Protein AF-0000000075208885 (afdb_homodimer)

Nearest PDB structures (foldseek):
  4ymw-assembly1_C  TM=9.424E-01  e=5.397E-12  Caldanaerobacter subterraneus subsp. tengcongensis MB4
  3tuz-assembly2_F  TM=8.076E-01  e=2.504E-05  Escherichia coli K-12
  3tui-assembly2_E  TM=7.425E-01  e=3.284E-05  Escherichia coli K-12
  8y5f-assembly1_C  TM=7.180E-01  e=1.015E-04  Escherichia coli
  7cad-assembly1_B  TM=6.739E-01  e=1.826E-02  Mycolicibacterium smegmatis MC2 155

Foldseek 3Di:
DPPLVVLLVVLVVVLVVLAVVLVVLLVLLLVLLLVLLQCLLCLCVDPDPVSNVVSVVLLCVLQVDDLLVQLCCLQPVCVVPPHDALSRSLSVSSNSNLSSQLSVLLNVLLVVDDVVLVVVCVVVVDDPVCSCVPTRVVRSVLSSLVSSLVSSLVSSVCSLSSLVSPRSHNNVSLCVSCVVVVSNVSSNVSSVVSSVVVSVVSVVVSVVVCVVSVVVD/DPPLVVLLVVLVVVLVVLAVVLVVLLVLLLVLLLVLLQVLLCLCVDPDCVSNVVSVVLLCVLQVDDLLVQLCCLQPVCVVPPHDALSRSLSVSSNSNLSSQLSVLLNVLLVVDDVVLVVVCVVVVDDPVCSCVPTRVVRSVLSSLVSSLVSSLVSSVCSLSSLVSPRSHNNVSLCVSCVVVVSNVSSVVSSVVSSVVVSVVSVVVSVVVCVVSVVVD

Sequence (434 aa):
MNKSLEYMADSLPYLLEGARLTVILSVASIFGALVFGLVIALFRMSSNPLLSNFAKLYISFFRGTPLLIQLLIFYNGFTFLFIVEGWQAALAGLIMHFSAYIAESYRGAIQSIDDGQWEAAYSLGMNRYITFKEVIFPQAWRVSIPSVWNSLIDIVKASSLASVITVPELTLIADQRSASSLIVLPILLEAALIYWILTIVLDYIRVVMEKRYLIKSMNKSLEYMADSLPYLLEGARLTVILSVASIFGALVFGLVIALFRMSSNPLLSNFAKLYISFFRGTPLLIQLLIFYNGFTFLFIVEGWQAALAGLIMHFSAYIAESYRGAIQSIDDGQWEAAYSLGMNRYITFKEVIFPQAWRVSIPSVWNSLIDIVKASSLASVITVPELTLIADQRSASSLIVLPILLEAALIYWILTIVLDYIRVVMEKRYLIKS

Structure (mmCIF, N/CA/C/O backbone):
data_AF-0000000075208885-model_v1
#
loop_
_entity.id
_entity.type
_entity.pdbx_description
1 polymer 'Amino acid ABC transporter permease'
#
loop_
_atom_site.group_PDB
_atom_site.id
_atom_site.type_symbol
_atom_site.label_atom_id
_atom_site.label_alt_id
_atom_site.label_comp_id
_atom_site.label_asym_id
_atom_site.label_entity_id
_atom_site.label_seq_id
_atom_site.pdbx_PDB_ins_code
_atom_site.Cartn_x
_atom_site.Cartn_y
_atom_site.Cartn_z
_atom_site.occupancy
_atom_site.B_iso_or_equiv
_atom_site.auth_seq_id
_atom_site.auth_comp_id
_atom_site.auth_asym_id
_atom_site.auth_atom_id
_atom_site.pdbx_PDB_model_num
ATOM 1 N N . MET A 1 1 ? -23.969 -29.594 11.734 1 50.94 1 MET A N 1
ATOM 2 C CA . MET A 1 1 ? -23.062 -28.453 11.758 1 50.94 1 MET A CA 1
ATOM 3 C C . MET A 1 1 ? -22.703 -28.016 10.344 1 50.94 1 MET A C 1
ATOM 5 O O . MET A 1 1 ? -22.531 -28.844 9.453 1 50.94 1 MET A O 1
ATOM 9 N N . ASN A 1 2 ? -22.891 -26.719 9.867 1 78.25 2 ASN A N 1
ATOM 10 C CA . ASN A 1 2 ? -22.672 -26.188 8.523 1 78.25 2 ASN A CA 1
ATOM 11 C C . ASN A 1 2 ? -21.281 -26.5 8.023 1 78.25 2 ASN A C 1
ATOM 13 O O . ASN A 1 2 ? -20.297 -26.328 8.75 1 78.25 2 ASN A O 1
ATOM 17 N N . LYS A 1 3 ? -21.297 -27.594 7.203 1 85.69 3 LYS A N 1
ATOM 18 C CA . LYS A 1 3 ? -20.062 -28.078 6.59 1 85.69 3 LYS A CA 1
ATOM 19 C C . LYS A 1 3 ? -19 -26.984 6.508 1 85.69 3 LYS A C 1
ATOM 21 O O . LYS A 1 3 ? -17.828 -27.234 6.781 1 85.69 3 LYS A O 1
ATOM 26 N N . SER A 1 4 ? -19.422 -25.906 6.273 1 88.31 4 SER A N 1
ATOM 27 C CA . SER A 1 4 ? -18.516 -24.766 6.164 1 88.31 4 SER A CA 1
ATOM 28 C C . SER A 1 4 ? -17.906 -24.422 7.52 1 88.31 4 SER A C 1
ATOM 30 O O . SER A 1 4 ? -16.703 -24.203 7.629 1 88.31 4 SER A O 1
ATOM 32 N N . LEU A 1 5 ? -18.672 -24.422 8.523 1 90 5 LEU A N 1
ATOM 33 C CA . LEU A 1 5 ? -18.188 -24.062 9.859 1 90 5 LEU A CA 1
ATOM 34 C C . LEU A 1 5 ? -17.25 -25.141 10.398 1 90 5 LEU A C 1
ATOM 36 O O . LEU A 1 5 ? -16.297 -24.828 11.102 1 90 5 LEU A O 1
ATOM 40 N N . GLU A 1 6 ? -17.562 -26.312 10.117 1 90.75 6 GLU A N 1
ATOM 41 C CA . GLU A 1 6 ? -16.719 -27.422 10.539 1 90.75 6 GLU A CA 1
ATOM 42 C C . GLU A 1 6 ? -15.344 -27.359 9.891 1 90.75 6 GLU A C 1
ATOM 44 O O . GLU A 1 6 ? -14.328 -27.578 10.555 1 90.75 6 GLU A O 1
ATOM 49 N N . TYR A 1 7 ? -15.344 -27.078 8.688 1 89.75 7 TYR A N 1
ATOM 50 C CA . TYR A 1 7 ? -14.07 -27 7.984 1 89.75 7 TYR A CA 1
ATOM 51 C C . TYR A 1 7 ? -13.258 -25.797 8.438 1 89.75 7 TYR A C 1
ATOM 53 O O . TYR A 1 7 ? -12.023 -25.844 8.477 1 89.75 7 TYR A O 1
ATOM 61 N N . MET A 1 8 ? -13.984 -24.734 8.688 1 93.31 8 MET A N 1
ATOM 62 C CA . MET A 1 8 ? -13.297 -23.578 9.234 1 93.31 8 MET A CA 1
ATOM 63 C C . MET A 1 8 ? -12.625 -23.906 10.555 1 93.31 8 MET A C 1
ATOM 65 O O . MET A 1 8 ? -11.477 -23.531 10.789 1 93.31 8 MET A O 1
ATOM 69 N N . ALA A 1 9 ? -13.344 -24.641 11.367 1 94.5 9 ALA A N 1
ATOM 70 C CA . ALA A 1 9 ? -12.781 -25.047 12.648 1 94.5 9 ALA A CA 1
ATOM 71 C C . ALA A 1 9 ? -11.586 -25.984 12.453 1 94.5 9 ALA A C 1
ATOM 73 O O . ALA A 1 9 ? -10.586 -25.875 13.172 1 94.5 9 ALA A O 1
ATOM 74 N N . ASP A 1 10 ? -11.672 -26.828 11.555 1 94.56 10 ASP A N 1
ATOM 75 C CA . ASP A 1 10 ? -10.617 -27.797 11.258 1 94.56 10 ASP A CA 1
ATOM 76 C C . ASP A 1 10 ? -9.383 -27.109 10.68 1 94.56 10 ASP A C 1
ATOM 78 O O . ASP A 1 10 ? -8.258 -27.562 10.875 1 94.56 10 ASP A O 1
ATOM 82 N N . SER A 1 11 ? -9.594 -26 9.93 1 96.31 11 SER A N 1
ATOM 83 C CA . SER A 1 11 ? -8.508 -25.312 9.242 1 96.31 11 SER A CA 1
ATOM 84 C C . SER A 1 11 ? -7.809 -24.328 10.172 1 96.31 11 SER A C 1
ATOM 86 O O . SER A 1 11 ? -6.68 -23.906 9.898 1 96.31 11 SER A O 1
ATOM 88 N N . LEU A 1 12 ? -8.469 -23.969 11.258 1 97.56 12 LEU A N 1
ATOM 89 C CA . LEU A 1 12 ? -8.016 -22.875 12.109 1 97.56 12 LEU A CA 1
ATOM 90 C C . LEU A 1 12 ? -6.598 -23.141 12.617 1 97.56 12 LEU A C 1
ATOM 92 O O . LEU A 1 12 ? -5.75 -22.234 12.586 1 97.56 12 LEU A O 1
ATOM 96 N N . PRO A 1 13 ? -6.238 -24.391 13.055 1 97.88 13 PRO A N 1
ATOM 97 C CA . PRO A 1 13 ? -4.875 -24.609 13.539 1 97.88 13 PRO A CA 1
ATOM 98 C C . PRO A 1 13 ? -3.822 -24.406 12.445 1 97.88 13 PRO A C 1
ATOM 100 O O . PRO A 1 13 ? -2.729 -23.906 12.727 1 97.88 13 PRO A O 1
ATOM 103 N N . TYR A 1 14 ? -4.113 -24.812 11.281 1 98.12 14 TYR A N 1
ATOM 104 C CA . TYR A 1 14 ? -3.197 -24.625 10.156 1 98.12 14 TYR A CA 1
ATOM 105 C C . TYR A 1 14 ? -3.043 -23.156 9.812 1 98.12 14 TYR A C 1
ATOM 107 O O . TYR A 1 14 ? -1.932 -22.688 9.555 1 98.12 14 TYR A O 1
ATOM 115 N N . LEU A 1 15 ? -4.16 -22.453 9.82 1 98.75 15 LEU A N 1
ATOM 116 C CA . LEU A 1 15 ? -4.125 -21.016 9.531 1 98.75 15 LEU A CA 1
ATOM 117 C C . LEU A 1 15 ? -3.336 -20.266 10.602 1 98.75 15 LEU A C 1
ATOM 119 O O . LEU A 1 15 ? -2.592 -19.328 10.297 1 98.75 15 LEU A O 1
ATOM 123 N N . LEU A 1 16 ? -3.521 -20.656 11.844 1 98.62 16 LEU A N 1
ATOM 124 C CA . LEU A 1 16 ? -2.805 -20.016 12.938 1 98.62 16 LEU A CA 1
ATOM 125 C C . LEU A 1 16 ? -1.305 -20.266 12.836 1 98.62 16 LEU A C 1
ATOM 127 O O . LEU A 1 16 ? -0.495 -19.422 13.195 1 98.62 16 LEU A O 1
ATOM 131 N N . GLU A 1 17 ? -0.951 -21.438 12.344 1 98.44 17 GLU A N 1
ATOM 132 C CA . GLU A 1 17 ? 0.461 -21.703 12.094 1 98.44 17 GLU A CA 1
ATOM 133 C C . GLU A 1 17 ? 1.01 -20.812 10.984 1 98.44 17 GLU A C 1
ATOM 135 O O . GLU A 1 17 ? 2.123 -20.297 11.094 1 98.44 17 GLU A O 1
ATOM 140 N N . GLY A 1 18 ? 0.242 -20.641 9.898 1 98.75 18 GLY A N 1
ATOM 141 C CA . GLY A 1 18 ? 0.608 -19.672 8.875 1 98.75 18 GLY A CA 1
ATOM 142 C C . GLY A 1 18 ? 0.699 -18.266 9.406 1 98.75 18 GLY A C 1
ATOM 143 O O . GLY A 1 18 ? 1.61 -17.516 9.039 1 98.75 18 GLY A O 1
ATOM 144 N N . ALA A 1 19 ? -0.239 -17.938 10.289 1 98.88 19 ALA A N 1
ATOM 145 C CA . ALA A 1 19 ? -0.266 -16.609 10.898 1 98.88 19 ALA A CA 1
ATOM 146 C C . ALA A 1 19 ? 0.982 -16.359 11.742 1 98.88 19 ALA A C 1
ATOM 148 O O . ALA A 1 19 ? 1.484 -15.242 11.812 1 98.88 19 ALA A O 1
ATOM 149 N N . ARG A 1 20 ? 1.407 -17.391 12.391 1 98.62 20 ARG A N 1
ATOM 150 C CA . ARG A 1 20 ? 2.643 -17.281 13.156 1 98.62 20 ARG A CA 1
ATOM 151 C C . ARG A 1 20 ? 3.805 -16.844 12.273 1 98.62 20 ARG A C 1
ATOM 153 O O . ARG A 1 20 ? 4.574 -15.961 12.648 1 98.62 20 ARG A O 1
ATOM 160 N N . LEU A 1 21 ? 3.914 -17.453 11.141 1 98.62 21 LEU A N 1
ATOM 161 C CA . LEU A 1 21 ? 4.98 -17.094 10.219 1 98.62 21 LEU A CA 1
ATOM 162 C C . LEU A 1 21 ? 4.766 -15.68 9.68 1 98.62 21 LEU A C 1
ATOM 164 O O . LEU A 1 21 ? 5.73 -14.938 9.469 1 98.62 21 LEU A O 1
ATOM 168 N N . THR A 1 22 ? 3.494 -15.328 9.406 1 98.88 22 THR A N 1
ATOM 169 C CA . THR A 1 22 ? 3.146 -13.969 9.023 1 98.88 22 THR A CA 1
ATOM 170 C C . THR A 1 22 ? 3.664 -12.969 10.062 1 98.88 22 THR A C 1
ATOM 172 O O . THR A 1 22 ? 4.301 -11.977 9.711 1 98.88 22 THR A O 1
ATOM 175 N N . VAL A 1 23 ? 3.475 -13.234 11.328 1 98.88 23 VAL A N 1
ATOM 176 C CA . VAL A 1 23 ? 3.871 -12.344 12.406 1 98.88 23 VAL A CA 1
ATOM 177 C C . VAL A 1 23 ? 5.395 -12.281 12.492 1 98.88 23 VAL A C 1
ATOM 179 O O . VAL A 1 23 ? 5.973 -11.195 12.594 1 98.88 23 VAL A O 1
ATOM 182 N N . ILE A 1 24 ? 6.051 -13.398 12.398 1 98.88 24 ILE A N 1
ATOM 183 C CA . ILE A 1 24 ? 7.504 -13.461 12.492 1 98.88 24 ILE A CA 1
ATOM 184 C C . ILE A 1 24 ? 8.133 -12.68 11.344 1 98.88 24 ILE A C 1
ATOM 186 O O . ILE A 1 24 ? 9.016 -11.844 11.562 1 98.88 24 ILE A O 1
ATOM 190 N N . LEU A 1 25 ? 7.652 -12.953 10.156 1 98.88 25 LEU A N 1
ATOM 191 C CA . LEU A 1 25 ? 8.148 -12.266 8.977 1 98.88 25 LEU A CA 1
ATOM 192 C C . LEU A 1 25 ? 7.906 -10.758 9.078 1 98.88 25 LEU A C 1
ATOM 194 O O . LEU A 1 25 ? 8.773 -9.961 8.727 1 98.88 25 LEU A O 1
ATOM 198 N N . SER A 1 26 ? 6.742 -10.344 9.531 1 98.88 26 SER A N 1
ATOM 199 C CA . SER A 1 26 ? 6.387 -8.938 9.664 1 98.88 26 SER A CA 1
ATOM 200 C C . SER A 1 26 ? 7.254 -8.242 10.711 1 98.88 26 SER A C 1
ATOM 202 O O . SER A 1 26 ? 7.773 -7.148 10.461 1 98.88 26 SER A O 1
ATOM 204 N N . VAL A 1 27 ? 7.414 -8.867 11.852 1 98.81 27 VAL A N 1
ATOM 205 C CA . VAL A 1 27 ? 8.203 -8.273 12.93 1 98.81 27 VAL A CA 1
ATOM 206 C C . VAL A 1 27 ? 9.648 -8.086 12.469 1 98.81 27 VAL A C 1
ATOM 208 O O . VAL A 1 27 ? 10.234 -7.016 12.672 1 98.81 27 VAL A O 1
ATOM 211 N N . ALA A 1 28 ? 10.211 -9.102 11.859 1 98.88 28 ALA A N 1
ATOM 212 C CA . ALA A 1 28 ? 11.57 -9 11.352 1 98.88 28 ALA A CA 1
ATOM 213 C C . ALA A 1 28 ? 11.68 -7.906 10.289 1 98.88 28 ALA A C 1
ATOM 215 O O . ALA A 1 28 ? 12.641 -7.133 10.289 1 98.88 28 ALA A O 1
ATOM 216 N N . SER A 1 29 ? 10.742 -7.824 9.391 1 98.94 29 SER A N 1
ATOM 217 C CA . SER A 1 29 ? 10.742 -6.816 8.328 1 98.94 29 SER A CA 1
ATOM 218 C C . SER A 1 29 ? 10.586 -5.414 8.906 1 98.94 29 SER A C 1
ATOM 220 O O . SER A 1 29 ? 11.203 -4.465 8.414 1 98.94 29 SER A O 1
ATOM 222 N N . ILE A 1 30 ? 9.688 -5.301 9.93 1 98.88 30 ILE A N 1
ATOM 223 C CA . ILE A 1 30 ? 9.477 -4.02 10.594 1 98.88 30 ILE A CA 1
ATOM 224 C C . ILE A 1 30 ? 10.789 -3.518 11.188 1 98.88 30 ILE A C 1
ATOM 226 O O . ILE A 1 30 ? 11.188 -2.375 10.953 1 98.88 30 ILE A O 1
ATOM 230 N N . PHE A 1 31 ? 11.445 -4.387 11.875 1 98.81 31 PHE A N 1
ATOM 231 C CA . PHE A 1 31 ? 12.719 -4.02 12.477 1 98.81 31 PHE A CA 1
ATOM 232 C C . PHE A 1 31 ? 13.719 -3.586 11.406 1 98.81 31 PHE A C 1
ATOM 234 O O . PHE A 1 31 ? 14.344 -2.533 11.531 1 98.81 31 PHE A O 1
ATOM 241 N N . GLY A 1 32 ? 13.875 -4.359 10.43 1 98.88 32 GLY A N 1
ATOM 242 C CA . GLY A 1 32 ? 14.789 -4.023 9.352 1 98.88 32 GLY A CA 1
ATOM 243 C C . GLY A 1 32 ? 14.414 -2.736 8.633 1 98.88 32 GLY A C 1
ATOM 244 O O . GLY A 1 32 ? 15.281 -1.907 8.352 1 98.88 32 GLY A O 1
ATOM 245 N N . ALA A 1 33 ? 13.133 -2.576 8.367 1 98.94 33 ALA A N 1
ATOM 246 C CA . ALA A 1 33 ? 12.672 -1.404 7.629 1 98.94 33 ALA A CA 1
ATOM 247 C C . ALA A 1 33 ? 12.867 -0.128 8.438 1 98.94 33 ALA A C 1
ATOM 249 O O . ALA A 1 33 ? 13.172 0.929 7.883 1 98.94 33 ALA A O 1
ATOM 250 N N . LEU A 1 34 ? 12.664 -0.227 9.766 1 98.69 34 LEU A N 1
ATOM 251 C CA . LEU A 1 34 ? 12.883 0.925 10.633 1 98.69 34 LEU A CA 1
ATOM 252 C C . LEU A 1 34 ? 14.352 1.351 10.609 1 98.69 34 LEU A C 1
ATOM 254 O O . LEU A 1 34 ? 14.648 2.539 10.484 1 98.69 34 LEU A O 1
ATOM 258 N N . VAL A 1 35 ? 15.211 0.386 10.695 1 98.5 35 VAL A N 1
ATOM 259 C CA . VAL A 1 35 ? 16.641 0.661 10.758 1 98.5 35 VAL A CA 1
ATOM 260 C C . VAL A 1 35 ? 17.125 1.152 9.398 1 98.5 35 VAL A C 1
ATOM 262 O O . VAL A 1 35 ? 17.781 2.201 9.305 1 98.5 35 VAL A O 1
ATOM 265 N N . PHE A 1 36 ? 16.766 0.449 8.375 1 98.75 36 PHE A N 1
ATOM 266 C CA . PHE A 1 36 ? 17.219 0.826 7.039 1 98.75 36 PHE A CA 1
ATOM 267 C C . PHE A 1 36 ? 16.578 2.139 6.609 1 98.75 36 PHE A C 1
ATOM 269 O O . PHE A 1 36 ? 17.188 2.932 5.895 1 98.75 36 PHE A O 1
ATOM 276 N N . GLY A 1 37 ? 15.297 2.316 7.004 1 98.75 37 GLY A N 1
ATOM 277 C CA . GLY A 1 37 ? 14.625 3.576 6.719 1 98.75 37 GLY A CA 1
ATOM 278 C C . GLY A 1 37 ? 15.336 4.773 7.324 1 98.75 37 GLY A C 1
ATOM 279 O O . GLY A 1 37 ? 15.414 5.836 6.699 1 98.75 37 GLY A O 1
ATOM 280 N N . LEU A 1 38 ? 15.859 4.617 8.516 1 96.69 38 LEU A N 1
ATOM 281 C CA . LEU A 1 38 ? 16.594 5.688 9.164 1 96.69 38 LEU A CA 1
ATOM 282 C C . LEU A 1 38 ? 17.891 6 8.406 1 96.69 38 LEU A C 1
ATOM 284 O O . LEU A 1 38 ? 18.219 7.168 8.188 1 96.69 38 LEU A O 1
ATOM 288 N N . VAL A 1 39 ? 18.594 4.977 8 1 97.56 39 VAL A N 1
ATOM 289 C CA . VAL A 1 39 ? 19.828 5.145 7.242 1 97.56 39 VAL A CA 1
ATOM 290 C C . VAL A 1 39 ? 19.531 5.891 5.941 1 97.56 39 VAL A C 1
ATOM 292 O O . VAL A 1 39 ? 20.219 6.859 5.609 1 97.56 39 VAL A O 1
ATOM 295 N N . ILE A 1 40 ? 18.531 5.531 5.223 1 98.69 40 ILE A N 1
ATOM 296 C CA . ILE A 1 40 ? 18.172 6.148 3.949 1 98.69 40 ILE A CA 1
ATOM 297 C C . ILE A 1 40 ? 17.75 7.598 4.18 1 98.69 40 ILE A C 1
ATOM 299 O O . ILE A 1 40 ? 18.078 8.477 3.381 1 98.69 40 ILE A O 1
ATOM 303 N N . ALA A 1 41 ? 16.984 7.832 5.277 1 97.62 41 ALA A N 1
ATOM 304 C CA . ALA A 1 41 ? 16.594 9.195 5.605 1 97.62 41 ALA A CA 1
ATOM 305 C C . ALA A 1 41 ? 17.797 10.086 5.844 1 97.62 41 ALA A C 1
ATOM 307 O O . ALA A 1 41 ? 17.844 11.234 5.383 1 97.62 41 ALA A O 1
ATOM 308 N N . LEU A 1 42 ? 18.781 9.57 6.566 1 93.06 42 LEU A N 1
ATOM 309 C CA . LEU A 1 42 ? 20 10.328 6.848 1 93.06 42 LEU A CA 1
ATOM 310 C C . LEU A 1 42 ? 20.781 10.586 5.566 1 93.06 42 LEU A C 1
ATOM 312 O O . LEU A 1 42 ? 21.328 11.68 5.375 1 93.06 42 LEU A O 1
ATOM 316 N N . PHE A 1 43 ? 20.859 9.539 4.711 1 97.5 43 PHE A N 1
ATOM 317 C CA . PHE A 1 43 ? 21.5 9.734 3.416 1 97.5 43 PHE A CA 1
ATOM 318 C C . PHE A 1 43 ? 20.797 10.828 2.625 1 97.5 43 PHE A C 1
ATOM 320 O O . PHE A 1 43 ? 21.453 11.695 2.033 1 97.5 43 PHE A O 1
ATOM 327 N N . ARG A 1 44 ? 19.516 10.789 2.656 1 97.38 44 ARG A N 1
ATOM 328 C CA . ARG A 1 44 ? 18.719 11.727 1.89 1 97.38 44 ARG A CA 1
ATOM 329 C C . ARG A 1 44 ? 18.953 13.164 2.35 1 97.38 44 ARG A C 1
ATOM 331 O O . ARG A 1 44 ? 18.906 14.094 1.545 1 97.38 44 ARG A O 1
ATOM 338 N N . MET A 1 45 ? 19.203 13.336 3.615 1 93.19 45 MET A N 1
ATOM 339 C CA . MET A 1 45 ? 19.359 14.664 4.203 1 93.19 45 MET A CA 1
ATOM 340 C C . MET A 1 45 ? 20.828 15.07 4.258 1 93.19 45 MET A C 1
ATOM 342 O O . MET A 1 45 ? 21.156 16.141 4.754 1 93.19 45 MET A O 1
ATOM 346 N N . SER A 1 46 ? 21.734 14.227 3.787 1 93.06 46 SER A N 1
ATOM 347 C CA . SER A 1 46 ? 23.172 14.477 3.812 1 93.06 46 SER A CA 1
ATOM 348 C C . SER A 1 46 ? 23.562 15.602 2.855 1 93.06 46 SER A C 1
ATOM 350 O O . SER A 1 46 ? 22.953 15.758 1.796 1 93.06 46 SER A O 1
ATOM 352 N N . SER A 1 47 ? 24.578 16.375 3.207 1 92.5 47 SER A N 1
ATOM 353 C CA . SER A 1 47 ? 25.125 17.406 2.336 1 92.5 47 SER A CA 1
ATOM 354 C C . SER A 1 47 ? 25.969 16.797 1.216 1 92.5 47 SER A C 1
ATOM 356 O O . SER A 1 47 ? 26.266 17.469 0.227 1 92.5 47 SER A O 1
ATOM 358 N N . ASN A 1 48 ? 26.422 15.586 1.402 1 96.81 48 ASN A N 1
ATOM 359 C CA . ASN A 1 48 ? 27.156 14.867 0.363 1 96.81 48 ASN A CA 1
ATOM 360 C C . ASN A 1 48 ? 26.234 14.484 -0.797 1 96.81 48 ASN A C 1
ATOM 362 O O . ASN A 1 48 ? 25.312 13.68 -0.63 1 96.81 48 ASN A O 1
ATOM 366 N N . PRO A 1 49 ? 26.5 14.969 -1.965 1 97.5 49 PRO A N 1
ATOM 367 C CA . PRO A 1 49 ? 25.594 14.727 -3.092 1 97.5 49 PRO A CA 1
ATOM 368 C C . PRO A 1 49 ? 25.531 13.258 -3.49 1 97.5 49 PRO A C 1
ATOM 370 O O . PRO A 1 49 ? 24.516 12.797 -4.008 1 97.5 49 PRO A O 1
ATOM 373 N N . LEU A 1 50 ? 26.562 12.539 -3.273 1 98.31 50 LEU A N 1
ATOM 374 C CA . LEU A 1 50 ? 26.562 11.117 -3.602 1 98.31 50 LEU A CA 1
ATOM 375 C C . LEU A 1 50 ? 25.562 10.359 -2.734 1 98.31 50 LEU A C 1
ATOM 377 O O . LEU A 1 50 ? 24.797 9.523 -3.236 1 98.31 50 LEU A O 1
ATOM 381 N N . LEU A 1 51 ? 25.562 10.648 -1.489 1 98.12 51 LEU A N 1
ATOM 382 C CA . LEU A 1 51 ? 24.641 10 -0.555 1 98.12 51 LEU A CA 1
ATOM 383 C C . LEU A 1 51 ? 23.203 10.445 -0.793 1 98.12 51 LEU A C 1
ATOM 385 O O . LEU A 1 51 ? 22.297 9.617 -0.828 1 98.12 51 LEU A O 1
ATOM 389 N N . SER A 1 52 ? 23.078 11.672 -0.978 1 98 52 SER A N 1
ATOM 390 C CA . SER A 1 52 ? 21.734 12.227 -1.162 1 98 52 SER A CA 1
ATOM 391 C C . SER A 1 52 ? 21.109 11.734 -2.461 1 98 52 SER A C 1
ATOM 393 O O . SER A 1 52 ? 19.922 11.375 -2.49 1 98 52 SER A O 1
ATOM 395 N N . ASN A 1 53 ? 21.875 11.656 -3.49 1 98.5 53 ASN A N 1
ATOM 396 C CA . ASN A 1 53 ? 21.344 11.203 -4.773 1 98.5 53 ASN A CA 1
ATOM 397 C C . ASN A 1 53 ? 21.047 9.703 -4.762 1 98.5 53 ASN A C 1
ATOM 399 O O . ASN A 1 53 ? 20.078 9.258 -5.387 1 98.5 53 ASN A O 1
ATOM 403 N N . PHE A 1 54 ? 21.844 8.992 -4.105 1 98.69 54 PHE A N 1
ATOM 404 C CA . PHE A 1 54 ? 21.578 7.57 -3.943 1 98.69 54 PHE A CA 1
ATOM 405 C C . PHE A 1 54 ? 20.25 7.344 -3.24 1 98.69 54 PHE A C 1
ATOM 407 O O . PHE A 1 54 ? 19.422 6.539 -3.689 1 98.69 54 PHE A O 1
ATOM 414 N N . ALA A 1 55 ? 20.047 8.047 -2.164 1 98.81 55 ALA A N 1
ATOM 415 C CA . ALA A 1 55 ? 18.812 7.914 -1.395 1 98.81 55 ALA A CA 1
ATOM 416 C C . ALA A 1 55 ? 17.609 8.328 -2.225 1 98.81 55 ALA A C 1
ATOM 418 O O . ALA A 1 55 ? 16.547 7.684 -2.164 1 98.81 55 ALA A O 1
ATOM 419 N N . LYS A 1 56 ? 17.797 9.336 -2.998 1 98.44 56 LYS A N 1
ATOM 420 C CA . LYS A 1 56 ? 16.719 9.797 -3.859 1 98.44 56 LYS A CA 1
ATOM 421 C C . LYS A 1 56 ? 16.312 8.727 -4.871 1 98.44 56 LYS A C 1
ATOM 423 O O . LYS A 1 56 ? 15.125 8.484 -5.09 1 98.44 56 LYS A O 1
ATOM 428 N N . LEU A 1 57 ? 17.266 8.133 -5.453 1 98.56 57 LEU A N 1
ATOM 429 C CA . LEU A 1 57 ? 17.031 7.082 -6.438 1 98.56 57 LEU A CA 1
ATOM 430 C C . LEU A 1 57 ? 16.422 5.852 -5.781 1 98.56 57 LEU A C 1
ATOM 432 O O . LEU A 1 57 ? 15.484 5.258 -6.328 1 98.56 57 LEU A O 1
ATOM 436 N N . TYR A 1 58 ? 17 5.504 -4.621 1 98.75 58 TYR A N 1
ATOM 437 C CA . TYR A 1 58 ? 16.484 4.383 -3.842 1 98.75 58 TYR A CA 1
ATOM 438 C C . TYR A 1 58 ? 15.016 4.57 -3.514 1 98.75 58 TYR A C 1
ATOM 440 O O . TYR A 1 58 ? 14.195 3.686 -3.779 1 98.75 58 TYR A O 1
ATOM 448 N N . ILE A 1 59 ? 14.656 5.719 -3.021 1 98.81 59 ILE A N 1
ATOM 449 C CA . ILE A 1 59 ? 13.289 6.027 -2.605 1 98.81 59 ILE A CA 1
ATOM 450 C C . ILE A 1 59 ? 12.375 6.066 -3.826 1 98.81 59 ILE A C 1
ATOM 452 O O . ILE A 1 59 ? 11.289 5.484 -3.812 1 98.81 59 ILE A O 1
ATOM 456 N N . SER A 1 60 ? 12.875 6.672 -4.883 1 98.44 60 SER A N 1
ATOM 457 C CA . SER A 1 60 ? 12.086 6.777 -6.105 1 98.44 60 SER A CA 1
ATOM 458 C C . SER A 1 60 ? 11.766 5.398 -6.676 1 98.44 60 SER A C 1
ATOM 460 O O . SER A 1 60 ? 10.617 5.125 -7.047 1 98.44 60 SER A O 1
ATOM 462 N N . PHE A 1 61 ? 12.719 4.539 -6.703 1 98.69 61 PHE A N 1
ATOM 463 C CA . PHE A 1 61 ? 12.547 3.217 -7.297 1 98.69 61 PHE A CA 1
ATOM 464 C C . PHE A 1 61 ? 11.625 2.354 -6.449 1 98.69 61 PHE A C 1
ATOM 466 O O . PHE A 1 61 ? 10.648 1.799 -6.957 1 98.69 61 PHE A O 1
ATOM 473 N N . PHE A 1 62 ? 11.875 2.24 -5.152 1 98.88 62 PHE A N 1
ATOM 474 C CA . PHE A 1 62 ? 11.156 1.296 -4.301 1 98.88 62 PHE A CA 1
ATOM 475 C C . PHE A 1 62 ? 9.734 1.777 -4.035 1 98.88 62 PHE A C 1
ATOM 477 O O . PHE A 1 62 ? 8.82 0.968 -3.883 1 98.88 62 PHE A O 1
ATOM 484 N N . ARG A 1 63 ? 9.508 3.102 -4.074 1 98.56 63 ARG A N 1
ATOM 485 C CA . ARG A 1 63 ? 8.156 3.619 -3.91 1 98.56 63 ARG A CA 1
ATOM 486 C C . ARG A 1 63 ? 7.434 3.703 -5.254 1 98.56 63 ARG A C 1
ATOM 488 O O . ARG A 1 63 ? 6.215 3.865 -5.301 1 98.56 63 ARG A O 1
ATOM 495 N N . GLY A 1 64 ? 8.258 3.572 -6.348 1 98.5 64 GLY A N 1
ATOM 496 C CA . GLY A 1 64 ? 7.684 3.777 -7.668 1 98.5 64 GLY A CA 1
ATOM 497 C C . GLY A 1 64 ? 7.391 2.482 -8.398 1 98.5 64 GLY A C 1
ATOM 498 O O . GLY A 1 64 ? 6.824 2.494 -9.492 1 98.5 64 GLY A O 1
ATOM 499 N N . THR A 1 65 ? 7.719 1.354 -7.824 1 98.88 65 THR A N 1
ATOM 500 C CA . THR A 1 65 ? 7.465 0.053 -8.43 1 98.88 65 THR A CA 1
ATOM 501 C C . THR A 1 65 ? 6.652 -0.834 -7.496 1 98.88 65 THR A C 1
ATOM 503 O O . THR A 1 65 ? 6.703 -0.67 -6.277 1 98.88 65 THR A O 1
ATOM 506 N N . PRO A 1 66 ? 5.844 -1.717 -8.055 1 98.88 66 PRO A N 1
ATOM 507 C CA . PRO A 1 66 ? 5.039 -2.598 -7.207 1 98.88 66 PRO A CA 1
ATOM 508 C C . PRO A 1 66 ? 5.891 -3.52 -6.336 1 98.88 66 PRO A C 1
ATOM 510 O O . PRO A 1 66 ? 6.883 -4.078 -6.809 1 98.88 66 PRO A O 1
ATOM 513 N N . LEU A 1 67 ? 5.484 -3.668 -5.098 1 98.94 67 LEU A N 1
ATOM 514 C CA . LEU A 1 67 ? 6.172 -4.582 -4.195 1 98.94 67 LEU A CA 1
ATOM 515 C C . LEU A 1 67 ? 6.188 -5.996 -4.762 1 98.94 67 LEU A C 1
ATOM 517 O O . LEU A 1 67 ? 7.18 -6.715 -4.617 1 98.94 67 LEU A O 1
ATOM 521 N N . LEU A 1 68 ? 5.113 -6.414 -5.422 1 98.94 68 LEU A N 1
ATOM 522 C CA . LEU A 1 68 ? 5.07 -7.766 -5.973 1 98.94 68 LEU A CA 1
ATOM 523 C C . LEU A 1 68 ? 6.199 -7.988 -6.973 1 98.94 68 LEU A C 1
ATOM 525 O O . LEU A 1 68 ? 6.879 -9.016 -6.93 1 98.94 68 LEU A O 1
ATOM 529 N N . ILE A 1 69 ? 6.449 -7.012 -7.832 1 98.81 69 ILE A N 1
ATOM 530 C CA . ILE A 1 69 ? 7.523 -7.117 -8.812 1 98.81 69 ILE A CA 1
ATOM 531 C C . ILE A 1 69 ? 8.875 -7.164 -8.094 1 98.81 69 ILE A C 1
ATOM 533 O O . ILE A 1 69 ? 9.766 -7.922 -8.484 1 98.81 69 ILE A O 1
ATOM 537 N N . GLN A 1 70 ? 9.023 -6.41 -7.102 1 98.88 70 GLN A N 1
ATOM 538 C CA . GLN A 1 70 ? 10.25 -6.41 -6.309 1 98.88 70 GLN A CA 1
ATOM 539 C C . GLN A 1 70 ? 10.5 -7.777 -5.688 1 98.88 70 GLN A C 1
ATOM 541 O O . GLN A 1 70 ? 11.625 -8.289 -5.73 1 98.88 70 GLN A O 1
ATOM 546 N N . LEU A 1 71 ? 9.453 -8.391 -5.184 1 98.81 71 LEU A N 1
ATOM 547 C CA . LEU A 1 71 ? 9.578 -9.711 -4.57 1 98.81 71 LEU A CA 1
ATOM 548 C C . LEU A 1 71 ? 9.969 -10.758 -5.609 1 98.81 71 LEU A C 1
ATOM 550 O O . LEU A 1 71 ? 10.797 -11.633 -5.332 1 98.81 71 LEU A O 1
ATOM 554 N N . LEU A 1 72 ? 9.352 -10.656 -6.762 1 98.69 72 LEU A N 1
ATOM 555 C CA . LEU A 1 72 ? 9.688 -11.594 -7.828 1 98.69 72 LEU A CA 1
ATOM 556 C C . LEU A 1 72 ? 11.141 -11.43 -8.258 1 98.69 72 LEU A C 1
ATOM 558 O O . LEU A 1 72 ? 11.812 -12.414 -8.562 1 98.69 72 LEU A O 1
ATOM 562 N N . ILE A 1 73 ? 11.609 -10.195 -8.297 1 98.5 73 ILE A N 1
ATOM 563 C CA . ILE A 1 73 ? 13 -9.93 -8.641 1 98.5 73 ILE A CA 1
ATOM 564 C C . ILE A 1 73 ? 13.914 -10.531 -7.586 1 98.5 73 ILE A C 1
ATOM 566 O O . ILE A 1 73 ? 14.875 -11.234 -7.914 1 98.5 73 ILE A O 1
ATOM 570 N N . PHE A 1 74 ? 13.625 -10.352 -6.336 1 98.12 74 PHE A N 1
ATOM 571 C CA . PHE A 1 74 ? 14.469 -10.852 -5.258 1 98.12 74 PHE A CA 1
ATOM 572 C C . PHE A 1 74 ? 14.445 -12.375 -5.219 1 98.12 74 PHE A C 1
ATOM 574 O O . PHE A 1 74 ? 15.445 -13.008 -4.875 1 98.12 74 PHE A O 1
ATOM 581 N N . TYR A 1 75 ? 13.352 -12.969 -5.566 1 98 75 TYR A N 1
ATOM 582 C CA . TYR A 1 75 ? 13.18 -14.414 -5.445 1 98 75 TYR A CA 1
ATOM 583 C C . TYR A 1 75 ? 13.758 -15.133 -6.66 1 98 75 TYR A C 1
ATOM 585 O O . TYR A 1 75 ? 14.469 -16.141 -6.516 1 98 75 TYR A O 1
ATOM 593 N N . ASN A 1 76 ? 13.516 -14.594 -7.805 1 96.5 76 ASN A N 1
ATOM 594 C CA . ASN A 1 76 ? 13.836 -15.312 -9.031 1 96.5 76 ASN A CA 1
ATOM 595 C C . ASN A 1 76 ? 14.984 -14.648 -9.789 1 96.5 76 ASN A C 1
ATOM 597 O O . ASN A 1 76 ? 15.641 -15.289 -10.617 1 96.5 76 ASN A O 1
ATOM 601 N N . GLY A 1 77 ? 15.172 -13.359 -9.602 1 95.06 77 GLY A N 1
ATOM 602 C CA . GLY A 1 77 ? 16.016 -12.555 -10.469 1 95.06 77 GLY A CA 1
ATOM 603 C C . GLY A 1 77 ? 17.5 -12.891 -10.328 1 95.06 77 GLY A C 1
ATOM 604 O O . GLY A 1 77 ? 18.266 -12.703 -11.266 1 95.06 77 GLY A O 1
ATOM 605 N N . PHE A 1 78 ? 17.875 -13.445 -9.125 1 92.31 78 PHE A N 1
ATOM 606 C CA . PHE A 1 78 ? 19.297 -13.641 -8.883 1 92.31 78 PHE A CA 1
ATOM 607 C C . PHE A 1 78 ? 19.625 -15.125 -8.766 1 92.31 78 PHE A C 1
ATOM 609 O O . PHE A 1 78 ? 20.688 -15.492 -8.25 1 92.31 78 PHE A O 1
ATOM 616 N N . THR A 1 79 ? 18.734 -15.914 -9.156 1 87.88 79 THR A N 1
ATOM 617 C CA . THR A 1 79 ? 18.906 -17.344 -8.977 1 87.88 79 THR A CA 1
ATOM 618 C C . THR A 1 79 ? 20.094 -17.859 -9.773 1 87.88 79 THR A C 1
ATOM 620 O O . THR A 1 79 ? 20.609 -18.938 -9.5 1 87.88 79 THR A O 1
ATOM 623 N N . PHE A 1 80 ? 20.531 -17.094 -10.805 1 85.31 80 PHE A N 1
ATOM 624 C CA . PHE A 1 80 ? 21.703 -17.484 -11.578 1 85.31 80 PHE A CA 1
ATOM 625 C C . PHE A 1 80 ? 22.969 -17.375 -10.727 1 85.31 80 PHE A C 1
ATOM 627 O O . PHE A 1 80 ? 23.969 -18.016 -11.031 1 85.31 80 PHE A O 1
ATOM 634 N N . LEU A 1 81 ? 22.922 -16.594 -9.609 1 89.5 81 LEU A N 1
ATOM 635 C CA . LEU A 1 81 ? 24.062 -16.406 -8.727 1 89.5 81 LEU A CA 1
ATOM 636 C C . LEU A 1 81 ? 23.953 -17.312 -7.504 1 89.5 81 LEU A C 1
ATOM 638 O O . LEU A 1 81 ? 24.938 -17.969 -7.113 1 89.5 81 LEU A O 1
ATOM 642 N N . PHE A 1 82 ? 22.844 -17.375 -6.891 1 90.12 82 PHE A N 1
ATOM 643 C CA . PHE A 1 82 ? 22.594 -18.188 -5.703 1 90.12 82 PHE A CA 1
ATOM 644 C C . PHE A 1 82 ? 21.109 -18.453 -5.523 1 90.12 82 PHE A C 1
ATOM 646 O O . PHE A 1 82 ? 20.266 -17.719 -6.051 1 90.12 82 PHE A O 1
ATOM 653 N N . ILE A 1 83 ? 20.906 -19.562 -4.848 1 92.06 83 ILE A N 1
ATOM 654 C CA . ILE A 1 83 ? 19.531 -19.938 -4.566 1 92.06 83 ILE A CA 1
ATOM 655 C C . ILE A 1 83 ? 19.016 -19.109 -3.387 1 92.06 83 ILE A C 1
ATOM 657 O O . ILE A 1 83 ? 19.641 -19.062 -2.33 1 92.06 83 ILE A O 1
ATOM 661 N N . VAL A 1 84 ? 17.875 -18.438 -3.635 1 95.25 84 VAL A N 1
ATOM 662 C CA . VAL A 1 84 ? 17.25 -17.625 -2.6 1 95.25 84 VAL A CA 1
ATOM 663 C C . VAL A 1 84 ? 15.945 -18.281 -2.15 1 95.25 84 VAL A C 1
ATOM 665 O O . VAL A 1 84 ? 15.086 -18.578 -2.977 1 95.25 84 VAL A O 1
ATOM 668 N N . GLU A 1 85 ? 15.82 -18.547 -0.878 1 97.38 85 GLU A N 1
ATOM 669 C CA . GLU A 1 85 ? 14.555 -19.078 -0.367 1 97.38 85 GLU A CA 1
ATOM 670 C C . GLU A 1 85 ? 13.477 -18 -0.336 1 97.38 85 GLU A C 1
ATOM 672 O O . GLU A 1 85 ? 13.789 -16.812 -0.256 1 97.38 85 GLU A O 1
ATOM 677 N N . GLY A 1 86 ? 12.234 -18.469 -0.395 1 98.19 86 GLY A N 1
ATOM 678 C CA . GLY A 1 86 ? 11.109 -17.547 -0.395 1 98.19 86 GLY A CA 1
ATOM 679 C C . GLY A 1 86 ? 11.133 -16.562 0.76 1 98.19 86 GLY A C 1
ATOM 680 O O . GLY A 1 86 ? 10.977 -15.367 0.559 1 98.19 86 GLY A O 1
ATOM 681 N N . TRP A 1 87 ? 11.398 -17.094 1.942 1 98.25 87 TRP A N 1
ATOM 682 C CA . TRP A 1 87 ? 11.336 -16.25 3.129 1 98.25 87 TRP A CA 1
ATOM 683 C C . TRP A 1 87 ? 12.453 -15.203 3.111 1 98.25 87 TRP A C 1
ATOM 685 O O . TRP A 1 87 ? 12.273 -14.078 3.584 1 98.25 87 TRP A O 1
ATOM 695 N N . GLN A 1 88 ? 13.617 -15.508 2.531 1 98.25 88 GLN A N 1
ATOM 696 C CA . GLN A 1 88 ? 14.719 -14.555 2.396 1 98.25 88 GLN A CA 1
ATOM 697 C C . GLN A 1 88 ? 14.344 -13.414 1.454 1 98.25 88 GLN A C 1
ATOM 699 O O . GLN A 1 88 ? 14.594 -12.25 1.757 1 98.25 88 GLN A O 1
ATOM 704 N N . ALA A 1 89 ? 13.773 -13.82 0.306 1 98.69 89 ALA A N 1
ATOM 705 C CA . ALA A 1 89 ? 13.344 -12.828 -0.679 1 98.69 89 ALA A CA 1
ATOM 706 C C . ALA A 1 89 ? 12.258 -11.922 -0.11 1 98.69 89 ALA A C 1
ATOM 708 O O . ALA A 1 89 ? 12.273 -10.711 -0.328 1 98.69 89 ALA A O 1
ATOM 709 N N . ALA A 1 90 ? 11.32 -12.547 0.636 1 98.94 90 ALA A N 1
ATOM 710 C CA . ALA A 1 90 ? 10.242 -11.789 1.258 1 98.94 90 ALA A CA 1
ATOM 711 C C . ALA A 1 90 ? 10.789 -10.781 2.268 1 98.94 90 ALA A C 1
ATOM 713 O O . ALA A 1 90 ? 10.383 -9.617 2.273 1 98.94 90 ALA A O 1
ATOM 714 N N . LEU A 1 91 ? 11.688 -11.227 3.078 1 98.88 91 LEU A N 1
ATOM 715 C CA . LEU A 1 91 ? 12.289 -10.375 4.098 1 98.88 91 LEU A CA 1
ATOM 716 C C . LEU A 1 91 ? 13.031 -9.211 3.455 1 98.88 91 LEU A C 1
ATOM 718 O O . LEU A 1 91 ? 12.828 -8.055 3.83 1 98.88 91 LEU A O 1
ATOM 722 N N . ALA A 1 92 ? 13.875 -9.492 2.531 1 98.69 92 ALA A N 1
ATOM 723 C CA . ALA A 1 92 ? 14.648 -8.461 1.843 1 98.69 92 ALA A CA 1
ATOM 724 C C . ALA A 1 92 ? 13.727 -7.473 1.131 1 98.69 92 ALA A C 1
ATOM 726 O O . ALA A 1 92 ? 13.914 -6.258 1.234 1 98.69 92 ALA A O 1
ATOM 727 N N . GLY A 1 93 ? 12.742 -8 0.4 1 98.88 93 GLY A N 1
ATOM 728 C CA . GLY A 1 93 ? 11.828 -7.156 -0.35 1 98.88 93 GLY A CA 1
ATOM 729 C C . GLY A 1 93 ? 11 -6.234 0.533 1 98.88 93 GLY A C 1
ATOM 730 O O . GLY A 1 93 ? 10.867 -5.043 0.241 1 98.88 93 GLY A O 1
ATOM 731 N N . LEU A 1 94 ? 10.461 -6.777 1.635 1 98.94 94 LEU A N 1
ATOM 732 C CA . LEU A 1 94 ? 9.656 -5.984 2.559 1 98.94 94 LEU A CA 1
ATOM 733 C C . LEU A 1 94 ? 10.5 -4.898 3.219 1 98.94 94 LEU A C 1
ATOM 735 O O . LEU A 1 94 ? 10.062 -3.752 3.344 1 98.94 94 LEU A O 1
ATOM 739 N N . ILE A 1 95 ? 11.703 -5.242 3.611 1 98.94 95 ILE A N 1
ATOM 740 C CA . ILE A 1 95 ? 12.586 -4.281 4.258 1 98.94 95 ILE A CA 1
ATOM 741 C C . ILE A 1 95 ? 12.922 -3.15 3.287 1 98.94 95 ILE A C 1
ATOM 743 O O . ILE A 1 95 ? 12.758 -1.973 3.615 1 98.94 95 ILE A O 1
ATOM 747 N N . MET A 1 96 ? 13.344 -3.473 2.125 1 98.94 96 MET A N 1
ATOM 748 C CA . MET A 1 96 ? 13.789 -2.461 1.171 1 98.94 96 MET A CA 1
ATOM 749 C C . MET A 1 96 ? 12.609 -1.609 0.696 1 98.94 96 MET A C 1
ATOM 751 O O . MET A 1 96 ? 12.734 -0.388 0.583 1 98.94 96 MET A O 1
ATOM 755 N N . HIS A 1 97 ? 11.477 -2.25 0.439 1 98.94 97 HIS A N 1
ATOM 756 C CA . HIS A 1 97 ? 10.297 -1.528 -0.013 1 98.94 97 HIS A CA 1
ATOM 757 C C . HIS A 1 97 ? 9.812 -0.544 1.048 1 98.94 97 HIS A C 1
ATOM 759 O O . HIS A 1 97 ? 9.672 0.651 0.775 1 98.94 97 HIS A O 1
ATOM 765 N N . PHE A 1 98 ? 9.68 -0.976 2.254 1 98.94 98 PHE A N 1
ATOM 766 C CA . PHE A 1 98 ? 9.039 -0.143 3.264 1 98.94 98 PHE A CA 1
ATOM 767 C C . PHE A 1 98 ? 10.047 0.8 3.91 1 98.94 98 PHE A C 1
ATOM 769 O O . PHE A 1 98 ? 9.664 1.815 4.496 1 98.94 98 PHE A O 1
ATOM 776 N N . SER A 1 99 ? 11.367 0.469 3.816 1 98.94 99 SER A N 1
ATOM 777 C CA . SER A 1 99 ? 12.352 1.438 4.285 1 98.94 99 SER A CA 1
ATOM 778 C C . SER A 1 99 ? 12.273 2.734 3.484 1 98.94 99 SER A C 1
ATOM 780 O O . SER A 1 99 ? 12.531 3.814 4.02 1 98.94 99 SER A O 1
ATOM 782 N N . ALA A 1 100 ? 11.961 2.639 2.223 1 98.94 100 ALA A N 1
ATOM 783 C CA . ALA A 1 100 ? 11.797 3.832 1.397 1 98.94 100 ALA A CA 1
ATOM 784 C C . ALA A 1 100 ? 10.648 4.699 1.908 1 98.94 100 ALA A C 1
ATOM 786 O O . ALA A 1 100 ? 10.781 5.922 1.999 1 98.94 100 ALA A O 1
ATOM 787 N N . TYR A 1 101 ? 9.562 4.094 2.268 1 98.69 101 TYR A N 1
ATOM 788 C CA . TYR A 1 101 ? 8.414 4.816 2.801 1 98.69 101 TYR A CA 1
ATOM 789 C C . TYR A 1 101 ? 8.734 5.406 4.172 1 98.69 101 TYR A C 1
ATOM 791 O O . TYR A 1 101 ? 8.422 6.57 4.438 1 98.69 101 TYR A O 1
ATOM 799 N N . ILE A 1 102 ? 9.312 4.637 4.965 1 98.81 102 ILE A N 1
ATOM 800 C CA . ILE A 1 102 ? 9.633 5.051 6.324 1 98.81 102 ILE A CA 1
ATOM 801 C C . ILE A 1 102 ? 10.672 6.168 6.293 1 98.81 102 ILE A C 1
ATOM 803 O O . ILE A 1 102 ? 10.602 7.113 7.082 1 98.81 102 ILE A O 1
ATOM 807 N N . ALA A 1 103 ? 11.602 6.086 5.379 1 98.81 103 ALA A N 1
ATOM 808 C CA . ALA A 1 103 ? 12.602 7.141 5.211 1 98.81 103 ALA A CA 1
ATOM 809 C C . ALA A 1 103 ? 11.93 8.484 4.91 1 98.81 103 ALA A C 1
ATOM 811 O O . ALA A 1 103 ? 12.328 9.516 5.453 1 98.81 103 ALA A O 1
ATOM 812 N N . GLU A 1 104 ? 10.969 8.461 4.051 1 97.94 104 GLU A N 1
ATOM 813 C CA . GLU A 1 104 ? 10.258 9.695 3.711 1 97.94 104 GLU A CA 1
ATOM 814 C C . GLU A 1 104 ? 9.477 10.227 4.91 1 97.94 104 GLU A C 1
ATOM 816 O O . GLU A 1 104 ? 9.344 11.438 5.086 1 97.94 104 GLU A O 1
ATOM 821 N N . SER A 1 105 ? 8.922 9.32 5.695 1 98.06 105 SER A N 1
ATOM 822 C CA . SER A 1 105 ? 8.234 9.727 6.914 1 98.06 105 SER A CA 1
ATOM 823 C C . SER A 1 105 ? 9.203 10.375 7.902 1 98.06 105 SER A C 1
ATOM 825 O O . SER A 1 105 ? 8.891 11.414 8.492 1 98.06 105 SER A O 1
ATOM 827 N N . TYR A 1 106 ? 10.367 9.766 8.008 1 97.69 106 TYR A N 1
ATOM 828 C CA . TYR A 1 106 ? 11.398 10.336 8.859 1 97.69 106 TYR A CA 1
ATOM 829 C C . TYR A 1 106 ? 11.812 11.719 8.367 1 97.69 106 TYR A C 1
ATOM 831 O O . TYR A 1 106 ? 11.875 12.672 9.141 1 97.69 106 TYR A O 1
ATOM 839 N N . ARG A 1 107 ? 12.094 11.789 7.164 1 96.25 107 ARG A N 1
ATOM 840 C CA . ARG A 1 107 ? 12.523 13.047 6.57 1 96.25 107 ARG A CA 1
ATOM 841 C C . ARG A 1 107 ? 11.461 14.133 6.754 1 96.25 107 ARG A C 1
ATOM 843 O O . ARG A 1 107 ? 11.781 15.258 7.148 1 96.25 107 ARG A O 1
ATOM 850 N N . GLY A 1 108 ? 10.219 13.727 6.41 1 95.75 108 GLY A N 1
ATOM 851 C CA . GLY A 1 108 ? 9.125 14.672 6.582 1 95.75 108 GLY A CA 1
ATOM 852 C C . GLY A 1 108 ? 8.977 15.156 8.008 1 95.75 108 GLY A C 1
ATOM 853 O O . GLY A 1 108 ? 8.734 16.344 8.25 1 95.75 108 GLY A O 1
ATOM 854 N N . ALA A 1 109 ? 9.133 14.312 8.945 1 96.31 109 ALA A N 1
ATOM 855 C CA . ALA A 1 109 ? 9.039 14.656 10.359 1 96.31 109 ALA A CA 1
ATOM 856 C C . ALA A 1 109 ? 10.172 15.586 10.773 1 96.31 109 ALA A C 1
ATOM 858 O O . ALA A 1 109 ? 9.945 16.578 11.484 1 96.31 109 ALA A O 1
ATOM 859 N N . ILE A 1 110 ? 11.328 15.344 10.359 1 94.44 110 ILE A N 1
ATOM 860 C CA . ILE A 1 110 ? 12.5 16.156 10.688 1 94.44 110 ILE A CA 1
ATOM 861 C C . ILE A 1 110 ? 12.336 17.562 10.094 1 94.44 110 ILE A C 1
ATOM 863 O O . ILE A 1 110 ? 12.594 18.562 10.766 1 94.44 110 ILE A O 1
ATOM 867 N N . GLN A 1 111 ? 11.844 17.609 8.891 1 93.31 111 GLN A N 1
ATOM 868 C CA . GLN A 1 111 ? 11.695 18.875 8.188 1 93.31 111 GLN A CA 1
ATOM 869 C C . GLN A 1 111 ? 10.539 19.703 8.766 1 93.31 111 GLN A C 1
ATOM 871 O O . GLN A 1 111 ? 10.477 20.906 8.57 1 93.31 111 GLN A O 1
ATOM 876 N N . SER A 1 112 ? 9.664 19 9.391 1 94.44 112 SER A N 1
ATOM 877 C CA . SER A 1 112 ? 8.5 19.703 9.938 1 94.44 112 SER A CA 1
ATOM 878 C C . SER A 1 112 ? 8.859 20.469 11.203 1 94.44 112 SER A C 1
ATOM 880 O O . SER A 1 112 ? 8.094 21.312 11.656 1 94.44 112 SER A O 1
ATOM 882 N N . ILE A 1 113 ? 10.008 20.219 11.781 1 95.19 113 ILE A N 1
ATOM 883 C CA . ILE A 1 113 ? 10.445 20.922 12.992 1 95.19 113 ILE A CA 1
ATOM 884 C C . ILE A 1 113 ? 10.805 22.359 12.656 1 95.19 113 ILE A C 1
ATOM 886 O O . ILE A 1 113 ? 11.523 22.625 11.695 1 95.19 113 ILE A O 1
ATOM 890 N N . ASP A 1 114 ? 10.359 23.297 13.484 1 95.5 114 ASP A N 1
ATOM 891 C CA . ASP A 1 114 ? 10.555 24.719 13.281 1 95.5 114 ASP A CA 1
ATOM 892 C C . ASP A 1 114 ? 12.039 25.078 13.211 1 95.5 114 ASP A C 1
ATOM 894 O O . ASP A 1 114 ? 12.836 24.594 14.008 1 95.5 114 ASP A O 1
ATOM 898 N N . ASP A 1 115 ? 12.336 25.922 12.32 1 94.62 115 ASP A N 1
ATOM 899 C CA . ASP A 1 115 ? 13.711 26.375 12.156 1 94.62 115 ASP A CA 1
ATOM 900 C C . ASP A 1 115 ? 14.211 27.062 13.422 1 94.62 115 ASP A C 1
ATOM 902 O O . ASP A 1 115 ? 15.414 27.078 13.695 1 94.62 115 ASP A O 1
ATOM 906 N N . GLY A 1 116 ? 13.258 27.609 14.07 1 95.25 116 GLY A N 1
ATOM 907 C CA . GLY A 1 116 ? 13.602 28.266 15.32 1 95.25 116 GLY A CA 1
ATOM 908 C C . GLY A 1 116 ? 14.289 27.344 16.312 1 95.25 116 GLY A C 1
ATOM 909 O O . GLY A 1 116 ? 15.148 27.766 17.078 1 95.25 116 GLY A O 1
ATOM 910 N N . GLN A 1 117 ? 13.93 26.062 16.281 1 95.88 117 GLN A N 1
ATOM 911 C CA . GLN A 1 117 ? 14.57 25.078 17.156 1 95.88 117 GLN A CA 1
ATOM 912 C C . GLN A 1 117 ? 16.047 24.906 16.797 1 95.88 117 GLN A C 1
ATOM 914 O O . GLN A 1 117 ? 16.891 24.781 17.672 1 95.88 117 GLN A O 1
ATOM 919 N N . TRP A 1 118 ? 16.312 24.922 15.508 1 94.69 118 TRP A N 1
ATOM 920 C CA . TRP A 1 118 ? 17.688 24.844 15.039 1 94.69 118 TRP A CA 1
ATOM 921 C C . TRP A 1 118 ? 18.469 26.078 15.453 1 94.69 118 TRP A C 1
ATOM 923 O O . TRP A 1 118 ? 19.562 25.984 16.016 1 94.69 118 TRP A O 1
ATOM 933 N N . GLU A 1 119 ? 17.875 27.219 15.219 1 96.38 119 GLU A N 1
ATOM 934 C CA . GLU A 1 119 ? 18.516 28.5 15.492 1 96.38 119 GLU A CA 1
ATOM 935 C C . GLU A 1 119 ? 18.781 28.672 16.984 1 96.38 119 GLU A C 1
ATOM 937 O O . GLU A 1 119 ? 19.844 29.156 17.375 1 96.38 119 GLU A O 1
ATOM 942 N N . ALA A 1 120 ? 17.75 28.312 17.703 1 97.19 120 ALA A N 1
ATOM 943 C CA . ALA A 1 120 ? 17.906 28.406 19.156 1 97.19 120 ALA A CA 1
ATOM 944 C C . ALA A 1 120 ? 19.062 27.547 19.656 1 97.19 120 ALA A C 1
ATOM 946 O O . ALA A 1 120 ? 19.844 27.984 20.5 1 97.19 120 ALA A O 1
ATOM 947 N N . ALA A 1 121 ? 19.156 26.359 19.172 1 96.56 121 ALA A N 1
ATOM 948 C CA . ALA A 1 121 ? 20.25 25.469 19.562 1 96.56 121 ALA A CA 1
ATOM 949 C C . ALA A 1 121 ? 21.594 26.031 19.156 1 96.56 121 ALA A C 1
ATOM 951 O O . ALA A 1 121 ? 22.562 25.969 19.922 1 96.56 121 ALA A O 1
ATOM 952 N N . TYR A 1 122 ? 21.672 26.609 18 1 95.12 122 TYR A N 1
ATOM 953 C CA . TYR A 1 122 ? 22.906 27.219 17.531 1 95.12 122 TYR A CA 1
ATOM 954 C C . TYR A 1 122 ? 23.281 28.422 18.375 1 95.12 122 TYR A C 1
ATOM 956 O O . TYR A 1 122 ? 24.469 28.672 18.641 1 95.12 122 TYR A O 1
ATOM 964 N N . SER A 1 123 ? 22.328 29.156 18.734 1 97.38 123 SER A N 1
ATOM 965 C CA . SER A 1 123 ? 22.562 30.328 19.562 1 97.38 123 SER A CA 1
ATOM 966 C C . SER A 1 123 ? 23.141 29.938 20.922 1 97.38 123 SER A C 1
ATOM 968 O O . SER A 1 123 ? 23.812 30.719 21.578 1 97.38 123 SER A O 1
ATOM 970 N N . LEU A 1 124 ? 22.828 28.734 21.375 1 97.12 124 LEU A N 1
ATOM 971 C CA . LEU A 1 124 ? 23.328 28.219 22.641 1 97.12 124 LEU A CA 1
ATOM 972 C C . LEU A 1 124 ? 24.688 27.562 22.453 1 97.12 124 LEU A C 1
ATOM 974 O O . LEU A 1 124 ? 25.25 27 23.406 1 97.12 124 LEU A O 1
ATOM 978 N N . GLY A 1 125 ? 25.25 27.594 21.219 1 96.12 125 GLY A N 1
ATOM 979 C CA . GLY A 1 125 ? 26.594 27.125 20.953 1 96.12 125 GLY A CA 1
ATOM 980 C C . GLY A 1 125 ? 26.641 25.672 20.547 1 96.12 125 GLY A C 1
ATOM 981 O O . GLY A 1 125 ? 27.719 25.078 20.406 1 96.12 125 GLY A O 1
ATOM 982 N N . MET A 1 126 ? 25.531 25.047 20.281 1 96.06 126 MET A N 1
ATOM 983 C CA . MET A 1 126 ? 25.5 23.656 19.875 1 96.06 126 MET A CA 1
ATOM 984 C C . MET A 1 126 ? 25.875 23.516 18.391 1 96.06 126 MET A C 1
ATOM 986 O O . MET A 1 126 ? 25.5 24.344 17.578 1 96.06 126 MET A O 1
ATOM 990 N N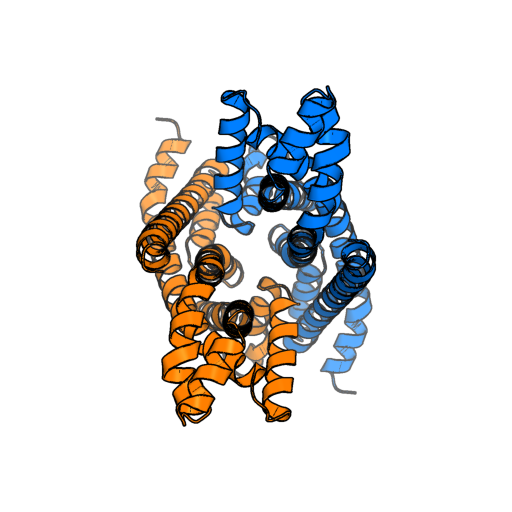 . ASN A 1 127 ? 26.641 22.438 18.141 1 95.25 127 ASN A N 1
ATOM 991 C CA . ASN A 1 127 ? 26.906 22.172 16.734 1 95.25 127 ASN A CA 1
ATOM 992 C C . ASN A 1 127 ? 25.797 21.344 16.094 1 95.25 127 ASN A C 1
ATOM 994 O O . ASN A 1 127 ? 24.812 21 16.766 1 95.25 127 ASN A O 1
ATOM 998 N N . ARG A 1 128 ? 25.938 21.062 14.828 1 89.94 128 ARG A N 1
ATOM 999 C CA . ARG A 1 128 ? 24.875 20.438 14.047 1 89.94 128 ARG A CA 1
ATOM 1000 C C . ARG A 1 128 ? 24.547 19.047 14.602 1 89.94 128 ARG A C 1
ATOM 1002 O O . ARG A 1 128 ? 23.375 18.672 14.688 1 89.94 128 ARG A O 1
ATOM 1009 N N . TYR A 1 129 ? 25.531 18.406 14.953 1 91.44 129 TYR A N 1
ATOM 1010 C CA . TYR A 1 129 ? 25.359 17.031 15.414 1 91.44 129 TYR A CA 1
ATOM 1011 C C . TYR A 1 129 ? 24.641 17 16.766 1 91.44 129 TYR A C 1
ATOM 1013 O O . TYR A 1 129 ? 23.703 16.234 16.953 1 91.44 129 TYR A O 1
ATOM 1021 N N . ILE A 1 130 ? 25.047 17.812 17.672 1 94.62 130 ILE A N 1
ATOM 1022 C CA . ILE A 1 130 ? 24.438 17.891 18.984 1 94.62 130 ILE A CA 1
ATOM 1023 C C . ILE A 1 130 ? 23.016 18.406 18.875 1 94.62 130 ILE A C 1
ATOM 1025 O O . ILE A 1 130 ? 22.094 17.875 19.516 1 94.62 130 ILE A O 1
ATOM 1029 N N . THR A 1 131 ? 22.844 19.438 18 1 95.31 131 THR A N 1
ATOM 1030 C CA . THR A 1 131 ? 21.516 20 17.781 1 95.31 131 THR A CA 1
ATOM 1031 C C . THR A 1 131 ? 20.562 18.922 17.266 1 95.31 131 THR A C 1
ATOM 1033 O O . THR A 1 131 ? 19.438 18.797 17.75 1 95.31 131 THR A O 1
ATOM 1036 N N . PHE A 1 132 ? 21.062 18.156 16.328 1 92.31 132 PHE A N 1
ATOM 1037 C CA . PHE A 1 132 ? 20.219 17.125 15.742 1 92.31 132 PHE A CA 1
ATOM 1038 C C . PHE A 1 132 ? 19.891 16.047 16.766 1 92.31 132 PHE A C 1
ATOM 1040 O O . PHE A 1 132 ? 18.719 15.703 16.953 1 92.31 132 PHE A O 1
ATOM 1047 N N . LYS A 1 133 ? 20.828 15.555 17.406 1 93.12 133 LYS A N 1
ATOM 1048 C CA . LYS A 1 133 ? 20.672 14.406 18.297 1 93.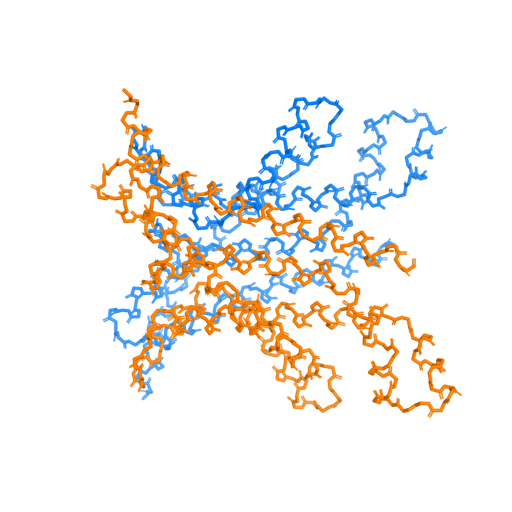12 133 LYS A CA 1
ATOM 1049 C C . LYS A 1 133 ? 19.859 14.781 19.547 1 93.12 133 LYS A C 1
ATOM 1051 O O . LYS A 1 133 ? 19.016 14.016 19.984 1 93.12 133 LYS A O 1
ATOM 1056 N N . GLU A 1 134 ? 20.016 16.016 20.047 1 95.19 134 GLU A N 1
ATOM 1057 C CA . GLU A 1 134 ? 19.484 16.359 21.359 1 95.19 134 GLU A CA 1
ATOM 1058 C C . GLU A 1 134 ? 18.188 17.172 21.234 1 95.19 134 GLU A C 1
ATOM 1060 O O . GLU A 1 134 ? 17.375 17.188 22.156 1 95.19 134 GLU A O 1
ATOM 1065 N N . VAL A 1 135 ? 18.062 17.828 20.109 1 95.56 135 VAL A N 1
ATOM 1066 C CA . VAL A 1 135 ? 16.938 18.766 20.031 1 95.56 135 VAL A CA 1
ATOM 1067 C C . VAL A 1 135 ? 15.969 18.312 18.938 1 95.56 135 VAL A C 1
ATOM 1069 O O . VAL A 1 135 ? 14.797 18.047 19.203 1 95.56 135 VAL A O 1
ATOM 1072 N N . ILE A 1 136 ? 16.5 18.125 17.766 1 94.69 136 ILE A N 1
ATOM 1073 C CA . ILE A 1 136 ? 15.656 17.922 16.594 1 94.69 136 ILE A CA 1
ATOM 1074 C C . ILE A 1 136 ? 15.141 16.484 16.547 1 94.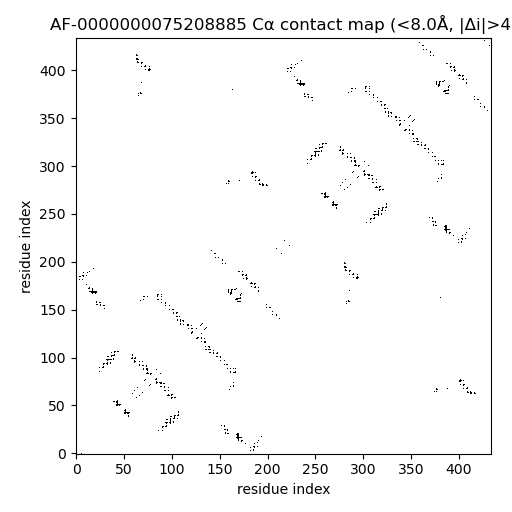69 136 ILE A C 1
ATOM 1076 O O . ILE A 1 136 ? 13.938 16.266 16.422 1 94.69 136 ILE A O 1
ATOM 1080 N N . PHE A 1 137 ? 16 15.586 16.766 1 92.69 137 PHE A N 1
ATOM 1081 C CA . PHE A 1 137 ? 15.695 14.18 16.578 1 92.69 137 PHE A CA 1
ATOM 1082 C C . PHE A 1 137 ? 14.602 13.719 17.531 1 92.69 137 PHE A C 1
ATOM 1084 O O . PHE A 1 137 ? 13.617 13.109 17.109 1 92.69 137 PHE A O 1
ATOM 1091 N N . PRO A 1 138 ? 14.742 14.031 18.812 1 93.94 138 PRO A N 1
ATOM 1092 C CA . PRO A 1 138 ? 13.703 13.594 19.734 1 93.94 138 PRO A CA 1
ATOM 1093 C C . PRO A 1 138 ? 12.32 14.133 19.375 1 93.94 138 PRO A C 1
ATOM 1095 O O . PRO A 1 138 ? 11.32 13.422 19.5 1 93.94 138 PRO A O 1
ATOM 1098 N N . GLN A 1 139 ? 12.266 15.352 18.859 1 94.75 139 GLN A N 1
ATOM 1099 C CA . GLN A 1 139 ? 11 15.945 18.438 1 94.75 139 GLN A CA 1
ATOM 1100 C C . GLN A 1 139 ? 10.477 15.305 17.156 1 94.75 139 GLN A C 1
ATOM 1102 O O . GLN A 1 139 ? 9.305 14.945 17.078 1 94.75 139 GLN A O 1
ATOM 1107 N N . ALA A 1 140 ? 11.391 15.109 16.281 1 94.75 140 ALA A N 1
ATOM 1108 C CA . ALA A 1 140 ? 11.031 14.539 14.984 1 94.75 140 ALA A CA 1
ATOM 1109 C C . ALA A 1 140 ? 10.57 13.094 15.133 1 94.75 140 ALA A C 1
ATOM 1111 O O . ALA A 1 140 ? 9.664 12.648 14.422 1 94.75 140 ALA A O 1
ATOM 1112 N N . TRP A 1 141 ? 11.195 12.422 16.016 1 92.69 141 TRP A N 1
ATOM 1113 C CA . TRP A 1 141 ? 10.844 11.031 16.281 1 92.69 141 TRP A CA 1
ATOM 1114 C C . TRP A 1 141 ? 9.383 10.914 16.703 1 92.69 141 TRP A C 1
ATOM 1116 O O . TRP A 1 141 ? 8.656 10.031 16.234 1 92.69 141 TRP A O 1
ATOM 1126 N N . ARG A 1 142 ? 8.945 11.789 17.5 1 92.62 142 ARG A N 1
ATOM 1127 C CA . ARG A 1 142 ? 7.562 11.781 17.969 1 92.62 142 ARG A CA 1
ATOM 1128 C C . ARG A 1 142 ? 6.594 12.156 16.859 1 92.62 142 ARG A C 1
ATOM 1130 O O . ARG A 1 142 ? 5.52 11.562 16.734 1 92.62 142 ARG A O 1
ATOM 1137 N N . VAL A 1 143 ? 7.059 13.07 16.078 1 94.06 143 VAL A N 1
ATOM 1138 C CA . VAL A 1 143 ? 6.215 13.57 15 1 94.06 143 VAL A CA 1
ATOM 1139 C C . VAL A 1 143 ? 6.035 12.484 13.945 1 94.06 143 VAL A C 1
ATOM 1141 O O . VAL A 1 143 ? 4.992 12.406 13.289 1 94.06 143 VAL A O 1
ATOM 1144 N N . SER A 1 144 ? 6.992 11.578 13.828 1 95.44 144 SER A N 1
ATOM 1145 C CA . SER A 1 144 ? 6.988 10.586 12.758 1 95.44 144 SER A CA 1
ATOM 1146 C C . SER A 1 144 ? 6.141 9.375 13.133 1 95.44 144 SER A C 1
ATOM 1148 O O . SER A 1 144 ? 5.801 8.555 12.273 1 95.44 144 SER A O 1
ATOM 1150 N N . ILE A 1 145 ? 5.73 9.234 14.328 1 94.5 145 ILE A N 1
ATOM 1151 C CA . ILE A 1 145 ? 5.148 8.016 14.867 1 94.5 145 ILE A CA 1
ATOM 1152 C C . ILE A 1 145 ? 3.889 7.652 14.078 1 94.5 145 ILE A C 1
ATOM 1154 O O . ILE A 1 145 ? 3.746 6.523 13.609 1 94.5 145 ILE A O 1
ATOM 1158 N N . PRO A 1 146 ? 2.963 8.57 13.859 1 93.81 146 PRO A N 1
ATOM 1159 C CA . PRO A 1 146 ? 1.729 8.18 13.172 1 93.81 146 PRO A CA 1
ATOM 1160 C C . PRO A 1 146 ? 1.983 7.645 11.766 1 93.81 146 PRO A C 1
ATOM 1162 O O . PRO A 1 146 ? 1.468 6.582 11.406 1 93.81 146 PRO A O 1
ATOM 1165 N N . SER A 1 147 ? 2.789 8.359 11 1 95.75 147 SER A N 1
ATOM 1166 C CA . SER A 1 147 ? 3.053 7.957 9.617 1 95.75 147 SER A CA 1
ATOM 1167 C C . SER A 1 147 ? 3.877 6.676 9.562 1 95.75 147 SER A C 1
ATOM 1169 O O . SER A 1 147 ? 3.633 5.809 8.719 1 95.75 147 SER A O 1
ATOM 1171 N N . VAL A 1 148 ? 4.859 6.527 10.422 1 97.62 148 VAL A N 1
ATOM 1172 C CA . VAL A 1 148 ? 5.68 5.324 10.477 1 97.62 148 VAL A CA 1
ATOM 1173 C C . VAL A 1 148 ? 4.816 4.129 10.883 1 97.62 148 VAL A C 1
ATOM 1175 O O . VAL A 1 148 ? 4.941 3.043 10.32 1 97.62 148 VAL A O 1
ATOM 1178 N N . TRP A 1 149 ? 3.965 4.336 11.867 1 97.31 149 TRP A N 1
ATOM 1179 C CA . TRP A 1 149 ? 3.102 3.264 12.344 1 97.31 149 TRP A CA 1
ATOM 1180 C C . TRP A 1 149 ? 2.195 2.75 11.227 1 97.31 149 TRP A C 1
ATOM 1182 O O . TRP A 1 149 ? 1.902 1.556 11.156 1 97.31 149 TRP A O 1
ATOM 1192 N N . ASN A 1 150 ? 1.753 3.639 10.398 1 96.25 150 ASN A N 1
ATOM 1193 C CA . ASN A 1 150 ? 0.97 3.221 9.242 1 96.25 150 ASN A CA 1
ATOM 1194 C C . ASN A 1 150 ? 1.758 2.27 8.344 1 96.25 150 ASN A C 1
ATOM 1196 O O . ASN A 1 150 ? 1.204 1.3 7.824 1 96.25 150 ASN A O 1
ATOM 1200 N N . SER A 1 151 ? 3.021 2.555 8.164 1 98.5 151 SER A N 1
ATOM 1201 C CA . SER A 1 151 ? 3.873 1.673 7.379 1 98.5 151 SER A CA 1
ATOM 1202 C C . SER A 1 151 ? 4.02 0.307 8.039 1 98.5 151 SER A C 1
ATOM 1204 O O . SER A 1 151 ? 4.113 -0.713 7.355 1 98.5 151 SER A O 1
ATOM 1206 N N . LEU A 1 152 ? 4.02 0.325 9.391 1 98.62 152 LEU A N 1
ATOM 1207 C CA . LEU A 1 152 ? 4.125 -0.942 10.109 1 98.62 152 LEU A CA 1
ATOM 1208 C C . LEU A 1 152 ? 2.898 -1.812 9.852 1 98.62 152 LEU A C 1
ATOM 1210 O O . LEU A 1 152 ? 3.023 -3.016 9.617 1 98.62 152 LEU A O 1
ATOM 1214 N N . ILE A 1 153 ? 1.761 -1.202 9.914 1 98.56 153 ILE A N 1
ATOM 1215 C CA . ILE A 1 153 ? 0.521 -1.914 9.625 1 98.56 153 ILE A CA 1
ATOM 1216 C C . ILE A 1 153 ? 0.544 -2.432 8.195 1 98.56 153 ILE A C 1
ATOM 1218 O O . ILE A 1 153 ? 0.16 -3.574 7.93 1 98.56 153 ILE A O 1
ATOM 1222 N N . ASP A 1 154 ? 1.062 -1.652 7.277 1 98.69 154 ASP A N 1
ATOM 1223 C CA . ASP A 1 154 ? 1.117 -2.027 5.867 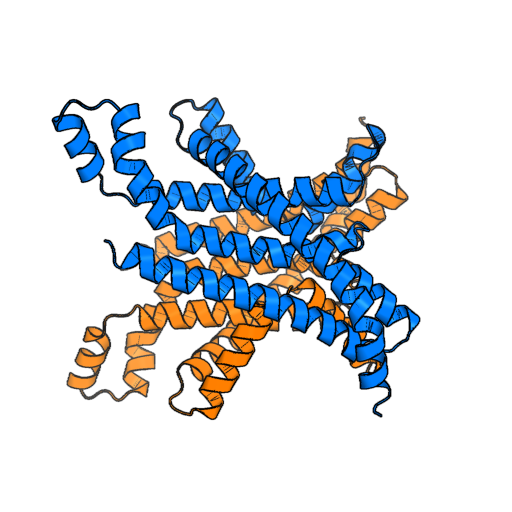1 98.69 154 ASP A CA 1
ATOM 1224 C C . ASP A 1 154 ? 2.068 -3.203 5.648 1 98.69 154 ASP A C 1
ATOM 1226 O O . ASP A 1 154 ? 1.838 -4.039 4.773 1 98.69 154 ASP A O 1
ATOM 1230 N N . ILE A 1 155 ? 3.141 -3.275 6.453 1 98.94 155 ILE A N 1
ATOM 1231 C CA . ILE A 1 155 ? 4.082 -4.383 6.336 1 98.94 155 ILE A CA 1
ATOM 1232 C C . ILE A 1 155 ? 3.377 -5.695 6.66 1 98.94 155 ILE A C 1
ATOM 1234 O O . ILE A 1 155 ? 3.561 -6.695 5.961 1 98.94 155 ILE A O 1
ATOM 1238 N N . VAL A 1 156 ? 2.539 -5.691 7.656 1 98.88 156 VAL A N 1
ATOM 1239 C CA . VAL A 1 156 ? 1.801 -6.887 8.047 1 98.88 156 VAL A CA 1
ATOM 1240 C C . VAL A 1 156 ? 0.896 -7.332 6.898 1 98.88 156 VAL A C 1
ATOM 1242 O O . VAL A 1 156 ? 0.889 -8.508 6.527 1 98.88 156 VAL A O 1
ATOM 1245 N N . LYS A 1 157 ? 0.214 -6.449 6.332 1 98.81 157 LYS A N 1
ATOM 1246 C CA . LYS A 1 157 ? -0.676 -6.781 5.227 1 98.81 157 LYS A CA 1
ATOM 1247 C C . LYS A 1 157 ? 0.118 -7.199 3.99 1 98.81 157 LYS A C 1
ATOM 1249 O O . LYS A 1 157 ? -0.231 -8.172 3.32 1 98.81 157 LYS A O 1
ATOM 1254 N N . ALA A 1 158 ? 1.229 -6.508 3.744 1 98.88 158 ALA A N 1
ATOM 1255 C CA . ALA A 1 158 ? 2.059 -6.773 2.57 1 98.88 158 ALA A CA 1
ATOM 1256 C C . ALA A 1 158 ? 2.771 -8.117 2.695 1 98.88 158 ALA A C 1
ATOM 1258 O O . ALA A 1 158 ? 3.16 -8.719 1.688 1 98.88 158 ALA A O 1
ATOM 1259 N N . SER A 1 159 ? 2.92 -8.602 3.916 1 98.88 159 SER A N 1
ATOM 1260 C CA . SER A 1 159 ? 3.545 -9.906 4.098 1 98.88 159 SER A CA 1
ATOM 1261 C C . SER A 1 159 ? 2.748 -11 3.402 1 98.88 159 SER A C 1
ATOM 1263 O O . SER A 1 159 ? 3.287 -12.07 3.092 1 98.88 159 SER A O 1
ATOM 1265 N N . SER A 1 160 ? 1.494 -10.766 3.168 1 98.94 160 SER A N 1
ATOM 1266 C CA . SER A 1 160 ? 0.674 -11.727 2.441 1 98.94 160 SER A CA 1
ATOM 1267 C C . SER A 1 160 ? 1.245 -12.008 1.055 1 98.94 160 SER A C 1
ATOM 1269 O O . SER A 1 160 ? 1.058 -13.094 0.507 1 98.94 160 SER A O 1
ATOM 1271 N N . LEU A 1 161 ? 1.99 -11.086 0.466 1 98.94 161 LEU A N 1
ATOM 1272 C CA . LEU A 1 161 ? 2.541 -11.219 -0.878 1 98.94 161 LEU A CA 1
ATOM 1273 C C . LEU A 1 161 ? 3.648 -12.266 -0.911 1 98.94 161 LEU A C 1
ATOM 1275 O O . LEU A 1 161 ? 4.016 -12.758 -1.981 1 98.94 161 LEU A O 1
ATOM 1279 N N . ALA A 1 162 ? 4.176 -12.602 0.258 1 98.94 162 ALA A N 1
ATOM 1280 C CA . ALA A 1 162 ? 5.16 -13.68 0.342 1 98.94 162 ALA A CA 1
ATOM 1281 C C . ALA A 1 162 ? 4.57 -15 -0.134 1 98.94 162 ALA A C 1
ATOM 1283 O O . ALA A 1 162 ? 5.305 -15.906 -0.541 1 98.94 162 ALA A O 1
ATOM 1284 N N . SER A 1 163 ? 3.264 -15.156 -0.091 1 98.88 163 SER A N 1
ATOM 1285 C CA . SER A 1 163 ? 2.588 -16.359 -0.571 1 98.88 163 SER A CA 1
ATOM 1286 C C . SER A 1 163 ? 2.883 -16.609 -2.045 1 98.88 163 SER A C 1
ATOM 1288 O O . SER A 1 163 ? 2.949 -17.75 -2.484 1 98.88 163 SER A O 1
ATOM 1290 N N . VAL A 1 164 ? 3.098 -15.547 -2.822 1 98.56 164 VAL A N 1
ATOM 1291 C CA . VAL A 1 164 ? 3.303 -15.633 -4.266 1 98.56 164 VAL A CA 1
ATOM 1292 C C . VAL A 1 164 ? 4.676 -16.234 -4.559 1 98.56 164 VAL A C 1
ATOM 1294 O O . VAL A 1 164 ? 4.891 -16.812 -5.625 1 98.56 164 VAL A O 1
ATOM 1297 N N . ILE A 1 165 ? 5.566 -16.078 -3.58 1 98.31 165 ILE A N 1
ATOM 1298 C CA . ILE A 1 165 ? 6.906 -16.625 -3.762 1 98.31 165 ILE A CA 1
ATOM 1299 C C . ILE A 1 165 ? 7.121 -17.781 -2.789 1 98.31 165 ILE A C 1
ATOM 1301 O O . ILE A 1 165 ? 8.211 -17.938 -2.225 1 98.31 165 ILE A O 1
ATOM 1305 N N . THR A 1 166 ? 6.125 -18.516 -2.467 1 97.69 166 THR A N 1
ATOM 1306 C CA . THR A 1 166 ? 6.09 -19.875 -1.917 1 97.69 166 THR A CA 1
ATOM 1307 C C . THR A 1 166 ? 6.387 -19.844 -0.421 1 97.69 166 THR A C 1
ATOM 1309 O O . THR A 1 166 ? 6.844 -20.844 0.138 1 97.69 166 THR A O 1
ATOM 1312 N N . VAL A 1 167 ? 6.258 -18.734 0.263 1 98.81 167 VAL A N 1
ATOM 1313 C CA . VAL A 1 167 ? 6.379 -18.703 1.718 1 98.81 167 VAL A CA 1
ATOM 1314 C C . VAL A 1 167 ? 5.082 -19.203 2.35 1 98.81 167 VAL A C 1
ATOM 1316 O O . VAL A 1 167 ? 4.004 -18.672 2.078 1 98.81 167 VAL A O 1
ATOM 1319 N N . PRO A 1 168 ? 5.16 -20.219 3.176 1 98.69 168 PRO A N 1
ATOM 1320 C CA . PRO A 1 168 ? 3.934 -20.797 3.73 1 98.69 168 PRO A CA 1
ATOM 1321 C C . PRO A 1 168 ? 3.383 -20 4.906 1 98.69 168 PRO A C 1
ATOM 1323 O O . PRO A 1 168 ? 3.158 -20.547 5.984 1 98.69 168 PRO A O 1
ATOM 1326 N N . GLU A 1 169 ? 3.199 -18.703 4.602 1 98.88 169 GLU A N 1
ATOM 1327 C CA . GLU A 1 169 ? 2.523 -17.828 5.555 1 98.88 169 GLU A CA 1
ATOM 1328 C C . GLU A 1 169 ? 1.008 -17.906 5.402 1 98.88 169 GLU A C 1
ATOM 1330 O O . GLU A 1 169 ? 0.493 -18.812 4.746 1 98.88 169 GLU A O 1
ATOM 1335 N N . LEU A 1 170 ? 0.247 -17.109 6.125 1 98.94 170 LEU A N 1
ATOM 1336 C CA . LEU A 1 170 ? -1.19 -17.234 6.34 1 98.94 170 LEU A CA 1
ATOM 1337 C C . LEU A 1 170 ? -1.931 -17.328 5.008 1 98.94 170 LEU A C 1
ATOM 1339 O O . LEU A 1 170 ? -2.752 -18.234 4.816 1 98.94 170 LEU A O 1
ATOM 1343 N N . THR A 1 171 ? -1.68 -16.531 4.055 1 98.88 171 THR A N 1
ATOM 1344 C CA . THR A 1 171 ? -2.393 -16.484 2.781 1 98.88 171 THR A CA 1
ATOM 1345 C C . THR A 1 171 ? -2.154 -17.75 1.979 1 98.88 171 THR A C 1
ATOM 1347 O O . THR A 1 171 ? -3.092 -18.328 1.416 1 98.88 171 THR A O 1
ATOM 1350 N N . LEU A 1 172 ? -0.894 -18.203 1.926 1 98.81 172 LEU A N 1
ATOM 1351 C CA . LEU A 1 172 ? -0.614 -19.422 1.163 1 98.81 172 LEU A CA 1
ATOM 1352 C C . LEU A 1 172 ? -1.321 -20.625 1.776 1 98.81 172 LEU A C 1
ATOM 1354 O O . LEU A 1 172 ? -1.911 -21.438 1.06 1 98.81 172 LEU A O 1
ATOM 1358 N N . ILE A 1 173 ? -1.23 -20.719 3.076 1 98.75 173 ILE A N 1
ATOM 1359 C CA . ILE A 1 173 ? -1.861 -21.844 3.758 1 98.75 173 ILE A CA 1
ATOM 1360 C C . ILE A 1 173 ? -3.369 -21.797 3.521 1 98.75 173 ILE A C 1
ATOM 1362 O O . ILE A 1 173 ? -3.986 -22.844 3.256 1 98.75 173 ILE A O 1
ATOM 1366 N N . ALA A 1 174 ? -3.949 -20.609 3.609 1 98.69 174 ALA A N 1
ATOM 1367 C CA . ALA A 1 174 ? -5.383 -20.469 3.357 1 98.69 174 ALA A CA 1
ATOM 1368 C C . ALA A 1 174 ? -5.73 -20.891 1.932 1 98.69 174 ALA A C 1
ATOM 1370 O O . ALA A 1 174 ? -6.727 -21.578 1.707 1 98.69 174 ALA A O 1
ATOM 1371 N N . ASP A 1 175 ? -4.918 -20.422 1.005 1 97.56 175 ASP A N 1
ATOM 1372 C CA . ASP A 1 175 ? -5.152 -20.75 -0.398 1 97.56 175 ASP A CA 1
ATOM 1373 C C . ASP A 1 175 ? -5.062 -22.266 -0.627 1 97.56 175 ASP A C 1
ATOM 1375 O O . ASP A 1 175 ? -5.906 -22.844 -1.316 1 97.56 175 ASP A O 1
ATOM 1379 N N . GLN A 1 176 ? -4.094 -22.922 -0.082 1 97.44 176 GLN A N 1
ATOM 1380 C CA . GLN A 1 176 ? -3.889 -24.359 -0.243 1 97.44 176 GLN A CA 1
ATOM 1381 C C . GLN A 1 176 ? -5.02 -25.156 0.403 1 97.44 176 GLN A C 1
ATOM 1383 O O . GLN A 1 176 ? -5.523 -26.125 -0.181 1 97.44 176 GLN A O 1
ATOM 1388 N N . ARG A 1 177 ? -5.395 -24.734 1.63 1 96.62 177 ARG A N 1
ATOM 1389 C CA . ARG A 1 177 ? -6.477 -25.422 2.328 1 96.62 177 ARG A CA 1
ATOM 1390 C C . ARG A 1 177 ? -7.797 -25.266 1.58 1 96.62 177 ARG A C 1
ATOM 1392 O O . ARG A 1 177 ? -8.586 -26.219 1.496 1 96.62 177 ARG A O 1
ATOM 1399 N N . SER A 1 178 ? -8.023 -24.062 1.076 1 96.06 178 SER A N 1
ATOM 1400 C CA . SER A 1 178 ? -9.242 -23.828 0.307 1 96.06 178 SER A CA 1
ATOM 1401 C C . SER A 1 178 ? -9.281 -24.672 -0.954 1 96.06 178 SER A C 1
ATOM 1403 O O . SER A 1 178 ? -10.32 -25.234 -1.3 1 96.06 178 SER A O 1
ATOM 1405 N N . ALA A 1 179 ? -8.188 -24.781 -1.593 1 93.06 179 ALA A N 1
ATOM 1406 C CA . ALA A 1 179 ? -8.109 -25.531 -2.84 1 93.06 179 ALA A CA 1
ATOM 1407 C C . ALA A 1 179 ? -8.305 -27.031 -2.586 1 93.06 179 ALA A C 1
ATOM 1409 O O . ALA A 1 179 ? -8.992 -27.703 -3.348 1 93.06 179 ALA A O 1
ATOM 1410 N N . SER A 1 180 ? -7.746 -27.5 -1.534 1 93.75 180 SER A N 1
ATOM 1411 C CA . SER A 1 180 ? -7.789 -28.938 -1.253 1 93.75 180 SER A CA 1
ATOM 1412 C C . SER A 1 180 ? -9.172 -29.375 -0.779 1 93.75 180 SER A C 1
ATOM 1414 O O . SER A 1 180 ? -9.617 -30.484 -1.077 1 93.75 180 SER A O 1
ATOM 1416 N N . SER A 1 181 ? -9.867 -28.484 -0.047 1 92.44 181 SER A N 1
ATOM 1417 C CA . SER A 1 181 ? -11.156 -28.844 0.526 1 92.44 181 SER A CA 1
ATOM 1418 C C . SER A 1 181 ? -12.305 -28.406 -0.38 1 92.44 181 SER A C 1
ATOM 1420 O O . SER A 1 181 ? -13.438 -28.859 -0.211 1 92.44 181 SER A O 1
ATOM 1422 N N . LEU A 1 182 ? -12.039 -27.469 -1.253 1 91.81 182 LEU A N 1
ATOM 1423 C CA . LEU A 1 182 ? -13.008 -26.844 -2.143 1 91.81 182 LEU A CA 1
ATOM 1424 C C . LEU A 1 182 ? -13.992 -25.984 -1.354 1 91.81 182 LEU A C 1
ATOM 1426 O O . LEU A 1 182 ? -15.047 -25.609 -1.87 1 91.81 182 LEU A O 1
ATOM 1430 N N . ILE A 1 183 ? -13.695 -25.859 -0.06 1 94.38 183 ILE A N 1
ATOM 1431 C CA . ILE A 1 183 ? -14.383 -24.859 0.759 1 94.38 183 ILE A CA 1
ATOM 1432 C C . ILE A 1 183 ? -13.594 -23.547 0.751 1 94.38 183 ILE A C 1
ATOM 1434 O O . ILE A 1 183 ? -12.734 -23.328 1.609 1 94.38 183 ILE A O 1
ATOM 1438 N N . VAL A 1 184 ? -13.93 -22.734 -0.227 1 95.88 184 VAL A N 1
ATOM 1439 C CA . VAL A 1 184 ? -13.031 -21.641 -0.612 1 95.88 184 VAL A CA 1
ATOM 1440 C C . VAL A 1 184 ? -13.391 -20.375 0.158 1 95.88 184 VAL A C 1
ATOM 1442 O O . VAL A 1 184 ? -12.602 -19.891 0.971 1 95.88 184 VAL A O 1
ATOM 1445 N N . LEU A 1 185 ? -14.656 -19.906 0.087 1 96.62 185 LEU A N 1
ATOM 1446 C CA . LEU A 1 185 ? -15.047 -18.625 0.649 1 96.62 185 LEU A CA 1
ATOM 1447 C C . LEU A 1 185 ? -14.898 -18.625 2.166 1 96.62 185 LEU A C 1
ATOM 1449 O O . LEU A 1 185 ? -14.266 -17.734 2.732 1 96.62 185 LEU A O 1
ATOM 1453 N N . PRO A 1 186 ? -15.336 -19.672 2.887 1 96.94 186 PRO A N 1
ATOM 1454 C CA . PRO A 1 186 ? -15.211 -19.672 4.348 1 96.94 186 PRO A CA 1
ATOM 1455 C C . PRO A 1 186 ? -13.766 -19.625 4.816 1 96.94 186 PRO A C 1
ATOM 1457 O O . PRO A 1 186 ? -13.438 -18.906 5.766 1 96.94 186 PRO A O 1
ATOM 1460 N N . ILE A 1 187 ? -12.898 -20.328 4.137 1 97.62 187 ILE A N 1
ATOM 1461 C CA . ILE A 1 187 ? -11.508 -20.406 4.57 1 97.62 187 ILE A CA 1
ATOM 1462 C C . ILE A 1 187 ? -10.797 -19.094 4.277 1 97.62 187 ILE A C 1
ATOM 1464 O O . ILE A 1 187 ? -10.047 -18.578 5.117 1 97.62 187 ILE A O 1
ATOM 1468 N N . LEU A 1 188 ? -11.031 -18.547 3.119 1 98.12 188 LEU A N 1
ATOM 1469 C CA . LEU A 1 188 ? -10.422 -17.266 2.781 1 98.12 188 LEU A CA 1
ATOM 1470 C C . LEU A 1 188 ? -10.93 -16.156 3.703 1 98.12 188 LEU A C 1
ATOM 1472 O O . LEU A 1 188 ? -10.164 -15.266 4.09 1 98.12 188 LEU A O 1
ATOM 1476 N N . LEU A 1 189 ? -12.195 -16.188 4.035 1 98.12 189 LEU A N 1
ATOM 1477 C CA . LEU A 1 189 ? -12.742 -15.234 4.988 1 98.12 189 LEU A CA 1
ATOM 1478 C C . LEU A 1 189 ? -12.102 -15.398 6.359 1 98.12 189 LEU A C 1
ATOM 1480 O O . LEU A 1 189 ? -11.898 -14.422 7.082 1 98.12 189 LEU A O 1
ATOM 1484 N N . GLU A 1 190 ? -11.844 -16.625 6.715 1 98.31 190 GLU A N 1
ATOM 1485 C CA . GLU A 1 190 ? -11.164 -16.906 7.98 1 98.31 190 GLU A CA 1
ATOM 1486 C C . GLU A 1 190 ? -9.773 -16.266 8.008 1 98.31 190 GLU A C 1
ATOM 1488 O O . GLU A 1 190 ? -9.383 -15.664 9.008 1 98.31 190 GLU A O 1
ATOM 1493 N N . ALA A 1 191 ? -9.023 -16.422 6.941 1 98.81 191 ALA A N 1
ATOM 1494 C CA . ALA A 1 191 ? -7.711 -15.789 6.832 1 98.81 191 ALA A CA 1
ATOM 1495 C C . ALA A 1 191 ? -7.828 -14.266 6.879 1 98.81 191 ALA A C 1
ATOM 1497 O O . ALA A 1 191 ? -7.039 -13.594 7.551 1 98.81 191 ALA A O 1
ATOM 1498 N N . ALA A 1 192 ? -8.828 -13.727 6.164 1 98.81 192 ALA A N 1
ATOM 1499 C CA . ALA A 1 192 ? -9.07 -12.289 6.176 1 98.81 192 ALA A CA 1
ATOM 1500 C C . ALA A 1 192 ? -9.359 -11.789 7.59 1 98.81 192 ALA A C 1
ATOM 1502 O O . ALA A 1 192 ? -8.867 -10.734 7.992 1 98.81 192 ALA A O 1
ATOM 1503 N N . LEU A 1 193 ? -10.133 -12.523 8.32 1 98.69 193 LEU A N 1
ATOM 1504 C CA . LEU A 1 193 ? -10.477 -12.164 9.688 1 98.69 193 LEU A CA 1
ATOM 1505 C C . LEU A 1 193 ? -9.242 -12.156 10.578 1 98.69 193 LEU A C 1
ATOM 1507 O O . LEU A 1 193 ? -9.094 -11.281 11.438 1 98.69 193 LEU A O 1
ATOM 1511 N N . ILE A 1 194 ? -8.398 -13.109 10.383 1 98.88 194 ILE A N 1
ATOM 1512 C CA . ILE A 1 194 ? -7.172 -13.172 11.172 1 98.88 194 ILE A CA 1
ATOM 1513 C C . ILE A 1 194 ? -6.309 -11.945 10.883 1 98.88 194 ILE A C 1
ATOM 1515 O O . ILE A 1 194 ? -5.805 -11.305 11.805 1 98.88 194 ILE A O 1
ATOM 1519 N N . TYR A 1 195 ? -6.121 -11.609 9.633 1 98.88 195 TYR A N 1
ATOM 1520 C CA . TYR A 1 195 ? -5.383 -10.406 9.289 1 98.88 195 TYR A CA 1
ATOM 1521 C C . TYR A 1 195 ? -6.035 -9.172 9.906 1 98.88 195 TYR A C 1
ATOM 1523 O O . TYR A 1 195 ? -5.344 -8.281 10.406 1 98.88 195 TYR A O 1
ATOM 1531 N N . TRP A 1 196 ? -7.352 -9.117 9.781 1 98.81 196 TRP A N 1
ATOM 1532 C CA . TRP A 1 196 ? -8.102 -7.977 10.297 1 98.81 196 TRP A CA 1
ATOM 1533 C C . TRP A 1 196 ? -7.887 -7.812 11.797 1 98.81 196 TRP A C 1
ATOM 1535 O O . TRP A 1 196 ? -7.668 -6.703 12.281 1 98.81 196 TRP A O 1
ATOM 1545 N N . ILE A 1 197 ? -7.918 -8.867 12.492 1 98.56 197 ILE A N 1
ATOM 1546 C CA . ILE A 1 197 ? -7.664 -8.852 13.93 1 98.56 197 ILE A CA 1
ATOM 1547 C C . ILE A 1 197 ? -6.25 -8.352 14.195 1 98.56 197 ILE A C 1
ATOM 1549 O O . ILE A 1 197 ? -6.039 -7.512 15.078 1 98.56 197 ILE A O 1
ATOM 1553 N N . LEU A 1 198 ? -5.262 -8.852 13.469 1 98.5 198 LEU A N 1
ATOM 1554 C CA . LEU A 1 198 ? -3.883 -8.406 13.633 1 98.5 198 LEU A CA 1
ATOM 1555 C C . LEU A 1 198 ? -3.777 -6.895 13.438 1 98.5 198 LEU A C 1
ATOM 1557 O O . LEU A 1 198 ? -3.111 -6.211 14.219 1 98.5 198 LEU A O 1
ATOM 1561 N N . THR A 1 199 ? -4.48 -6.406 12.453 1 98.12 199 THR A N 1
ATOM 1562 C CA . THR A 1 199 ? -4.367 -4.98 12.156 1 98.12 199 THR A CA 1
ATOM 1563 C C . THR A 1 199 ? -5.117 -4.152 13.195 1 98.12 199 THR A C 1
ATOM 1565 O O . THR A 1 199 ? -4.703 -3.039 13.523 1 98.12 199 THR A O 1
ATOM 1568 N N . ILE A 1 200 ? -6.215 -4.664 13.703 1 97.5 200 ILE A N 1
ATOM 1569 C CA . ILE A 1 200 ? -6.957 -3.99 14.758 1 97.5 200 ILE A CA 1
ATOM 1570 C C . ILE A 1 200 ? -6.086 -3.873 16.016 1 97.5 200 ILE A C 1
ATOM 1572 O O . ILE A 1 200 ? -6.066 -2.83 16.672 1 97.5 200 ILE A O 1
ATOM 1576 N N . VAL A 1 201 ? -5.395 -4.91 16.297 1 97.44 201 VAL A N 1
ATOM 1577 C CA . VAL A 1 201 ? -4.492 -4.914 17.438 1 97.44 201 VAL A CA 1
ATOM 1578 C C . VAL A 1 201 ? -3.408 -3.855 17.25 1 97.44 201 VAL A C 1
ATOM 1580 O O . VAL A 1 201 ? -3.115 -3.084 18.172 1 97.44 201 VAL A O 1
ATOM 1583 N N . LEU A 1 202 ? -2.818 -3.779 16.109 1 97.31 202 LEU A N 1
ATOM 1584 C CA . LEU A 1 202 ? -1.777 -2.799 15.82 1 97.31 202 LEU A CA 1
ATOM 1585 C C . LEU A 1 202 ? -2.338 -1.381 15.875 1 97.31 202 LEU A C 1
ATOM 1587 O O . LEU A 1 202 ? -1.667 -0.463 16.359 1 97.31 202 LEU A O 1
ATOM 1591 N N . ASP A 1 203 ? -3.523 -1.298 15.352 1 95.75 203 ASP A N 1
ATOM 1592 C CA . ASP A 1 203 ? -4.18 0.006 15.398 1 95.75 203 ASP A CA 1
ATOM 1593 C C . ASP A 1 203 ? -4.43 0.439 16.844 1 95.75 203 ASP A C 1
ATOM 1595 O O . ASP A 1 203 ? -4.301 1.619 17.172 1 95.75 203 ASP A O 1
ATOM 1599 N N . TYR A 1 204 ? -4.836 -0.469 17.656 1 94.94 204 TYR A N 1
ATOM 1600 C CA . TYR A 1 204 ? -5.059 -0.186 19.078 1 94.94 204 TYR A CA 1
ATOM 1601 C C . TYR A 1 204 ? -3.77 0.26 19.75 1 94.94 204 TYR A C 1
ATOM 1603 O O . TYR A 1 204 ? -3.766 1.227 20.516 1 94.94 204 TYR A O 1
ATOM 1611 N N . ILE A 1 205 ? -2.74 -0.363 19.453 1 95.19 205 ILE A N 1
ATOM 1612 C CA . ILE A 1 205 ? -1.438 -0.008 20.016 1 95.19 205 ILE A CA 1
ATOM 1613 C C . ILE A 1 205 ? -1.059 1.404 19.578 1 95.19 205 ILE A C 1
ATOM 1615 O O . ILE A 1 205 ? -0.534 2.188 20.375 1 95.19 205 ILE A O 1
ATOM 1619 N N . ARG A 1 206 ? -1.321 1.685 18.328 1 92.69 206 ARG A N 1
ATOM 1620 C CA . ARG A 1 206 ? -1.044 3.016 17.797 1 92.69 206 ARG A CA 1
ATOM 1621 C C . ARG A 1 206 ? -1.777 4.086 18.594 1 92.69 206 ARG A C 1
ATOM 1623 O O . ARG A 1 206 ? -1.178 5.082 19 1 92.69 206 ARG A O 1
ATOM 1630 N N . VAL A 1 207 ? -3.057 3.881 18.906 1 91.25 207 VAL A N 1
ATOM 1631 C CA . VAL A 1 207 ? -3.902 4.836 19.625 1 91.25 207 VAL A CA 1
ATOM 1632 C C . VAL A 1 207 ? -3.375 5.047 21.031 1 91.25 207 VAL A C 1
ATOM 1634 O O . VAL A 1 207 ? -3.293 6.18 21.516 1 91.25 207 VAL A O 1
ATOM 1637 N N . VAL A 1 208 ? -2.998 4.004 21.672 1 90.19 208 VAL A N 1
ATOM 1638 C CA . VAL A 1 208 ? -2.488 4.07 23.031 1 90.19 208 VAL A CA 1
ATOM 1639 C C . VAL A 1 208 ? -1.164 4.828 23.047 1 90.19 208 VAL A C 1
ATOM 1641 O O . VAL A 1 208 ? -0.927 5.648 23.938 1 90.19 208 VAL A O 1
ATOM 1644 N N . MET A 1 209 ? -0.341 4.594 22.031 1 88.19 209 MET A N 1
ATOM 1645 C CA . MET A 1 209 ? 0.954 5.262 21.938 1 88.19 209 MET A CA 1
ATOM 1646 C C . MET A 1 209 ? 0.777 6.754 21.672 1 88.19 209 MET A C 1
ATOM 1648 O O . MET A 1 209 ? 1.502 7.578 22.219 1 88.19 209 MET A O 1
ATOM 1652 N N . GLU A 1 210 ? -0.154 7.051 20.844 1 85.5 210 GLU A N 1
ATOM 1653 C CA . GLU A 1 210 ? -0.406 8.445 20.484 1 85.5 210 GLU A CA 1
ATOM 1654 C C . GLU A 1 210 ? -0.955 9.219 21.688 1 85.5 210 GLU A C 1
ATOM 1656 O O . GLU A 1 210 ? -0.613 10.391 21.891 1 85.5 210 GLU A O 1
ATOM 1661 N N . LYS A 1 211 ? -1.795 8.648 22.438 1 83.06 211 LYS A N 1
ATOM 1662 C CA . LYS A 1 211 ? -2.334 9.281 23.641 1 83.06 211 LYS A CA 1
ATOM 1663 C C . LYS A 1 211 ? -1.234 9.555 24.656 1 83.06 211 LYS A C 1
ATOM 1665 O O . LYS A 1 211 ? -1.241 10.594 25.328 1 83.06 211 LYS A O 1
ATOM 1670 N N . ARG A 1 212 ? -0.306 8.68 24.672 1 78.19 212 ARG A N 1
ATOM 1671 C CA . ARG A 1 212 ? 0.79 8.828 25.625 1 78.19 212 ARG A CA 1
ATOM 1672 C C . ARG A 1 212 ? 1.777 9.891 25.156 1 78.19 212 ARG A C 1
ATOM 1674 O O . ARG A 1 212 ? 2.287 10.672 25.969 1 78.19 212 ARG A O 1
ATOM 1681 N N . TYR A 1 213 ? 2.043 9.922 23.891 1 70.81 213 TYR A N 1
ATOM 1682 C CA . TYR A 1 213 ? 3.07 10.828 23.391 1 70.81 213 TYR A CA 1
ATOM 1683 C C . TYR A 1 213 ? 2.465 12.164 22.969 1 70.81 213 TYR A C 1
ATOM 1685 O O . TYR A 1 213 ? 3.154 13.188 22.938 1 70.81 213 TYR A O 1
ATOM 1693 N N . LEU A 1 214 ? 1.276 12.195 22.375 1 60.94 214 LEU A N 1
ATOM 1694 C CA . LEU A 1 214 ? 0.663 13.477 22.031 1 60.94 214 LEU A CA 1
ATOM 1695 C C . LEU A 1 214 ? 0.31 14.258 23.297 1 60.94 214 LEU A C 1
ATOM 1697 O O . LEU A 1 214 ? 0.329 15.492 23.281 1 60.94 214 LEU A O 1
ATOM 1701 N N . ILE A 1 215 ? -0.107 13.688 24.406 1 51.19 215 ILE A N 1
ATOM 1702 C CA 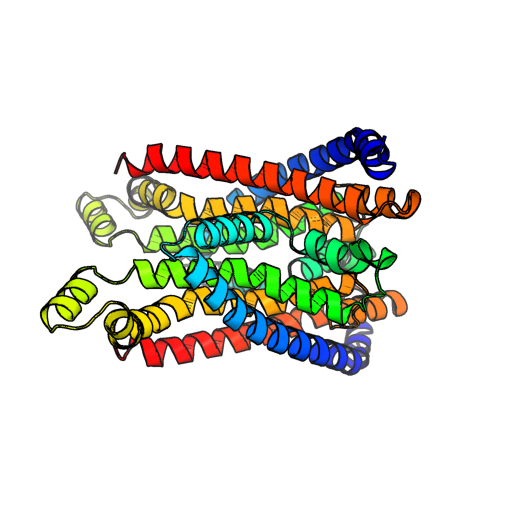. ILE A 1 215 ? -0.399 14.414 25.625 1 51.19 215 ILE A CA 1
ATOM 1703 C C . ILE A 1 215 ? 0.883 15.039 26.188 1 51.19 215 ILE A C 1
ATOM 1705 O O . ILE A 1 215 ? 0.847 16.094 26.812 1 51.19 215 ILE A O 1
ATOM 1709 N N . LYS A 1 216 ? 1.978 14.555 25.906 1 50.88 216 LYS A N 1
ATOM 1710 C CA . LYS A 1 216 ? 3.164 15.133 26.531 1 50.88 216 LYS A CA 1
ATOM 1711 C C . LYS A 1 216 ? 3.635 16.375 25.766 1 50.88 216 LYS A C 1
ATOM 1713 O O . LYS A 1 216 ? 4.523 17.094 26.234 1 50.88 216 LYS A O 1
ATOM 1718 N N . SER A 1 217 ? 3.123 16.547 24.594 1 45.91 217 SER A N 1
ATOM 1719 C CA . SER A 1 217 ? 3.539 17.828 24.047 1 45.91 217 SER A CA 1
ATOM 1720 C C . SER A 1 217 ? 2.635 18.953 24.516 1 45.91 217 SER A C 1
ATOM 1722 O O . SER A 1 217 ? 1.452 18.734 24.797 1 45.91 217 SER A O 1
ATOM 1724 N N . MET B 1 1 ? 25.609 -9.039 -29.328 1 50.31 1 MET B N 1
ATOM 1725 C CA . MET B 1 1 ? 24.641 -8.281 -28.516 1 50.31 1 MET B CA 1
ATOM 1726 C C . MET B 1 1 ? 24.297 -9.039 -27.25 1 50.31 1 MET B C 1
ATOM 1728 O O . MET B 1 1 ? 24.203 -10.273 -27.266 1 50.31 1 MET B O 1
ATOM 1732 N N . ASN B 1 2 ? 24.406 -8.508 -25.953 1 78.19 2 ASN B N 1
ATOM 1733 C CA . ASN B 1 2 ? 24.172 -9.148 -24.656 1 78.19 2 ASN B CA 1
ATOM 1734 C C . ASN B 1 2 ? 22.812 -9.82 -24.594 1 78.19 2 ASN B C 1
ATOM 1736 O O . ASN B 1 2 ? 21.797 -9.227 -24.984 1 78.19 2 ASN B O 1
ATOM 1740 N N . LYS B 1 3 ? 22.906 -11.148 -24.875 1 85.38 3 LYS B N 1
ATOM 1741 C CA . LYS B 1 3 ? 21.734 -12.016 -24.891 1 85.38 3 LYS B CA 1
ATOM 1742 C C . LYS B 1 3 ? 20.609 -11.422 -24.031 1 85.38 3 LYS B C 1
ATOM 1744 O O . LYS B 1 3 ? 19.453 -11.461 -24.438 1 85.38 3 LYS B O 1
ATOM 1749 N N . SER B 1 4 ? 20.969 -10.859 -23.062 1 88.38 4 SER B N 1
ATOM 1750 C CA . SER B 1 4 ? 19.984 -10.258 -22.172 1 88.38 4 SER B CA 1
ATOM 1751 C C . SER B 1 4 ? 19.312 -9.047 -22.812 1 88.38 4 SER B C 1
ATOM 1753 O O . SER B 1 4 ? 18.094 -8.906 -22.75 1 88.38 4 SER B O 1
ATOM 1755 N N . LEU B 1 5 ? 20.062 -8.234 -23.453 1 89.94 5 LEU B N 1
ATOM 1756 C CA . LEU B 1 5 ? 19.516 -7.035 -24.078 1 89.94 5 LEU B CA 1
ATOM 1757 C C . LEU B 1 5 ? 18.641 -7.395 -25.266 1 89.94 5 LEU B C 1
ATOM 1759 O O . LEU B 1 5 ? 17.625 -6.73 -25.531 1 89.94 5 LEU B O 1
ATOM 1763 N N . GLU B 1 6 ? 19.031 -8.352 -25.953 1 90.75 6 GLU B N 1
ATOM 1764 C CA . GLU B 1 6 ? 18.25 -8.828 -27.094 1 90.75 6 GLU B CA 1
ATOM 1765 C C . GLU B 1 6 ? 16.891 -9.359 -26.656 1 90.75 6 GLU B C 1
ATOM 1767 O O . GLU B 1 6 ? 15.875 -9.078 -27.297 1 90.75 6 GLU B O 1
ATOM 1772 N N . TYR B 1 7 ? 16.906 -10.07 -25.656 1 89.75 7 TYR B N 1
ATOM 1773 C CA . TYR B 1 7 ? 15.656 -10.648 -25.172 1 89.75 7 TYR B CA 1
ATOM 1774 C C . TYR B 1 7 ? 14.758 -9.57 -24.578 1 89.75 7 TYR B C 1
ATOM 1776 O O . TYR B 1 7 ? 13.531 -9.656 -24.688 1 89.75 7 TYR B O 1
ATOM 1784 N N . MET B 1 8 ? 15.414 -8.641 -23.938 1 93.38 8 MET B N 1
ATOM 1785 C CA . MET B 1 8 ? 14.633 -7.508 -23.438 1 93.38 8 MET B CA 1
ATOM 1786 C C . MET B 1 8 ? 13.938 -6.777 -24.594 1 93.38 8 MET B C 1
ATOM 1788 O O . MET B 1 8 ? 12.766 -6.422 -24.484 1 93.38 8 MET B O 1
ATOM 1792 N N . ALA B 1 9 ? 14.688 -6.602 -25.641 1 94.44 9 ALA B N 1
ATOM 1793 C CA . ALA B 1 9 ? 14.117 -5.941 -26.812 1 94.44 9 ALA B CA 1
ATOM 1794 C C . ALA B 1 9 ? 12.992 -6.773 -27.422 1 94.44 9 ALA B C 1
ATOM 1796 O O . ALA B 1 9 ? 11.969 -6.234 -27.844 1 94.44 9 ALA B O 1
ATOM 1797 N N . ASP B 1 10 ? 13.164 -8.008 -27.453 1 94.56 10 ASP B N 1
ATOM 1798 C CA . ASP B 1 10 ? 12.188 -8.93 -28.031 1 94.56 10 ASP B CA 1
ATOM 1799 C C . ASP B 1 10 ? 10.93 -8.992 -27.156 1 94.56 10 ASP B C 1
ATOM 1801 O O . ASP B 1 10 ? 9.828 -9.227 -27.672 1 94.56 10 ASP B O 1
ATOM 1805 N N . SER B 1 11 ? 11.07 -8.836 -25.844 1 96.31 11 SER B N 1
ATOM 1806 C CA . SER B 1 11 ? 9.969 -8.977 -24.906 1 96.31 11 SER B CA 1
ATOM 1807 C C . SER B 1 11 ? 9.172 -7.68 -24.797 1 96.31 11 SER B C 1
ATOM 1809 O O . SER B 1 11 ? 8.023 -7.684 -24.328 1 96.31 11 SER B O 1
ATOM 1811 N N . LEU B 1 12 ? 9.773 -6.586 -25.219 1 97.56 12 LEU B N 1
ATOM 1812 C CA . LEU B 1 12 ? 9.227 -5.258 -24.969 1 97.56 12 LEU B CA 1
ATOM 1813 C C . LEU B 1 12 ? 7.816 -5.137 -25.531 1 97.56 12 LEU B C 1
ATOM 1815 O O . LEU B 1 12 ? 6.914 -4.637 -24.859 1 97.56 12 LEU B O 1
ATOM 1819 N N . PRO B 1 13 ? 7.531 -5.648 -26.781 1 97.88 13 PRO B N 1
ATOM 1820 C CA . PRO B 1 13 ? 6.168 -5.52 -27.297 1 97.88 13 PRO B CA 1
ATOM 1821 C C . PRO B 1 13 ? 5.141 -6.277 -26.469 1 97.88 13 PRO B C 1
ATOM 1823 O O . PRO B 1 13 ? 4.008 -5.816 -26.312 1 97.88 13 PRO B O 1
ATOM 1826 N N . TYR B 1 14 ? 5.496 -7.402 -26 1 98.06 14 TYR B N 1
ATOM 1827 C CA . TYR B 1 14 ? 4.602 -8.195 -25.156 1 98.06 14 TYR B CA 1
ATOM 1828 C C . TYR B 1 14 ? 4.363 -7.504 -23.812 1 98.06 14 TYR B C 1
ATOM 1830 O O . TYR B 1 14 ? 3.23 -7.465 -23.328 1 98.06 14 TYR B O 1
ATOM 1838 N N . LEU B 1 15 ? 5.43 -6.957 -23.25 1 98.75 15 LEU B N 1
ATOM 1839 C CA . LEU B 1 15 ? 5.305 -6.242 -21.984 1 98.75 15 LEU B CA 1
ATOM 1840 C C . LEU B 1 15 ? 4.434 -5 -22.156 1 98.75 15 LEU B C 1
ATOM 1842 O O . LEU B 1 15 ? 3.639 -4.676 -21.266 1 98.75 15 LEU B O 1
ATOM 1846 N N . LEU B 1 16 ? 4.605 -4.312 -23.266 1 98.69 16 LEU B N 1
ATOM 1847 C CA . LEU B 1 16 ? 3.812 -3.113 -23.5 1 98.69 16 LEU B CA 1
ATOM 1848 C C . LEU B 1 16 ? 2.338 -3.463 -23.672 1 98.69 16 LEU B C 1
ATOM 1850 O O . LEU B 1 16 ? 1.461 -2.688 -23.297 1 98.69 16 LEU B O 1
ATOM 1854 N N . GLU B 1 17 ? 2.086 -4.613 -24.234 1 98.38 17 GLU B N 1
ATOM 1855 C CA . GLU B 1 17 ? 0.705 -5.078 -24.328 1 98.38 17 GLU B CA 1
ATOM 1856 C C . GLU B 1 17 ? 0.131 -5.363 -22.938 1 98.38 17 GLU B C 1
ATOM 1858 O O . GLU B 1 17 ? -1.019 -5.02 -22.656 1 98.38 17 GLU B O 1
ATOM 1863 N N . GLY B 1 18 ? 0.919 -6.031 -22.094 1 98.75 18 GLY B N 1
ATOM 1864 C CA . GLY B 1 18 ? 0.52 -6.191 -20.703 1 98.75 18 GLY B CA 1
ATOM 1865 C C . GLY B 1 18 ? 0.317 -4.875 -19.984 1 98.75 18 GLY B C 1
ATOM 1866 O O . GLY B 1 18 ? -0.632 -4.723 -19.203 1 98.75 18 GLY B O 1
ATOM 1867 N N . ALA B 1 19 ? 1.207 -3.93 -20.281 1 98.81 19 ALA B N 1
ATOM 1868 C CA . ALA B 1 19 ? 1.127 -2.6 -19.688 1 98.81 19 ALA B CA 1
ATOM 1869 C C . ALA B 1 19 ? -0.159 -1.89 -20.094 1 98.81 19 ALA B C 1
ATOM 1871 O O . ALA B 1 19 ? -0.737 -1.136 -19.297 1 98.81 19 ALA B O 1
ATOM 1872 N N . ARG B 1 20 ? -0.542 -2.098 -21.297 1 98.62 20 ARG B N 1
ATOM 1873 C CA . ARG B 1 20 ? -1.805 -1.53 -21.766 1 98.62 20 ARG B CA 1
ATOM 1874 C C . ARG B 1 20 ? -2.965 -1.989 -20.891 1 98.62 20 ARG B C 1
ATOM 1876 O O . ARG B 1 20 ? -3.803 -1.18 -20.484 1 98.62 20 ARG B O 1
ATOM 1883 N N . LEU B 1 21 ? -3 -3.256 -20.609 1 98.62 21 LEU B N 1
ATOM 1884 C CA . LEU B 1 21 ? -4.059 -3.781 -19.75 1 98.62 21 LEU B CA 1
ATOM 1885 C C . LEU B 1 21 ? -3.924 -3.254 -18.328 1 98.62 21 LEU B C 1
ATOM 1887 O O . LEU B 1 21 ? -4.926 -2.988 -17.656 1 98.62 21 LEU B O 1
ATOM 1891 N N . THR B 1 22 ? -2.668 -3.145 -17.844 1 98.88 22 THR B N 1
ATOM 1892 C CA . THR B 1 22 ? -2.4 -2.514 -16.562 1 98.88 22 THR B CA 1
ATOM 1893 C C . THR B 1 22 ? -3.014 -1.118 -16.5 1 98.88 22 THR B C 1
ATOM 1895 O O . THR B 1 22 ? -3.703 -0.777 -15.539 1 98.88 22 THR B O 1
ATOM 1898 N N . VAL B 1 23 ? -2.842 -0.327 -17.531 1 98.88 23 VAL B N 1
ATOM 1899 C CA . VAL B 1 23 ? -3.33 1.048 -17.578 1 98.88 23 VAL B CA 1
ATOM 1900 C C . VAL B 1 23 ? -4.855 1.053 -17.625 1 98.88 23 VAL B C 1
ATOM 1902 O O . VAL B 1 23 ? -5.504 1.798 -16.891 1 98.88 23 VAL B O 1
ATOM 1905 N N . ILE B 1 24 ? -5.438 0.205 -18.422 1 98.81 24 ILE B N 1
ATOM 1906 C CA . ILE B 1 24 ? -6.887 0.144 -18.578 1 98.81 24 ILE B CA 1
ATOM 1907 C C . ILE B 1 24 ? -7.531 -0.255 -17.266 1 98.81 24 ILE B C 1
ATOM 1909 O O . ILE B 1 24 ? -8.477 0.394 -16.797 1 98.81 24 ILE B O 1
ATOM 1913 N N . LEU B 1 25 ? -7.004 -1.301 -16.672 1 98.88 25 LEU B N 1
ATOM 1914 C CA . LEU B 1 25 ? -7.508 -1.777 -15.391 1 98.88 25 LEU B CA 1
ATOM 1915 C C . LEU B 1 25 ? -7.367 -0.704 -14.32 1 98.88 25 LEU B C 1
ATOM 1917 O O . LEU B 1 25 ? -8.273 -0.5 -13.516 1 98.88 25 LEU B O 1
ATOM 1921 N N . SER B 1 26 ? -6.242 -0.008 -14.266 1 98.88 26 SER B N 1
ATOM 1922 C CA . SER B 1 26 ? -5.98 1.034 -13.273 1 98.88 26 SER B CA 1
ATOM 1923 C C . SER B 1 26 ? -6.926 2.219 -13.461 1 98.88 26 SER B C 1
ATOM 1925 O O . SER B 1 26 ? -7.504 2.713 -12.492 1 98.88 26 SER B O 1
ATOM 1927 N N . VAL B 1 27 ? -7.074 2.662 -14.688 1 98.81 27 VAL B N 1
ATOM 1928 C CA . VAL B 1 27 ? -7.93 3.811 -14.969 1 98.81 27 VAL B CA 1
ATOM 1929 C C . VAL B 1 27 ? -9.367 3.494 -14.562 1 98.81 27 VAL B C 1
ATOM 1931 O O . VAL B 1 27 ? -10.031 4.305 -13.914 1 98.81 27 VAL B O 1
ATOM 1934 N N . ALA B 1 28 ? -9.852 2.338 -14.953 1 98.88 28 ALA B N 1
ATOM 1935 C CA . ALA B 1 28 ? -11.203 1.928 -14.586 1 98.88 28 ALA B CA 1
ATOM 1936 C C . ALA B 1 28 ? -11.352 1.84 -13.07 1 98.88 28 ALA B C 1
ATOM 1938 O O . ALA B 1 28 ? -12.359 2.279 -12.508 1 98.88 28 ALA B O 1
ATOM 1939 N N . SER B 1 29 ? -10.398 1.267 -12.383 1 98.94 29 SER B N 1
ATOM 1940 C CA . SER B 1 29 ? -10.422 1.127 -10.93 1 98.94 29 SER B CA 1
ATOM 1941 C C . SER B 1 29 ? -10.375 2.488 -10.25 1 98.94 29 SER B C 1
ATOM 1943 O O . SER B 1 29 ? -11.039 2.699 -9.227 1 98.94 29 SER B O 1
ATOM 1945 N N . ILE B 1 30 ? -9.523 3.395 -10.805 1 98.88 30 ILE B N 1
ATOM 1946 C CA . ILE B 1 30 ? -9.414 4.746 -10.273 1 98.88 30 ILE B CA 1
ATOM 1947 C C . ILE B 1 30 ? -10.781 5.438 -10.32 1 98.88 30 ILE B C 1
ATOM 1949 O O . ILE B 1 30 ? -11.242 5.977 -9.32 1 98.88 30 ILE B O 1
ATOM 1953 N N . PHE B 1 31 ? -11.391 5.344 -11.453 1 98.81 31 PHE B N 1
ATOM 1954 C CA . PHE B 1 31 ? -12.703 5.957 -11.609 1 98.81 31 PHE B CA 1
ATOM 1955 C C . PHE B 1 31 ? -13.695 5.367 -10.609 1 98.81 31 PHE B C 1
ATOM 1957 O O . PHE B 1 31 ? -14.391 6.109 -9.914 1 98.81 31 PHE B O 1
ATOM 1964 N N . GLY B 1 32 ? -13.781 4.121 -10.555 1 98.88 32 GLY B N 1
ATOM 1965 C CA . GLY B 1 32 ? -14.68 3.465 -9.617 1 98.88 32 GLY B CA 1
ATOM 1966 C C . GLY B 1 32 ? -14.375 3.789 -8.164 1 98.88 32 GLY B C 1
ATOM 1967 O O . GLY B 1 32 ? -15.281 4.059 -7.383 1 98.88 32 GLY B O 1
ATOM 1968 N N . ALA B 1 33 ? -13.094 3.766 -7.832 1 98.94 33 ALA B N 1
ATOM 1969 C CA . ALA B 1 33 ? -12.688 4.004 -6.449 1 98.94 33 ALA B CA 1
ATOM 1970 C C . ALA B 1 33 ? -13 5.438 -6.027 1 98.94 33 ALA B C 1
ATOM 1972 O O . ALA B 1 33 ? -13.352 5.688 -4.875 1 98.94 33 ALA B O 1
ATOM 1973 N N . LEU B 1 34 ? -12.82 6.395 -6.969 1 98.62 34 LEU B N 1
ATOM 1974 C CA . LEU B 1 34 ? -13.141 7.785 -6.672 1 98.62 34 LEU B CA 1
ATOM 1975 C C . LEU B 1 34 ? -14.625 7.953 -6.383 1 98.62 34 LEU B C 1
ATOM 1977 O O . LEU B 1 34 ? -15 8.609 -5.41 1 98.62 34 LEU B O 1
ATOM 1981 N N . VAL B 1 35 ? -15.43 7.324 -7.184 1 98.44 35 VAL B N 1
ATOM 1982 C CA . VAL B 1 35 ? -16.875 7.457 -7.062 1 98.44 35 VAL B CA 1
ATOM 1983 C C . VAL B 1 35 ? -17.359 6.719 -5.812 1 98.44 35 VAL B C 1
ATOM 1985 O O . VAL B 1 35 ? -18.062 7.293 -4.98 1 98.44 35 VAL B O 1
ATOM 1988 N N . PHE B 1 36 ? -16.922 5.512 -5.668 1 98.75 36 PHE B N 1
ATOM 1989 C CA . PHE B 1 36 ? -17.359 4.723 -4.52 1 98.75 36 PHE B CA 1
ATOM 1990 C C . PHE B 1 36 ? -16.781 5.293 -3.225 1 98.75 36 PHE B C 1
ATOM 1992 O O . PHE B 1 36 ? -17.438 5.23 -2.178 1 98.75 36 PHE B O 1
ATOM 1999 N N . GLY B 1 37 ? -15.531 5.793 -3.309 1 98.75 37 GLY B N 1
ATOM 2000 C CA . GLY B 1 37 ? -14.938 6.449 -2.154 1 98.75 37 GLY B CA 1
ATOM 2001 C C . GLY B 1 37 ? -15.742 7.641 -1.668 1 98.75 37 GLY B C 1
ATOM 2002 O O . GLY B 1 37 ? -15.875 7.855 -0.461 1 98.75 37 GLY B O 1
ATOM 2003 N N . LEU B 1 38 ? -16.297 8.406 -2.58 1 96.56 38 LEU B N 1
ATOM 2004 C CA . LEU B 1 38 ? -17.125 9.547 -2.223 1 96.56 38 LEU B CA 1
ATOM 2005 C C . LEU B 1 38 ? -18.406 9.086 -1.528 1 96.56 38 LEU B C 1
ATOM 2007 O O . LEU B 1 38 ? -18.812 9.672 -0.517 1 96.56 38 LEU B O 1
ATOM 2011 N N . VAL B 1 39 ? -19.031 8.07 -2.059 1 97.44 39 VAL B N 1
ATOM 2012 C CA . VAL B 1 39 ? -20.25 7.527 -1.475 1 97.44 39 VAL B CA 1
ATOM 2013 C C . VAL B 1 39 ? -19.969 7.051 -0.049 1 97.44 39 VAL B C 1
ATOM 2015 O O . VAL B 1 39 ? -20.719 7.387 0.877 1 97.44 39 VAL B O 1
ATOM 2018 N N . ILE B 1 40 ? -18.922 6.336 0.179 1 98.69 40 ILE B N 1
ATOM 2019 C CA . ILE B 1 40 ? -18.578 5.801 1.49 1 98.69 40 ILE B CA 1
ATOM 2020 C C . ILE B 1 40 ? -18.25 6.949 2.447 1 98.69 40 ILE B C 1
ATOM 2022 O O . ILE B 1 40 ? -18.625 6.902 3.623 1 98.69 40 ILE B O 1
ATOM 2026 N N . ALA B 1 41 ? -17.547 7.984 1.941 1 97.5 41 ALA B N 1
ATOM 2027 C CA . ALA B 1 41 ? -17.234 9.148 2.766 1 97.5 41 ALA B CA 1
ATOM 2028 C C . ALA B 1 41 ? -18.516 9.836 3.246 1 97.5 41 ALA B C 1
ATOM 2030 O O . ALA B 1 41 ? -18.609 10.227 4.41 1 97.5 41 ALA B O 1
ATOM 2031 N N . LEU B 1 42 ? -19.484 9.969 2.354 1 93 42 LEU B N 1
ATOM 2032 C CA . LEU B 1 42 ? -20.75 10.594 2.705 1 93 42 LEU B CA 1
ATOM 2033 C C . LEU B 1 42 ? -21.516 9.75 3.715 1 93 42 LEU B C 1
ATOM 2035 O O . LEU B 1 42 ? -22.125 10.281 4.648 1 93 42 LEU B O 1
ATOM 2039 N N . PHE B 1 43 ? -21.5 8.414 3.48 1 97.44 43 PHE B N 1
ATOM 2040 C CA . PHE B 1 43 ? -22.109 7.52 4.461 1 97.44 43 PHE B CA 1
ATOM 2041 C C . PHE B 1 43 ? -21.469 7.688 5.824 1 97.44 43 PHE B C 1
ATOM 2043 O O . PHE B 1 43 ? -22.156 7.762 6.844 1 97.44 43 PHE B O 1
ATOM 2050 N N . ARG B 1 44 ? -20.188 7.773 5.809 1 97.31 44 ARG B N 1
ATOM 2051 C CA . ARG B 1 44 ? -19.406 7.863 7.043 1 97.31 44 ARG B CA 1
ATOM 2052 C C . ARG B 1 44 ? -19.766 9.125 7.816 1 97.31 44 ARG B C 1
ATOM 2054 O O . ARG B 1 44 ? -19.75 9.133 9.047 1 97.31 44 ARG B O 1
ATOM 2061 N N . MET B 1 45 ? -20.062 10.172 7.109 1 93 45 MET B N 1
ATOM 2062 C CA . MET B 1 45 ? -20.312 11.477 7.727 1 93 45 MET B CA 1
ATOM 2063 C C . MET B 1 45 ? -21.812 11.688 7.949 1 93 45 MET B C 1
ATOM 2065 O O . MET B 1 45 ? -22.234 12.742 8.43 1 93 45 MET B O 1
ATOM 2069 N N . SER B 1 46 ? -22.656 10.719 7.598 1 92.94 46 SER B N 1
ATOM 2070 C CA . SER B 1 46 ? -24.094 10.805 7.727 1 92.94 46 SER B CA 1
ATOM 2071 C C . SER B 1 46 ? -24.531 10.781 9.195 1 92.94 46 SER B C 1
ATOM 2073 O O . SER B 1 46 ? -23.891 10.117 10.016 1 92.94 46 SER B O 1
ATOM 2075 N N . SER B 1 47 ? -25.609 11.492 9.523 1 92.44 47 SER B N 1
ATOM 2076 C CA . SER B 1 47 ? -26.203 11.469 10.859 1 92.44 47 SER B CA 1
ATOM 2077 C C . SER B 1 47 ? -26.953 10.172 11.102 1 92.44 47 SER B C 1
ATOM 2079 O O . SER B 1 47 ? -27.281 9.836 12.25 1 92.44 47 SER B O 1
ATOM 2081 N N . ASN B 1 48 ? -27.328 9.492 10.062 1 96.75 48 ASN B N 1
ATOM 2082 C CA . ASN B 1 48 ? -27.984 8.188 10.172 1 96.75 48 ASN B CA 1
ATOM 2083 C C . ASN B 1 48 ? -27.016 7.117 10.664 1 96.75 48 ASN B C 1
ATOM 2085 O O . ASN B 1 48 ? -26.047 6.781 9.977 1 96.75 48 ASN B O 1
ATOM 2089 N N . PRO B 1 49 ? -27.281 6.539 11.789 1 97.44 49 PRO B N 1
ATOM 2090 C CA . PRO B 1 49 ? -26.312 5.586 12.367 1 97.44 49 PRO B CA 1
ATOM 2091 C C . PRO B 1 49 ? -26.156 4.332 11.508 1 97.44 49 PRO B C 1
ATOM 2093 O O . PRO B 1 49 ? -25.078 3.711 11.523 1 97.44 49 PRO B O 1
ATOM 2096 N N . LEU B 1 50 ? -27.141 3.959 10.812 1 98.31 50 LEU B N 1
ATOM 2097 C CA . LEU B 1 50 ? -27.031 2.787 9.953 1 98.31 50 LEU B CA 1
ATOM 2098 C C . LEU B 1 50 ? -26.016 3.016 8.844 1 98.31 50 LEU B C 1
ATOM 2100 O O . LEU B 1 50 ? -25.188 2.143 8.562 1 98.31 50 LEU B O 1
ATOM 2104 N N . LEU B 1 51 ? -26.062 4.141 8.242 1 98.12 51 LEU B N 1
ATOM 2105 C CA . LEU B 1 51 ? -25.141 4.48 7.164 1 98.12 51 LEU B CA 1
ATOM 2106 C C . LEU B 1 51 ? -23.719 4.688 7.699 1 98.12 51 LEU B C 1
ATOM 2108 O O . LEU B 1 51 ? -22.75 4.188 7.125 1 98.12 51 LEU B O 1
ATOM 2112 N N . SER B 1 52 ? -23.672 5.363 8.75 1 97.94 52 SER B N 1
ATOM 2113 C CA . SER B 1 52 ? -22.359 5.672 9.328 1 97.94 52 SER B CA 1
ATOM 2114 C C . SER B 1 52 ? -21.656 4.41 9.82 1 97.94 52 SER B C 1
ATOM 2116 O O . SER B 1 52 ? -20.453 4.238 9.602 1 97.94 52 SER B O 1
ATOM 2118 N N . ASN B 1 53 ? -22.391 3.535 10.43 1 98.44 53 ASN B N 1
ATOM 2119 C CA . ASN B 1 53 ? -21.797 2.307 10.938 1 98.44 53 ASN B CA 1
ATOM 2120 C C . ASN B 1 53 ? -21.406 1.361 9.812 1 98.44 53 ASN B C 1
ATOM 2122 O O . ASN B 1 53 ? -20.391 0.659 9.906 1 98.44 53 ASN B O 1
ATOM 2126 N N . PHE B 1 54 ? -22.172 1.349 8.82 1 98.69 54 PHE B N 1
ATOM 2127 C CA . PHE B 1 54 ? -21.812 0.56 7.648 1 98.69 54 PHE B CA 1
ATOM 2128 C C . PHE B 1 54 ? -20.5 1.033 7.059 1 98.69 54 PHE B C 1
ATOM 2130 O O . PHE B 1 54 ? -19.609 0.222 6.773 1 98.69 54 PHE B O 1
ATOM 2137 N N . ALA B 1 55 ? -20.391 2.305 6.879 1 98.81 55 ALA B N 1
ATOM 2138 C CA . ALA B 1 55 ? -19.172 2.875 6.309 1 98.81 55 ALA B CA 1
ATOM 2139 C C . ALA B 1 55 ? -17.969 2.598 7.203 1 98.81 55 ALA B C 1
ATOM 2141 O O . ALA B 1 55 ? -16.875 2.289 6.711 1 98.81 55 ALA B O 1
ATOM 2142 N N . LYS B 1 56 ? -18.188 2.656 8.469 1 98.44 56 LYS B N 1
ATOM 2143 C CA . LYS B 1 56 ? -17.125 2.381 9.414 1 98.44 56 LYS B CA 1
ATOM 2144 C C . LYS B 1 56 ? -16.625 0.945 9.281 1 98.44 56 LYS B C 1
ATOM 2146 O O . LYS B 1 56 ? -15.414 0.698 9.273 1 98.44 56 LYS B O 1
ATOM 2151 N N . LEU B 1 57 ? -17.516 0.059 9.18 1 98.5 57 LEU B N 1
ATOM 2152 C CA . LEU B 1 57 ? -17.188 -1.354 9.039 1 98.5 57 LEU B CA 1
ATOM 2153 C C . LEU B 1 57 ? -16.516 -1.623 7.699 1 98.5 57 LEU B C 1
ATOM 2155 O O . LEU B 1 57 ? -15.523 -2.365 7.637 1 98.5 57 LEU B O 1
ATOM 2159 N N . TYR B 1 58 ? -17.094 -1.011 6.664 1 98.75 58 TYR B N 1
ATOM 2160 C CA . TYR B 1 58 ? -16.531 -1.126 5.32 1 98.75 58 TYR B CA 1
ATOM 2161 C C . TYR B 1 58 ? -15.078 -0.657 5.293 1 98.75 58 TYR B C 1
ATOM 2163 O O . TYR B 1 58 ? -14.195 -1.379 4.824 1 98.75 58 TYR B O 1
ATOM 2171 N N . ILE B 1 59 ? -14.82 0.486 5.84 1 98.81 59 ILE B N 1
ATOM 2172 C CA . ILE B 1 59 ? -13.492 1.093 5.844 1 98.81 59 ILE B CA 1
ATOM 2173 C C . ILE B 1 59 ? -12.547 0.257 6.699 1 98.81 59 ILE B C 1
ATOM 2175 O O . ILE B 1 59 ? -11.422 -0.041 6.289 1 98.81 59 ILE B O 1
ATOM 2179 N N . SER B 1 60 ? -13.055 -0.18 7.84 1 98.44 60 SER B N 1
ATOM 2180 C CA . SER B 1 60 ? -12.234 -0.981 8.742 1 98.44 60 SER B CA 1
ATOM 2181 C C . SER B 1 60 ? -11.812 -2.291 8.094 1 98.44 60 SER B C 1
ATOM 2183 O O . SER B 1 60 ? -10.641 -2.676 8.164 1 98.44 60 SER B O 1
ATOM 2185 N N . PHE B 1 61 ? -12.695 -2.936 7.426 1 98.69 61 PHE B N 1
ATOM 2186 C CA . PHE B 1 61 ? -12.43 -4.234 6.82 1 98.69 61 PHE B CA 1
ATOM 2187 C C . PHE B 1 61 ? -11.469 -4.098 5.645 1 98.69 61 PHE B C 1
ATOM 2189 O O . PHE B 1 61 ? -10.445 -4.777 5.59 1 98.69 61 PHE B O 1
ATOM 2196 N N . PHE B 1 62 ? -11.75 -3.207 4.707 1 98.88 62 PHE B N 1
ATOM 2197 C CA . PHE B 1 62 ? -11 -3.133 3.461 1 98.88 62 PHE B CA 1
ATOM 2198 C C . PHE B 1 62 ? -9.617 -2.523 3.695 1 98.88 62 PHE B C 1
ATOM 2200 O O . PHE B 1 62 ? -8.656 -2.875 3.012 1 98.88 62 PHE B O 1
ATOM 2207 N N . ARG B 1 63 ? -9.484 -1.671 4.723 1 98.56 63 ARG B N 1
ATOM 2208 C CA . ARG B 1 63 ? -8.172 -1.119 5.047 1 98.56 63 ARG B CA 1
ATOM 2209 C C . ARG B 1 63 ? -7.422 -2.027 6.012 1 98.56 63 ARG B C 1
ATOM 2211 O O . ARG B 1 63 ? -6.215 -1.868 6.211 1 98.56 63 ARG B O 1
ATOM 2218 N N . GLY B 1 64 ? -8.203 -3 6.602 1 98.5 64 GLY B N 1
ATOM 2219 C CA . GLY B 1 64 ? -7.602 -3.824 7.637 1 98.5 64 GLY B CA 1
ATOM 2220 C C . GLY B 1 64 ? -7.199 -5.203 7.148 1 98.5 64 GLY B C 1
ATOM 2221 O O . GLY B 1 64 ? -6.598 -5.98 7.891 1 98.5 64 GLY B O 1
ATOM 2222 N N . THR B 1 65 ? -7.461 -5.52 5.914 1 98.88 65 THR B N 1
ATOM 2223 C CA . THR B 1 65 ? -7.109 -6.812 5.34 1 98.88 65 THR B CA 1
ATOM 2224 C C . THR B 1 65 ? -6.266 -6.629 4.078 1 98.88 65 THR B C 1
ATOM 2226 O O . THR B 1 65 ? -6.367 -5.605 3.402 1 98.88 65 THR B O 1
ATOM 2229 N N . PRO B 1 66 ? -5.391 -7.578 3.801 1 98.88 66 PRO B N 1
ATOM 2230 C CA . PRO B 1 66 ? -4.551 -7.461 2.605 1 98.88 66 PRO B CA 1
ATOM 2231 C C . PRO B 1 66 ? -5.363 -7.461 1.312 1 98.88 66 PRO B C 1
ATOM 2233 O O . PRO B 1 66 ? -6.305 -8.25 1.171 1 98.88 66 PRO B O 1
ATOM 2236 N N . LEU B 1 67 ? -4.988 -6.602 0.406 1 98.94 67 LEU B N 1
ATOM 2237 C CA . LEU B 1 67 ? -5.641 -6.559 -0.899 1 98.94 67 LEU B CA 1
ATOM 2238 C C . LEU B 1 67 ? -5.551 -7.914 -1.596 1 98.94 67 LEU B C 1
ATOM 2240 O O . LEU B 1 67 ? -6.496 -8.336 -2.264 1 98.94 67 LEU B O 1
ATOM 2244 N N . LEU B 1 68 ? -4.426 -8.609 -1.451 1 98.94 68 LEU B N 1
ATOM 2245 C CA . LEU B 1 68 ? -4.273 -9.898 -2.107 1 98.94 68 LEU B CA 1
ATOM 2246 C C . LEU B 1 68 ? -5.355 -10.875 -1.651 1 98.94 68 LEU B C 1
ATOM 2248 O O . LEU B 1 68 ? -5.969 -11.555 -2.475 1 98.94 68 LEU B O 1
ATOM 2252 N N . ILE B 1 69 ? -5.648 -10.906 -0.361 1 98.81 69 ILE B N 1
ATOM 2253 C CA . ILE B 1 69 ? -6.68 -11.789 0.168 1 98.81 69 ILE B CA 1
ATOM 2254 C C . ILE B 1 69 ? -8.047 -11.367 -0.375 1 98.81 69 ILE B C 1
ATOM 2256 O O . ILE B 1 69 ? -8.875 -12.219 -0.711 1 98.81 69 ILE B O 1
ATOM 2260 N N . GLN B 1 70 ? -8.273 -10.133 -0.46 1 98.88 70 GLN B N 1
ATOM 2261 C CA . GLN B 1 70 ? -9.523 -9.617 -1.015 1 98.88 70 GLN B CA 1
ATOM 2262 C C . GLN B 1 70 ? -9.703 -10.062 -2.465 1 98.88 70 GLN B C 1
ATOM 2264 O O . GLN B 1 70 ? -10.781 -10.5 -2.854 1 98.88 70 GLN B O 1
ATOM 2269 N N . LEU B 1 71 ? -8.625 -10 -3.229 1 98.81 71 LEU B N 1
ATOM 2270 C CA . LEU B 1 71 ? -8.68 -10.414 -4.629 1 98.81 71 LEU B CA 1
ATOM 2271 C C . LEU B 1 71 ? -8.969 -11.906 -4.75 1 98.81 71 LEU B C 1
ATOM 2273 O O . LEU B 1 71 ? -9.75 -12.32 -5.613 1 98.81 71 LEU B O 1
ATOM 2277 N N . LEU B 1 72 ? -8.328 -12.664 -3.9 1 98.69 72 LEU B N 1
ATOM 2278 C CA . LEU B 1 72 ? -8.57 -14.109 -3.92 1 98.69 72 LEU B CA 1
ATOM 2279 C C . LEU B 1 72 ? -10.016 -14.422 -3.559 1 98.69 72 LEU B C 1
ATOM 2281 O O . LEU B 1 72 ? -10.617 -15.344 -4.125 1 98.69 72 LEU B O 1
ATOM 2285 N N . ILE B 1 73 ? -10.57 -13.672 -2.613 1 98.5 73 ILE B N 1
ATOM 2286 C CA . ILE B 1 73 ? -11.961 -13.852 -2.227 1 98.5 73 ILE B CA 1
ATOM 2287 C C . ILE B 1 73 ? -12.875 -13.508 -3.402 1 98.5 73 ILE B C 1
ATOM 2289 O O . ILE B 1 73 ? -13.773 -14.281 -3.75 1 98.5 73 ILE B O 1
ATOM 2293 N N . PHE B 1 74 ? -12.625 -12.422 -4.074 1 98.19 74 PHE B N 1
ATOM 2294 C CA . PHE B 1 74 ? -13.469 -11.992 -5.184 1 98.19 74 PHE B CA 1
ATOM 2295 C C . PHE B 1 74 ? -13.344 -12.953 -6.363 1 98.19 74 PHE B C 1
ATOM 2297 O O . PHE B 1 74 ? -14.312 -13.18 -7.094 1 98.19 74 PHE B O 1
ATOM 2304 N N . TYR B 1 75 ? -12.203 -13.539 -6.543 1 98.06 75 TYR B N 1
ATOM 2305 C CA . TYR B 1 75 ? -11.938 -14.383 -7.707 1 98.06 75 TYR B CA 1
ATOM 2306 C C . TYR B 1 75 ? -12.43 -15.805 -7.473 1 98.06 75 TYR B C 1
ATOM 2308 O O . TYR B 1 75 ? -13.078 -16.391 -8.336 1 98.06 75 TYR B O 1
ATOM 2316 N N . ASN B 1 76 ? -12.188 -16.297 -6.305 1 96.56 76 ASN B N 1
ATOM 2317 C CA . ASN B 1 76 ? -12.43 -17.719 -6.059 1 96.56 76 ASN B CA 1
ATOM 2318 C C . ASN B 1 76 ? -13.586 -17.938 -5.09 1 96.56 76 ASN B C 1
ATOM 2320 O O . ASN B 1 76 ? -14.164 -19.016 -5.039 1 96.56 76 ASN B O 1
ATOM 2324 N N . GLY B 1 77 ? -13.875 -16.953 -4.25 1 95.25 77 GLY B N 1
ATOM 2325 C CA . GLY B 1 77 ? -14.742 -17.141 -3.1 1 95.25 77 GLY B CA 1
ATOM 2326 C C . GLY B 1 77 ? -16.203 -17.359 -3.479 1 95.25 77 GLY B C 1
ATOM 2327 O O . GLY B 1 77 ? -16.953 -17.984 -2.738 1 95.25 77 GLY B O 1
ATOM 2328 N N . PHE B 1 78 ? -16.578 -16.844 -4.691 1 92.69 78 PHE B N 1
ATOM 2329 C CA . PHE B 1 78 ? -18 -16.875 -5.039 1 92.69 78 PHE B CA 1
ATOM 2330 C C . PHE B 1 78 ? -18.234 -17.781 -6.246 1 92.69 78 PHE B C 1
ATOM 2332 O O . PHE B 1 78 ? -19.281 -17.688 -6.887 1 92.69 78 PHE B O 1
ATOM 2339 N N . THR B 1 79 ? -17.281 -18.531 -6.551 1 88.31 79 THR B N 1
ATOM 2340 C CA . THR B 1 79 ? -17.375 -19.328 -7.766 1 88.31 79 THR B CA 1
ATOM 2341 C C . THR B 1 79 ? -18.516 -20.344 -7.668 1 88.31 79 THR B C 1
ATOM 2343 O O . THR B 1 79 ? -18.969 -20.875 -8.68 1 88.31 79 THR B O 1
ATOM 2346 N N . PHE B 1 80 ? -18.953 -20.656 -6.426 1 85.38 80 PHE B N 1
ATOM 2347 C CA . PHE B 1 80 ? -20.094 -21.562 -6.262 1 85.38 80 PHE B CA 1
ATOM 2348 C C . PHE B 1 80 ? -21.375 -20.922 -6.777 1 85.38 80 PHE B C 1
ATOM 2350 O O . PHE B 1 80 ? -22.344 -21.625 -7.09 1 85.38 80 PHE B O 1
ATOM 2357 N N . LEU B 1 81 ? -21.406 -19.578 -6.922 1 89.5 81 LEU B N 1
ATOM 2358 C CA . LEU B 1 81 ? -22.594 -18.859 -7.395 1 89.5 81 LEU B CA 1
ATOM 2359 C C . LEU B 1 81 ? -22.453 -18.516 -8.875 1 89.5 81 LEU B C 1
ATOM 2361 O O . LEU B 1 81 ? -23.406 -18.688 -9.648 1 89.5 81 LEU B O 1
ATOM 2365 N N . PHE B 1 82 ? -21.344 -18.031 -9.289 1 90.19 82 PHE B N 1
ATOM 2366 C CA . PHE B 1 82 ? -21.078 -17.656 -10.672 1 90.19 82 PHE B CA 1
ATOM 2367 C C . PHE B 1 82 ? -19.594 -17.594 -10.945 1 90.19 82 PHE B C 1
ATOM 2369 O O . PHE B 1 82 ? -18.781 -17.5 -10.023 1 90.19 82 PHE B O 1
ATOM 2376 N N . ILE B 1 83 ? -19.344 -17.797 -12.227 1 92.06 83 ILE B N 1
ATOM 2377 C CA . ILE B 1 83 ? -17.953 -17.734 -12.656 1 92.06 83 ILE B CA 1
ATOM 2378 C C . ILE B 1 83 ? -17.516 -16.266 -12.781 1 92.06 83 ILE B C 1
ATOM 2380 O O . ILE B 1 83 ? -18.188 -15.469 -13.438 1 92.06 83 ILE B O 1
ATOM 2384 N N . VAL B 1 84 ? -16.422 -15.945 -12.086 1 95.38 84 VAL B N 1
ATOM 2385 C CA . VAL B 1 84 ? -15.875 -14.594 -12.125 1 95.38 84 VAL B CA 1
ATOM 2386 C C . VAL B 1 84 ? -14.547 -14.594 -12.867 1 95.38 84 VAL B C 1
ATOM 2388 O O . VAL B 1 84 ? -13.641 -15.367 -12.531 1 95.38 84 VAL B O 1
ATOM 2391 N N . GLU B 1 85 ? -14.445 -13.812 -13.906 1 97.38 85 GLU B N 1
ATOM 2392 C CA . GLU B 1 85 ? -13.164 -13.688 -14.609 1 97.38 85 GLU B CA 1
ATOM 2393 C C . GLU B 1 85 ? -12.164 -12.891 -13.781 1 97.38 85 GLU B C 1
ATOM 2395 O O . GLU B 1 85 ? -12.547 -12.07 -12.945 1 97.38 85 GLU B O 1
ATOM 2400 N N . GLY B 1 86 ? -10.883 -13.164 -14.055 1 98.25 86 GLY B N 1
ATOM 2401 C CA . GLY B 1 86 ? -9.812 -12.492 -13.328 1 98.25 86 GLY B CA 1
ATOM 2402 C C . GLY B 1 86 ? -9.945 -10.984 -13.344 1 98.25 86 GLY B C 1
ATOM 2403 O O . GLY B 1 86 ? -9.852 -10.336 -12.297 1 98.25 86 GLY B O 1
ATOM 2404 N N . TRP B 1 87 ? -10.211 -10.445 -14.523 1 98.25 87 TRP B N 1
ATOM 2405 C CA . TRP B 1 87 ? -10.242 -8.992 -14.656 1 98.25 87 TRP B CA 1
ATOM 2406 C C . TRP B 1 87 ? -11.422 -8.406 -13.898 1 98.25 87 TRP B C 1
ATOM 2408 O O . TRP B 1 87 ? -11.328 -7.301 -13.352 1 98.25 87 TRP B O 1
ATOM 2418 N N . GLN B 1 88 ? -12.547 -9.125 -13.773 1 98.25 88 GLN B N 1
ATOM 2419 C CA . GLN B 1 88 ? -13.695 -8.672 -13 1 98.25 88 GLN B CA 1
ATOM 2420 C C . GLN B 1 88 ? -13.375 -8.617 -11.508 1 98.25 88 GLN B C 1
ATOM 2422 O O . GLN B 1 88 ? -13.711 -7.641 -10.836 1 98.25 88 GLN B O 1
ATOM 2427 N N . ALA B 1 89 ? -12.742 -9.703 -11.055 1 98.69 89 ALA B N 1
ATOM 2428 C CA . ALA B 1 89 ? -12.352 -9.773 -9.648 1 98.69 89 ALA B CA 1
ATOM 2429 C C . ALA B 1 89 ? -11.344 -8.68 -9.305 1 98.69 89 ALA B C 1
ATOM 2431 O O . ALA B 1 89 ? -11.438 -8.055 -8.242 1 98.69 89 ALA B O 1
ATOM 2432 N N . ALA B 1 90 ? -10.391 -8.461 -10.227 1 98.94 90 ALA B N 1
ATOM 2433 C CA . ALA B 1 90 ? -9.383 -7.422 -10.031 1 98.94 90 ALA B CA 1
ATOM 2434 C C . ALA B 1 90 ? -10.023 -6.039 -9.945 1 98.94 90 ALA B C 1
ATOM 2436 O O . ALA B 1 90 ? -9.703 -5.246 -9.062 1 98.94 90 ALA B O 1
ATOM 2437 N N . LEU B 1 91 ? -10.922 -5.781 -10.852 1 98.88 91 LEU B N 1
ATOM 2438 C CA . LEU B 1 91 ? -11.609 -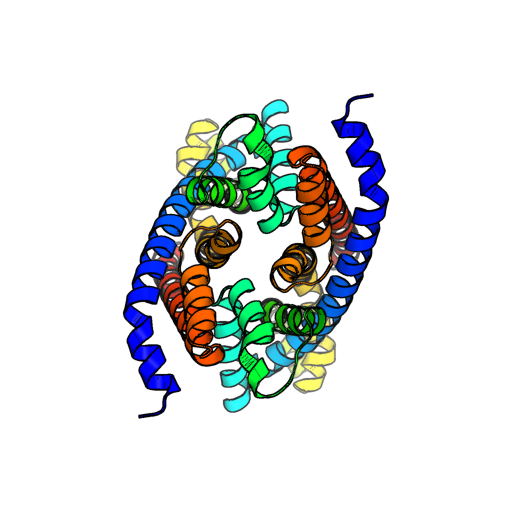4.496 -10.891 1 98.88 91 LEU B CA 1
ATOM 2439 C C . LEU B 1 91 ? -12.406 -4.266 -9.617 1 98.88 91 LEU B C 1
ATOM 2441 O O . LEU B 1 91 ? -12.281 -3.215 -8.984 1 98.88 91 LEU B O 1
ATOM 2445 N N . ALA B 1 92 ? -13.203 -5.199 -9.25 1 98.69 92 ALA B N 1
ATOM 2446 C CA . ALA B 1 92 ? -14.016 -5.098 -8.047 1 98.69 92 ALA B CA 1
ATOM 2447 C C . ALA B 1 92 ? -13.148 -4.926 -6.805 1 98.69 92 ALA B C 1
ATOM 2449 O O . ALA B 1 92 ? -13.414 -4.066 -5.961 1 98.69 92 ALA B O 1
ATOM 2450 N N . GLY B 1 93 ? -12.109 -5.762 -6.688 1 98.88 93 GLY B N 1
ATOM 2451 C CA . GLY B 1 93 ? -11.227 -5.715 -5.531 1 98.88 93 GLY B CA 1
ATOM 2452 C C . GLY B 1 93 ? -10.492 -4.391 -5.391 1 98.88 93 GLY B C 1
ATOM 2453 O O . GLY B 1 93 ? -10.43 -3.826 -4.297 1 98.88 93 GLY B O 1
ATOM 2454 N N . LEU B 1 94 ? -9.945 -3.883 -6.512 1 98.94 94 LEU B N 1
ATOM 2455 C CA . LEU B 1 94 ? -9.227 -2.613 -6.496 1 98.94 94 LEU B CA 1
ATOM 2456 C C . LEU B 1 94 ? -10.156 -1.463 -6.137 1 98.94 94 LEU B C 1
ATOM 2458 O O . LEU B 1 94 ? -9.805 -0.593 -5.34 1 98.94 94 LEU B O 1
ATOM 2462 N N . ILE B 1 95 ? -11.344 -1.472 -6.691 1 98.94 95 ILE B N 1
ATOM 2463 C CA . ILE B 1 95 ? -12.312 -0.412 -6.418 1 98.94 95 ILE B CA 1
ATOM 2464 C C . ILE B 1 95 ? -12.688 -0.427 -4.938 1 98.94 95 ILE B C 1
ATOM 2466 O O . ILE B 1 95 ? -12.617 0.602 -4.262 1 98.94 95 ILE B O 1
ATOM 2470 N N . MET B 1 96 ? -13.062 -1.54 -4.43 1 98.94 96 MET B N 1
ATOM 2471 C CA . MET B 1 96 ? -13.539 -1.626 -3.053 1 98.94 96 MET B CA 1
ATOM 2472 C C . MET B 1 96 ? -12.414 -1.351 -2.064 1 98.94 96 MET B C 1
ATOM 2474 O O . MET B 1 96 ? -12.609 -0.643 -1.075 1 98.94 96 MET B O 1
ATOM 2478 N N . HIS B 1 97 ? -11.234 -1.894 -2.344 1 98.94 97 HIS B N 1
ATOM 2479 C CA . HIS B 1 97 ? -10.086 -1.683 -1.468 1 98.94 97 HIS B CA 1
ATOM 2480 C C . HIS B 1 97 ? -9.703 -0.208 -1.406 1 98.94 97 HIS B C 1
ATOM 2482 O O . HIS B 1 97 ? -9.633 0.376 -0.323 1 98.94 97 HIS B O 1
ATOM 2488 N N . PHE B 1 98 ? -9.578 0.427 -2.52 1 98.94 98 PHE B N 1
ATOM 2489 C CA . PHE B 1 98 ? -9.023 1.776 -2.535 1 98.94 98 PHE B CA 1
ATOM 2490 C C . PHE B 1 98 ? -10.109 2.811 -2.275 1 98.94 98 PHE B C 1
ATOM 2492 O O . PHE B 1 98 ? -9.82 3.941 -1.881 1 98.94 98 PHE B O 1
ATOM 2499 N N . SER B 1 99 ? -11.398 2.441 -2.508 1 98.94 99 SER B N 1
ATOM 2500 C CA . SER B 1 99 ? -12.461 3.361 -2.115 1 98.94 99 SER B CA 1
ATOM 2501 C C . SER B 1 99 ? -12.453 3.609 -0.611 1 98.94 99 SER B C 1
ATOM 2503 O O . SER B 1 99 ? -12.797 4.699 -0.153 1 98.94 99 SER B O 1
ATOM 2505 N N . ALA B 1 100 ? -12.094 2.611 0.162 1 98.94 100 ALA B N 1
ATOM 2506 C CA . ALA B 1 100 ? -11.984 2.779 1.608 1 98.94 100 ALA B CA 1
ATOM 2507 C C . ALA B 1 100 ? -10.914 3.805 1.965 1 98.94 100 ALA B C 1
ATOM 2509 O O . ALA B 1 100 ? -11.133 4.664 2.822 1 98.94 100 ALA B O 1
ATOM 2510 N N . TYR B 1 101 ? -9.805 3.754 1.307 1 98.69 101 TYR B N 1
ATOM 2511 C CA . TYR B 1 101 ? -8.719 4.703 1.538 1 98.69 101 TYR B CA 1
ATOM 2512 C C . TYR B 1 101 ? -9.117 6.102 1.076 1 98.69 101 TYR B C 1
ATOM 2514 O O . TYR B 1 101 ? -8.898 7.082 1.791 1 98.69 101 TYR B O 1
ATOM 2522 N N . ILE B 1 102 ? -9.664 6.16 -0.041 1 98.81 102 ILE B N 1
ATOM 2523 C CA . ILE B 1 102 ? -10.055 7.438 -0.629 1 98.81 102 ILE B CA 1
ATOM 2524 C C . ILE B 1 102 ? -11.164 8.078 0.204 1 98.81 102 ILE B C 1
ATOM 2526 O O . ILE B 1 102 ? -11.172 9.289 0.406 1 98.81 102 ILE B O 1
ATOM 2530 N N . ALA B 1 103 ? -12.062 7.273 0.703 1 98.81 103 ALA B N 1
ATOM 2531 C CA . ALA B 1 103 ? -13.117 7.77 1.579 1 98.81 103 ALA B CA 1
ATOM 2532 C C . ALA B 1 103 ? -12.531 8.461 2.809 1 98.81 103 ALA B C 1
ATOM 2534 O O . ALA B 1 103 ? -13.008 9.523 3.219 1 98.81 103 ALA B O 1
ATOM 2535 N N . GLU B 1 104 ? -11.547 7.863 3.393 1 97.88 104 GLU B N 1
ATOM 2536 C CA . GLU B 1 104 ? -10.906 8.453 4.562 1 97.88 104 GLU B CA 1
ATOM 2537 C C . GLU B 1 104 ? -10.195 9.758 4.199 1 97.88 104 GLU B C 1
ATOM 2539 O O . GLU B 1 104 ? -10.141 10.688 5.004 1 97.88 104 GLU B O 1
ATOM 2544 N N . SER B 1 105 ? -9.602 9.789 3.021 1 98.06 105 SER B N 1
ATOM 2545 C CA . SER B 1 105 ? -8.977 11.023 2.549 1 98.06 105 SER B CA 1
ATOM 2546 C C . SER B 1 105 ? -10.008 12.125 2.363 1 98.06 105 SER B C 1
ATOM 2548 O O . SER B 1 105 ? -9.781 13.273 2.766 1 98.06 105 SER B O 1
ATOM 2550 N N . TYR B 1 106 ? -11.133 11.742 1.801 1 97.62 106 TYR B N 1
ATOM 2551 C CA . TYR B 1 106 ? -12.227 12.695 1.644 1 97.62 106 TYR B CA 1
ATOM 2552 C C . TYR B 1 106 ? -12.711 13.188 2.998 1 97.62 106 TYR B C 1
ATOM 2554 O O . TYR B 1 106 ? -12.859 14.398 3.205 1 97.62 106 TYR B O 1
ATOM 2562 N N . ARG B 1 107 ? -12.969 12.312 3.83 1 96.19 107 ARG B N 1
ATOM 2563 C CA . ARG B 1 107 ? -13.461 12.664 5.156 1 96.19 107 ARG B CA 1
ATOM 2564 C C . ARG B 1 107 ? -12.484 13.578 5.887 1 96.19 107 ARG B C 1
ATOM 2566 O O . ARG B 1 107 ? -12.883 14.586 6.465 1 96.19 107 ARG B O 1
ATOM 2573 N N . GLY B 1 108 ? -11.195 13.133 5.844 1 95.75 108 GLY B N 1
ATOM 2574 C CA . GLY B 1 108 ? -10.18 13.953 6.477 1 95.75 108 GLY B CA 1
ATOM 2575 C C . GLY B 1 108 ? -10.102 15.352 5.91 1 95.75 108 GLY B C 1
ATOM 2576 O O . GLY B 1 108 ? -9.945 16.328 6.652 1 95.75 108 GLY B O 1
ATOM 2577 N N . ALA B 1 109 ? -10.242 15.5 4.652 1 96.31 109 ALA B N 1
ATOM 2578 C CA . ALA B 1 109 ? -10.203 16.797 3.986 1 96.31 109 ALA B CA 1
ATOM 2579 C C . ALA B 1 109 ? -11.406 17.656 4.383 1 96.31 109 ALA B C 1
ATOM 2581 O O . ALA B 1 109 ? -11.266 18.844 4.672 1 96.31 109 ALA B O 1
ATOM 2582 N N . ILE B 1 110 ? -12.539 17.094 4.438 1 94.44 110 ILE B N 1
ATOM 2583 C CA . ILE B 1 110 ? -13.766 17.797 4.801 1 94.44 110 ILE B CA 1
ATOM 2584 C C . ILE B 1 110 ? -13.672 18.281 6.25 1 94.44 110 ILE B C 1
ATOM 2586 O O . ILE B 1 110 ? -14.016 19.422 6.559 1 94.44 110 ILE B O 1
ATOM 2590 N N . GLN B 1 111 ? -13.148 17.438 7.09 1 93.25 111 GLN B N 1
ATOM 2591 C CA . GLN B 1 111 ? -13.062 17.734 8.516 1 93.25 111 GLN B CA 1
ATOM 2592 C C . GLN B 1 111 ? -11.984 18.781 8.781 1 93.25 111 GLN B C 1
ATOM 2594 O O . GLN B 1 111 ? -11.992 19.438 9.836 1 93.25 111 GLN B O 1
ATOM 2599 N N . SER B 1 112 ? -11.094 18.875 7.879 1 94.38 112 SER B N 1
ATOM 2600 C CA . SER B 1 112 ? -9.992 19.812 8.086 1 94.38 112 SER B CA 1
ATOM 2601 C C . SER B 1 112 ? -10.438 21.25 7.82 1 94.38 112 SER B C 1
ATOM 2603 O O . SER B 1 112 ? -9.742 22.188 8.18 1 94.38 112 SER B O 1
ATOM 2605 N N . ILE B 1 113 ? -11.586 21.438 7.219 1 95.12 113 ILE B N 1
ATOM 2606 C CA . ILE B 1 113 ? -12.102 22.781 6.93 1 95.12 113 ILE B CA 1
ATOM 2607 C C . ILE B 1 113 ? -12.547 23.453 8.227 1 95.12 113 ILE B C 1
ATOM 2609 O O . ILE B 1 113 ? -13.258 22.859 9.039 1 95.12 113 ILE B O 1
ATOM 2613 N N . ASP B 1 114 ? -12.18 24.719 8.398 1 95.5 114 ASP B N 1
ATOM 2614 C CA . ASP B 1 114 ? -12.453 25.484 9.609 1 95.5 114 ASP B CA 1
ATOM 2615 C C . ASP B 1 114 ? -13.953 25.578 9.883 1 95.5 114 ASP B C 1
ATOM 2617 O O . ASP B 1 114 ? -14.742 25.812 8.969 1 95.5 114 ASP B O 1
ATOM 2621 N N . ASP B 1 115 ? -14.297 25.438 11.094 1 94.62 115 ASP B N 1
ATOM 2622 C CA . ASP B 1 115 ? -15.688 25.531 11.508 1 94.62 115 ASP B CA 1
ATOM 2623 C C . ASP B 1 115 ? -16.266 26.906 11.172 1 94.62 115 ASP B C 1
ATOM 2625 O O . ASP B 1 115 ? -17.484 27.047 10.961 1 94.62 115 ASP B O 1
ATOM 2629 N N . GLY B 1 116 ? -15.367 27.812 11.188 1 95.25 116 GLY B N 1
ATOM 2630 C CA . GLY B 1 116 ? -15.781 29.156 10.836 1 95.25 116 GLY B CA 1
ATOM 2631 C C . GLY B 1 116 ? -16.438 29.25 9.469 1 95.25 116 GLY B C 1
ATOM 2632 O O . GLY B 1 116 ? -17.344 30.047 9.266 1 95.25 116 GLY B O 1
ATOM 2633 N N . GLN B 1 117 ? -15.992 28.422 8.539 1 95.94 117 GLN B N 1
ATOM 2634 C CA . GLN B 1 117 ? -16.594 28.375 7.203 1 95.94 117 GLN B CA 1
ATOM 2635 C C . GLN B 1 117 ? -18.031 27.891 7.266 1 95.94 117 GLN B C 1
ATOM 2637 O O . GLN B 1 117 ? -18.906 28.438 6.57 1 95.94 117 GLN B O 1
ATOM 2642 N N . TRP B 1 118 ? -18.281 26.922 8.109 1 94.75 118 TRP B N 1
ATOM 2643 C CA . TRP B 1 118 ? -19.641 26.422 8.32 1 94.75 118 TRP B CA 1
ATOM 2644 C C . TRP B 1 118 ? -20.516 27.5 8.961 1 94.75 118 TRP B C 1
ATOM 2646 O O . TRP B 1 118 ? -21.609 27.797 8.477 1 94.75 118 TRP B O 1
ATOM 2656 N N . GLU B 1 119 ? -19.984 28.094 9.992 1 96.38 119 GLU B N 1
ATOM 2657 C CA . GLU B 1 119 ? -20.703 29.109 10.758 1 96.38 119 GLU B CA 1
ATOM 2658 C C . GLU B 1 119 ? -21.031 30.328 9.898 1 96.38 119 GLU B C 1
ATOM 2660 O O . GLU B 1 119 ? -22.141 30.859 9.969 1 96.38 119 GLU B O 1
ATOM 2665 N N . ALA B 1 120 ? -20 30.703 9.188 1 97.12 120 ALA B N 1
ATOM 2666 C CA . ALA B 1 120 ? -20.188 31.844 8.297 1 97.12 120 ALA B CA 1
ATOM 2667 C C . ALA B 1 120 ? -21.312 31.578 7.289 1 97.12 120 ALA B C 1
ATOM 2669 O O . ALA B 1 120 ? -22.141 32.438 7.031 1 97.12 120 ALA B O 1
ATOM 2670 N N . ALA B 1 121 ? -21.312 30.422 6.715 1 96.56 121 ALA B N 1
ATOM 2671 C CA . ALA B 1 121 ? -22.344 30.062 5.746 1 96.56 121 ALA B CA 1
ATOM 2672 C C . ALA B 1 121 ? -23.734 30.047 6.398 1 96.56 121 ALA B C 1
ATOM 2674 O O . ALA B 1 121 ? -24.703 30.531 5.816 1 96.56 121 ALA B O 1
ATOM 2675 N N . TYR B 1 122 ? -23.812 29.547 7.594 1 95.12 122 TYR B N 1
ATOM 2676 C CA . TYR B 1 122 ? -25.062 29.516 8.328 1 95.12 122 TYR B CA 1
ATOM 2677 C C . TYR B 1 122 ? -25.547 30.922 8.664 1 95.12 122 TYR B C 1
ATOM 2679 O O . TYR B 1 122 ? -26.75 31.188 8.633 1 95.12 122 TYR B O 1
ATOM 2687 N N . SER B 1 123 ? -24.641 31.719 9.008 1 97.38 123 SER B N 1
ATOM 2688 C CA . SER B 1 123 ? -24.984 33.094 9.336 1 97.38 123 SER B CA 1
ATOM 2689 C C . SER B 1 123 ? -25.562 33.812 8.125 1 97.38 123 SER B C 1
ATOM 2691 O O . SER B 1 123 ? -26.312 34.781 8.273 1 97.38 123 SER B O 1
ATOM 2693 N N . LEU B 1 124 ? -25.188 33.406 6.941 1 97.06 124 LEU B N 1
ATOM 2694 C CA . LEU B 1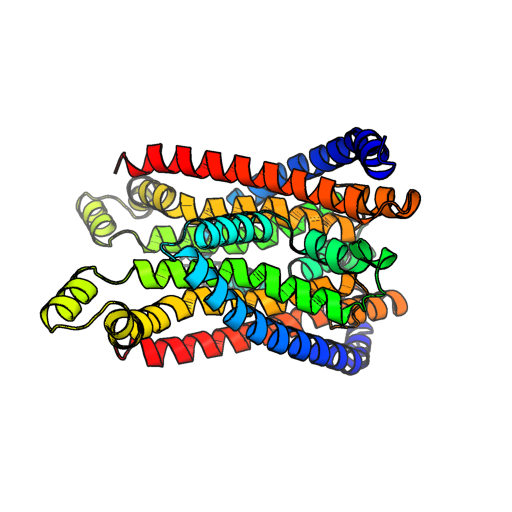 124 ? -25.688 34 5.699 1 97.06 124 LEU B CA 1
ATOM 2695 C C . LEU B 1 124 ? -27 33.344 5.281 1 97.06 124 LEU B C 1
ATOM 2697 O O . LEU B 1 124 ? -27.547 33.656 4.215 1 97.06 124 LEU B O 1
ATOM 2701 N N . GLY B 1 125 ? -27.531 32.406 6.125 1 96.19 125 GLY B N 1
ATOM 2702 C CA . GLY B 1 125 ? -28.844 31.797 5.895 1 96.19 125 GLY B CA 1
ATOM 2703 C C . GLY B 1 125 ? -28.781 30.531 5.066 1 96.19 125 GLY B C 1
ATOM 2704 O O . GLY B 1 125 ? -29.828 29.984 4.684 1 96.19 125 GLY B O 1
ATOM 2705 N N . MET B 1 126 ? -27.625 30.016 4.805 1 96.06 126 MET B N 1
ATOM 2706 C CA . MET B 1 126 ? -27.5 28.797 4.023 1 96.06 126 MET B CA 1
ATOM 2707 C C . MET B 1 126 ? -27.812 27.562 4.875 1 96.06 126 MET B C 1
ATOM 2709 O O . MET B 1 126 ? -27.469 27.516 6.059 1 96.06 126 MET B O 1
ATOM 2713 N N . ASN B 1 127 ? -28.484 26.625 4.219 1 95.31 127 ASN B N 1
ATOM 2714 C CA . ASN B 1 127 ? -28.703 25.359 4.926 1 95.31 127 ASN B CA 1
ATOM 2715 C C . ASN B 1 127 ? -27.516 24.422 4.766 1 95.31 127 ASN B C 1
ATOM 2717 O O . ASN B 1 127 ? -26.547 24.75 4.098 1 95.31 127 ASN B O 1
ATOM 2721 N N . ARG B 1 128 ? -27.594 23.266 5.379 1 89.94 128 ARG B N 1
ATOM 2722 C CA . ARG B 1 128 ? -26.484 22.328 5.445 1 89.94 128 ARG B CA 1
ATOM 2723 C C . ARG B 1 128 ? -26.078 21.859 4.051 1 89.94 128 ARG B C 1
ATOM 2725 O O . ARG B 1 128 ? -24.891 21.75 3.744 1 89.94 128 ARG B O 1
ATOM 2732 N N . TYR B 1 129 ? -27.047 21.641 3.307 1 91.38 129 TYR B N 1
ATOM 2733 C CA . TYR B 1 129 ? -26.781 21.109 1.976 1 91.38 129 TYR B CA 1
ATOM 2734 C C . TYR B 1 129 ? -26.109 22.141 1.09 1 91.38 129 TYR B C 1
ATOM 2736 O O . TYR B 1 129 ? -25.125 21.844 0.417 1 91.38 129 TYR B O 1
ATOM 2744 N N . ILE B 1 130 ? -26.594 23.328 1.092 1 94.56 130 ILE B N 1
ATOM 2745 C CA . ILE B 1 130 ? -26.031 24.406 0.295 1 94.56 130 ILE B CA 1
ATOM 2746 C C . ILE B 1 130 ? -24.641 24.75 0.801 1 94.56 130 ILE B C 1
ATOM 2748 O O . ILE B 1 130 ? -23.719 24.969 0.008 1 94.56 130 ILE B O 1
ATOM 2752 N N . THR B 1 131 ? -24.516 24.797 2.16 1 95.19 131 THR B N 1
ATOM 2753 C CA . THR B 1 131 ? -23.219 25.078 2.766 1 95.19 131 THR B CA 1
ATOM 2754 C C . THR B 1 131 ? -22.172 24.047 2.334 1 95.19 131 THR B C 1
ATOM 2756 O O . THR B 1 131 ? -21.062 24.406 1.938 1 95.19 131 THR B O 1
ATOM 2759 N N . PHE B 1 132 ? -22.609 22.812 2.359 1 92 132 PHE B N 1
ATOM 2760 C CA . PHE B 1 132 ? -21.688 21.75 1.991 1 92 132 PHE B CA 1
ATOM 2761 C C . PHE B 1 132 ? -21.312 21.844 0.516 1 92 132 PHE B C 1
ATOM 2763 O O . PHE B 1 132 ? -20.125 21.828 0.166 1 92 132 PHE B O 1
ATOM 2770 N N . LYS B 1 133 ? -22.234 21.938 -0.305 1 93 133 LYS B N 1
ATOM 2771 C CA . LYS B 1 133 ? -22.031 21.875 -1.75 1 93 133 LYS B CA 1
ATOM 2772 C C . LYS B 1 133 ? -21.281 23.109 -2.258 1 93 133 LYS B C 1
ATOM 2774 O O . LYS B 1 133 ? -20.391 22.984 -3.098 1 93 133 LYS B O 1
ATOM 2779 N N . GLU B 1 134 ? -21.531 24.281 -1.685 1 95.12 134 GLU B N 1
ATOM 2780 C CA . GLU B 1 134 ? -21.062 25.531 -2.268 1 95.12 134 GLU B CA 1
ATOM 2781 C C . GLU B 1 134 ? -19.812 26.047 -1.539 1 95.12 134 GLU B C 1
ATOM 2783 O O . GLU B 1 134 ? -19.031 26.797 -2.104 1 95.12 134 GLU B O 1
ATOM 2788 N N . VAL B 1 135 ? -19.703 25.656 -0.297 1 95.56 135 VAL B N 1
ATOM 2789 C CA . VAL B 1 135 ? -18.641 26.266 0.494 1 95.56 135 VAL B CA 1
ATOM 2790 C C . VAL B 1 135 ? -17.625 25.219 0.903 1 95.56 135 VAL B C 1
ATOM 2792 O O . VAL B 1 135 ? -16.438 25.328 0.567 1 95.56 135 VAL B O 1
ATOM 2795 N N . ILE B 1 136 ? -18.094 24.156 1.512 1 94.5 136 ILE B N 1
ATOM 2796 C CA . ILE B 1 136 ? -17.203 23.203 2.166 1 94.5 136 ILE B CA 1
ATOM 2797 C C . ILE B 1 136 ? -16.594 22.266 1.124 1 94.5 136 ILE B C 1
ATOM 2799 O O . ILE B 1 136 ? -15.375 22.109 1.063 1 94.5 136 ILE B O 1
ATOM 2803 N N . PHE B 1 137 ? -17.391 21.781 0.285 1 92.62 137 PHE B N 1
ATOM 2804 C CA . PHE B 1 137 ? -17 20.734 -0.641 1 92.62 137 PHE B CA 1
ATOM 2805 C C . PHE B 1 137 ? -15.898 21.219 -1.578 1 92.62 137 PHE B C 1
ATOM 2807 O O . PHE B 1 137 ? -14.867 20.578 -1.738 1 92.62 137 PHE B O 1
ATOM 2814 N N . PRO B 1 138 ? -16.109 22.375 -2.205 1 93.81 138 PRO B N 1
ATOM 2815 C CA . PRO B 1 138 ? -15.062 22.859 -3.111 1 93.81 138 PRO B CA 1
ATOM 2816 C C . PRO B 1 138 ? -13.711 23.031 -2.42 1 93.81 138 PRO B C 1
ATOM 2818 O O . PRO B 1 138 ? -12.664 22.734 -3.01 1 93.81 138 PRO B O 1
ATOM 2821 N N . GLN B 1 139 ? -13.719 23.453 -1.157 1 94.75 139 GLN B N 1
ATOM 2822 C CA . GLN B 1 139 ? -12.484 23.609 -0.393 1 94.75 139 GLN B CA 1
ATOM 2823 C C . GLN B 1 139 ? -11.883 22.266 -0.025 1 94.75 139 GLN B C 1
ATOM 2825 O O . GLN B 1 139 ? -10.688 22.031 -0.197 1 94.75 139 GLN B O 1
ATOM 2830 N N . ALA B 1 140 ? -12.766 21.422 0.378 1 94.69 140 ALA B N 1
ATOM 2831 C CA . ALA B 1 140 ? -12.328 20.094 0.81 1 94.69 140 ALA B CA 1
ATOM 2832 C C . ALA B 1 140 ? -11.773 19.281 -0.363 1 94.69 140 ALA B C 1
ATOM 2834 O O . ALA B 1 140 ? -10.82 18.516 -0.203 1 94.69 140 ALA B O 1
ATOM 2835 N N . TRP B 1 141 ? -12.383 19.469 -1.471 1 92.56 141 TRP B N 1
ATOM 2836 C CA . TRP B 1 141 ? -11.938 18.781 -2.678 1 92.56 141 TRP B CA 1
ATOM 2837 C C . TRP B 1 141 ? -10.484 19.125 -3.002 1 92.56 141 TRP B C 1
ATOM 2839 O O . TRP B 1 141 ? -9.695 18.25 -3.334 1 92.56 141 TRP B O 1
ATOM 2849 N N . ARG B 1 142 ? -10.125 20.312 -2.859 1 92.56 142 ARG B N 1
ATOM 2850 C CA . ARG B 1 142 ? -8.766 20.766 -3.139 1 92.56 142 ARG B CA 1
ATOM 2851 C C . ARG B 1 142 ? -7.789 20.219 -2.094 1 92.56 142 ARG B C 1
ATOM 2853 O O . ARG B 1 142 ? -6.68 19.812 -2.428 1 92.56 142 ARG B O 1
ATOM 2860 N N . VAL B 1 143 ? -8.305 20.203 -0.904 1 94 143 VAL B N 1
ATOM 2861 C CA . VAL B 1 143 ? -7.465 19.766 0.206 1 94 143 VAL B CA 1
ATOM 2862 C C . VAL B 1 143 ? -7.18 18.266 0.081 1 94 143 VAL B C 1
ATOM 2864 O O . VAL B 1 143 ? -6.117 17.797 0.488 1 94 143 VAL B O 1
ATOM 2867 N N . SER B 1 144 ? -8.07 17.531 -0.556 1 95.38 144 SER B N 1
ATOM 2868 C CA . SER B 1 144 ? -7.965 16.078 -0.602 1 95.38 144 SER B CA 1
ATOM 2869 C C . SER B 1 144 ? -7.055 15.625 -1.736 1 95.38 144 SER B C 1
ATOM 2871 O O . SER B 1 144 ? -6.637 14.469 -1.777 1 95.38 144 SER B O 1
ATOM 2873 N N . ILE B 1 145 ? -6.672 16.469 -2.607 1 94.44 145 ILE B N 1
ATOM 2874 C CA . ILE B 1 145 ? -6.023 16.109 -3.865 1 94.44 145 ILE B CA 1
ATOM 2875 C C . ILE B 1 145 ? -4.723 15.359 -3.584 1 94.44 145 ILE B C 1
ATOM 2877 O O . ILE B 1 145 ? -4.492 14.273 -4.121 1 94.44 145 ILE B O 1
ATOM 2881 N N . PRO B 1 146 ? -3.842 15.852 -2.717 1 93.81 146 PRO B N 1
ATOM 2882 C CA . PRO B 1 146 ? -2.566 15.156 -2.52 1 93.81 146 PRO B CA 1
ATOM 2883 C C . PRO B 1 146 ? -2.742 13.727 -2.012 1 93.81 146 PRO B C 1
ATOM 2885 O O . PRO B 1 146 ? -2.148 12.797 -2.561 1 93.81 146 PRO B O 1
ATOM 2888 N N . SER B 1 147 ? -3.572 13.57 -1 1 95.75 147 SER B N 1
ATOM 2889 C CA . SER B 1 147 ? -3.771 12.25 -0.406 1 95.75 147 SER B CA 1
ATOM 2890 C C . SER B 1 147 ? -4.508 11.32 -1.36 1 95.75 147 SER B C 1
ATOM 2892 O O . SER B 1 147 ? -4.184 10.133 -1.454 1 95.75 147 SER B O 1
ATOM 2894 N N . VAL B 1 148 ? -5.504 11.805 -2.059 1 97.56 148 VAL B N 1
ATOM 2895 C CA . VAL B 1 148 ? -6.242 11.008 -3.033 1 97.56 148 VAL B CA 1
ATOM 2896 C C . VAL B 1 148 ? -5.316 10.594 -4.172 1 97.56 148 VAL B C 1
ATOM 2898 O O . VAL B 1 148 ? -5.348 9.445 -4.621 1 97.56 148 VAL B O 1
ATOM 2901 N N . TRP B 1 149 ? -4.5 11.516 -4.633 1 97.31 149 TRP B N 1
ATOM 2902 C CA . TRP B 1 149 ? -3.584 11.234 -5.734 1 97.31 149 TRP B CA 1
ATOM 2903 C C . TRP B 1 149 ? -2.613 10.117 -5.359 1 97.31 149 TRP B C 1
ATOM 2905 O O . TRP B 1 149 ? -2.236 9.305 -6.203 1 97.31 149 TRP B O 1
ATOM 2915 N N . ASN B 1 150 ? -2.209 10.102 -4.125 1 96.31 150 ASN B N 1
ATOM 2916 C CA . ASN B 1 150 ? -1.369 9.008 -3.656 1 96.31 150 ASN B CA 1
ATOM 2917 C C . ASN B 1 150 ? -2.066 7.656 -3.812 1 96.31 150 ASN B C 1
ATOM 2919 O O . ASN B 1 150 ? -1.437 6.668 -4.184 1 96.31 150 ASN B O 1
ATOM 2923 N N . SER B 1 151 ? -3.342 7.633 -3.523 1 98.5 151 SER B N 1
ATOM 2924 C CA . SER B 1 151 ? -4.113 6.402 -3.695 1 98.5 151 SER B CA 1
ATOM 2925 C C . SER B 1 151 ? -4.191 6 -5.164 1 98.5 151 SER B C 1
ATOM 2927 O O . SER B 1 151 ? -4.199 4.812 -5.488 1 98.5 151 SER B O 1
ATOM 2929 N N . LEU B 1 152 ? -4.227 7.031 -6.035 1 98.62 152 LEU B N 1
ATOM 2930 C CA . LEU B 1 152 ? -4.273 6.734 -7.465 1 98.62 152 LEU B CA 1
ATOM 2931 C C . LEU B 1 152 ? -2.986 6.055 -7.922 1 98.62 152 LEU B C 1
ATOM 2933 O O . LEU B 1 152 ? -3.025 5.082 -8.68 1 98.62 152 LEU B O 1
ATOM 2937 N N . ILE B 1 153 ? -1.891 6.582 -7.469 1 98.56 153 ILE B N 1
ATOM 2938 C CA . ILE B 1 153 ? -0.598 5.977 -7.777 1 98.56 153 ILE B CA 1
ATOM 2939 C C . ILE B 1 153 ? -0.546 4.555 -7.227 1 98.56 153 ILE B C 1
ATOM 2941 O O . ILE B 1 153 ? -0.079 3.637 -7.906 1 98.56 153 ILE B O 1
ATOM 2945 N N . ASP B 1 154 ? -1.089 4.336 -6.055 1 98.69 154 ASP B N 1
ATOM 2946 C CA . ASP B 1 154 ? -1.078 3.021 -5.414 1 98.69 154 ASP B CA 1
ATOM 2947 C C . ASP B 1 154 ? -1.945 2.029 -6.188 1 98.69 154 ASP B C 1
ATOM 2949 O O . ASP B 1 154 ? -1.638 0.836 -6.234 1 98.69 154 ASP B O 1
ATOM 2953 N N . ILE B 1 155 ? -3.025 2.527 -6.801 1 98.94 155 ILE B N 1
ATOM 2954 C CA . ILE B 1 155 ? -3.891 1.652 -7.586 1 98.94 155 ILE B CA 1
ATOM 2955 C C . ILE B 1 155 ? -3.111 1.084 -8.766 1 98.94 155 ILE B C 1
ATOM 2957 O O . ILE B 1 155 ? -3.209 -0.109 -9.07 1 98.94 155 ILE B O 1
ATOM 2961 N N . VAL B 1 156 ? -2.307 1.903 -9.398 1 98.88 156 VAL B N 1
ATOM 2962 C CA . VAL B 1 156 ? -1.503 1.463 -10.539 1 98.88 156 VAL B CA 1
ATOM 2963 C C . VAL B 1 156 ? -0.539 0.365 -10.094 1 98.88 156 VAL B C 1
ATOM 2965 O O . VAL B 1 156 ? -0.442 -0.683 -10.734 1 98.88 156 VAL B O 1
ATOM 2968 N N . LYS B 1 157 ? 0.098 0.557 -9.023 1 98.81 157 LYS B N 1
ATOM 2969 C CA . LYS B 1 157 ? 1.04 -0.439 -8.523 1 98.81 157 LYS B CA 1
ATOM 2970 C C . LYS B 1 157 ? 0.312 -1.694 -8.047 1 98.81 157 LYS B C 1
ATOM 2972 O O . LYS B 1 157 ? 0.746 -2.812 -8.336 1 98.81 157 LYS B O 1
ATOM 2977 N N . ALA B 1 158 ? -0.831 -1.502 -7.41 1 98.88 158 ALA B N 1
ATOM 2978 C CA . ALA B 1 158 ? -1.606 -2.613 -6.867 1 98.88 158 ALA B CA 1
ATOM 2979 C C . ALA B 1 158 ? -2.229 -3.445 -7.984 1 98.88 158 ALA B C 1
ATOM 2981 O O . ALA B 1 158 ? -2.555 -4.617 -7.785 1 98.88 158 ALA B O 1
ATOM 2982 N N . SER B 1 159 ? -2.381 -2.855 -9.156 1 98.88 159 SER B N 1
ATOM 2983 C CA . SER B 1 159 ? -2.918 -3.609 -10.281 1 98.88 159 SER B CA 1
ATOM 2984 C C . SER B 1 159 ? -2.029 -4.801 -10.625 1 98.88 159 SER B C 1
ATOM 2986 O O . SER B 1 159 ? -2.486 -5.77 -11.234 1 98.88 159 SER B O 1
ATOM 2988 N N . SER B 1 160 ? -0.784 -4.738 -10.258 1 98.94 160 SER B N 1
ATOM 2989 C CA . SER B 1 160 ? 0.121 -5.859 -10.484 1 98.94 160 SER B CA 1
ATOM 2990 C C . SER B 1 160 ? -0.387 -7.125 -9.797 1 98.94 160 SER B C 1
ATOM 2992 O O . SER B 1 160 ? -0.11 -8.234 -10.258 1 98.94 160 SER B O 1
ATOM 2994 N N . LEU B 1 161 ? -1.177 -7.016 -8.742 1 98.94 161 LEU B N 1
ATOM 2995 C CA . LEU B 1 161 ? -1.675 -8.156 -7.98 1 98.94 161 LEU B CA 1
ATOM 2996 C C . LEU B 1 161 ? -2.709 -8.938 -8.781 1 98.94 161 LEU B C 1
ATOM 2998 O O . LEU B 1 161 ? -3.006 -10.094 -8.461 1 98.94 161 LEU B O 1
ATOM 3002 N N . ALA B 1 162 ? -3.246 -8.312 -9.812 1 98.94 162 ALA B N 1
ATOM 3003 C CA . ALA B 1 162 ? -4.16 -9.016 -10.711 1 98.94 162 ALA B CA 1
ATOM 3004 C C . ALA B 1 162 ? -3.471 -10.203 -11.383 1 98.94 162 ALA B C 1
ATOM 3006 O O . ALA B 1 162 ? -4.129 -11.141 -11.82 1 98.94 162 ALA B O 1
ATOM 3007 N N . SER B 1 163 ? -2.158 -10.172 -11.484 1 98.88 163 SER B N 1
ATOM 3008 C CA . SER B 1 163 ? -1.39 -11.273 -12.062 1 98.88 163 SER B CA 1
ATOM 3009 C C . SER B 1 163 ? -1.624 -12.57 -11.289 1 98.88 163 SER B C 1
ATOM 3011 O O . SER B 1 163 ? -1.599 -13.656 -11.875 1 98.88 163 SER B O 1
ATOM 3013 N N . VAL B 1 164 ? -1.887 -12.484 -9.984 1 98.56 164 VAL B N 1
ATOM 3014 C CA . VAL B 1 164 ? -2.041 -13.648 -9.109 1 98.56 164 VAL B CA 1
ATOM 3015 C C . VAL B 1 164 ? -3.361 -14.352 -9.422 1 98.56 164 VAL B C 1
ATOM 3017 O O . VAL B 1 164 ? -3.506 -15.547 -9.164 1 98.56 164 VAL B O 1
ATOM 3020 N N . ILE B 1 165 ? -4.293 -13.57 -9.969 1 98.31 165 ILE B N 1
ATOM 3021 C CA . ILE B 1 165 ? -5.582 -14.156 -10.305 1 98.31 165 ILE B CA 1
ATOM 3022 C C . ILE B 1 165 ? -5.75 -14.195 -11.828 1 98.31 165 ILE B C 1
ATOM 3024 O O . ILE B 1 165 ? -6.84 -13.945 -12.344 1 98.31 165 ILE B O 1
ATOM 3028 N N . THR B 1 166 ? -4.715 -14.359 -12.555 1 97.75 166 THR B N 1
ATOM 3029 C CA . THR B 1 166 ? -4.605 -14.82 -13.93 1 97.75 166 THR B CA 1
ATOM 3030 C C . THR B 1 166 ? -4.953 -13.703 -14.906 1 97.75 166 THR B C 1
ATOM 3032 O O . THR B 1 166 ? -5.371 -13.969 -16.047 1 97.75 166 THR B O 1
ATOM 3035 N N . VAL B 1 167 ? -4.91 -12.445 -14.508 1 98.81 167 VAL B N 1
ATOM 3036 C CA . VAL B 1 167 ? -5.078 -11.344 -15.453 1 98.81 167 VAL B CA 1
ATOM 3037 C C . VAL B 1 167 ? -3.771 -11.102 -16.203 1 98.81 167 VAL B C 1
ATOM 3039 O O . VAL B 1 167 ? -2.725 -10.883 -15.594 1 98.81 167 VAL B O 1
ATOM 3042 N N . PRO B 1 168 ? -3.816 -11.156 -17.516 1 98.69 168 PRO B N 1
ATOM 3043 C CA . PRO B 1 168 ? -2.572 -11.031 -18.281 1 98.69 168 PRO B CA 1
ATOM 3044 C C . PRO B 1 168 ? -2.113 -9.578 -18.422 1 98.69 168 PRO B C 1
ATOM 3046 O O . PRO B 1 168 ? -1.885 -9.109 -19.531 1 98.69 168 PRO B O 1
ATOM 3049 N N . GLU B 1 169 ? -2.002 -8.938 -17.234 1 98.88 169 GLU B N 1
ATOM 3050 C CA . GLU B 1 169 ? -1.417 -7.605 -17.172 1 98.88 169 GLU B CA 1
ATOM 3051 C C . GLU B 1 169 ? 0.105 -7.672 -17.094 1 98.88 169 GLU B C 1
ATOM 3053 O O . GLU B 1 169 ? 0.7 -8.727 -17.328 1 98.88 169 GLU B O 1
ATOM 3058 N N . LEU B 1 170 ? 0.791 -6.562 -16.953 1 98.94 170 LEU B N 1
ATOM 3059 C CA . LEU B 1 170 ? 2.227 -6.387 -17.141 1 98.94 170 LEU B CA 1
ATOM 3060 C C . LEU B 1 170 ? 3.012 -7.402 -16.328 1 98.94 170 LEU B C 1
ATOM 3062 O O . LEU B 1 170 ? 3.9 -8.078 -16.844 1 98.94 170 LEU B O 1
ATOM 3066 N N . THR B 1 171 ? 2.727 -7.613 -15.094 1 98.88 171 THR B N 1
ATOM 3067 C CA . THR B 1 171 ? 3.473 -8.492 -14.195 1 98.88 171 THR B CA 1
ATOM 3068 C C . THR B 1 171 ? 3.344 -9.945 -14.641 1 98.88 171 THR B C 1
ATOM 3070 O O . THR B 1 171 ? 4.336 -10.68 -14.672 1 98.88 171 THR B O 1
ATOM 3073 N N . LEU B 1 172 ? 2.129 -10.367 -14.992 1 98.81 172 LEU B N 1
ATOM 3074 C CA . LEU B 1 172 ? 1.956 -11.75 -15.414 1 98.81 172 LEU B CA 1
ATOM 3075 C C . LEU B 1 172 ? 2.723 -12.023 -16.703 1 98.81 172 LEU B C 1
ATOM 3077 O O . LEU B 1 172 ? 3.387 -13.062 -16.828 1 98.81 172 LEU B O 1
ATOM 3081 N N . ILE B 1 173 ? 2.605 -11.117 -17.625 1 98.75 173 ILE B N 1
ATOM 3082 C CA . ILE B 1 173 ? 3.291 -11.297 -18.891 1 98.75 173 ILE B CA 1
ATOM 3083 C C . ILE B 1 173 ? 4.801 -11.352 -18.672 1 98.75 173 ILE B C 1
ATOM 3085 O O . ILE B 1 173 ? 5.492 -12.18 -19.25 1 98.75 173 ILE B O 1
ATOM 3089 N N . ALA B 1 174 ? 5.289 -10.461 -17.812 1 98.69 174 ALA B N 1
ATOM 3090 C CA . ALA B 1 174 ? 6.715 -10.461 -17.5 1 98.69 174 ALA B CA 1
ATOM 3091 C C . ALA B 1 174 ? 7.137 -11.789 -16.859 1 98.69 174 ALA B C 1
ATOM 3093 O O . ALA B 1 174 ? 8.18 -12.344 -17.219 1 98.69 174 ALA B O 1
ATOM 3094 N N . ASP B 1 175 ? 6.332 -12.242 -15.93 1 97.56 175 ASP B N 1
ATOM 3095 C CA . ASP B 1 175 ? 6.629 -13.5 -15.25 1 97.56 175 ASP B CA 1
ATOM 3096 C C . ASP B 1 175 ? 6.648 -14.664 -16.234 1 97.56 175 ASP B C 1
ATOM 3098 O O . ASP B 1 175 ? 7.551 -15.5 -16.203 1 97.56 175 ASP B O 1
ATOM 3102 N N . GLN B 1 176 ? 5.711 -14.742 -17.141 1 97.44 176 GLN B N 1
ATOM 3103 C CA . GLN B 1 176 ? 5.609 -15.812 -18.125 1 97.44 176 GLN B CA 1
ATOM 3104 C C . GLN B 1 176 ? 6.773 -15.766 -19.109 1 97.44 176 GLN B C 1
ATOM 3106 O O . GLN B 1 176 ? 7.355 -16.797 -19.438 1 97.44 176 GLN B O 1
ATOM 3111 N N . ARG B 1 177 ? 7.07 -14.547 -19.594 1 96.56 177 ARG B N 1
ATOM 3112 C CA . ARG B 1 177 ? 8.172 -14.391 -20.531 1 96.56 177 ARG B CA 1
ATOM 3113 C C . ARG B 1 177 ? 9.5 -14.758 -19.891 1 96.56 177 ARG B C 1
ATOM 3115 O O . ARG B 1 177 ? 10.352 -15.391 -20.516 1 96.56 177 ARG B O 1
ATOM 3122 N N . SER B 1 178 ? 9.672 -14.344 -18.641 1 96 178 SER B N 1
ATOM 3123 C CA . SER B 1 178 ? 10.891 -14.68 -17.906 1 96 178 SER B CA 1
ATOM 3124 C C . SER B 1 178 ? 11.023 -16.188 -17.734 1 96 178 SER B C 1
ATOM 3126 O O . SER B 1 178 ? 12.117 -16.734 -17.891 1 96 178 SER B O 1
ATOM 3128 N N . ALA B 1 179 ? 9.961 -16.812 -17.406 1 93 179 ALA B N 1
ATOM 3129 C CA . ALA B 1 179 ? 9.977 -18.25 -17.172 1 93 179 ALA B CA 1
ATOM 3130 C C . ALA B 1 179 ? 10.258 -19.016 -18.453 1 93 179 ALA B C 1
ATOM 3132 O O . ALA B 1 179 ? 11.023 -20 -18.438 1 93 179 ALA B O 1
ATOM 3133 N N . SER B 1 180 ? 9.703 -18.578 -19.516 1 93.62 180 SER B N 1
ATOM 3134 C CA . SER B 1 180 ? 9.828 -19.297 -20.781 1 93.62 180 SER B CA 1
ATOM 3135 C C . SER B 1 180 ? 11.227 -19.125 -21.375 1 93.62 180 SER B C 1
ATOM 3137 O O . SER B 1 180 ? 11.75 -20.047 -22 1 93.62 180 SER B O 1
ATOM 3139 N N . SER B 1 181 ? 11.836 -17.953 -21.172 1 92.25 181 SER B N 1
ATOM 3140 C CA . SER B 1 181 ? 13.133 -17.672 -21.781 1 92.25 181 SER B CA 1
ATOM 3141 C C . SER B 1 181 ? 14.273 -17.984 -20.828 1 92.25 181 SER B C 1
ATOM 3143 O O . SER B 1 181 ? 15.43 -18.078 -21.234 1 92.25 181 SER B O 1
ATOM 3145 N N . LEU B 1 182 ? 13.961 -18.047 -19.562 1 91.62 182 LEU B N 1
ATOM 3146 C CA . LEU B 1 182 ? 14.914 -18.25 -18.469 1 91.62 182 LEU B CA 1
ATOM 3147 C C . LEU B 1 182 ? 15.82 -17.031 -18.312 1 91.62 182 LEU B C 1
ATOM 3149 O O . LEU B 1 182 ? 16.859 -17.094 -17.641 1 91.62 182 LEU B O 1
ATOM 3153 N N . ILE B 1 183 ? 15.477 -16 -19.062 1 94.25 183 ILE B N 1
ATOM 3154 C CA . ILE B 1 183 ? 16.078 -14.688 -18.828 1 94.25 183 ILE B CA 1
ATOM 3155 C C . ILE B 1 183 ? 15.195 -13.891 -17.859 1 94.25 183 ILE B C 1
ATOM 3157 O O . ILE B 1 183 ? 14.297 -13.164 -18.281 1 94.25 183 ILE B O 1
ATOM 3161 N N . VAL B 1 184 ? 15.508 -14.07 -16.594 1 95.81 184 VAL B N 1
ATOM 3162 C CA . VAL B 1 184 ? 14.547 -13.719 -15.547 1 95.81 184 VAL B CA 1
ATOM 3163 C C . VAL B 1 184 ? 14.797 -12.281 -15.086 1 95.81 184 VAL B C 1
ATOM 3165 O O . VAL B 1 184 ? 13.945 -11.406 -15.273 1 95.81 184 VAL B O 1
ATOM 3168 N N . LEU B 1 185 ? 16.031 -11.945 -14.648 1 96.56 185 LEU B N 1
ATOM 3169 C CA . LEU B 1 185 ? 16.312 -10.648 -14.031 1 96.56 185 LEU B CA 1
ATOM 3170 C C . LEU B 1 185 ? 16.125 -9.516 -15.031 1 96.56 185 LEU B C 1
ATOM 3172 O O . LEU B 1 185 ? 15.406 -8.547 -14.75 1 96.56 185 LEU B O 1
ATOM 3176 N N . PRO B 1 186 ? 16.594 -9.625 -16.281 1 96.88 186 PRO B N 1
ATOM 3177 C CA . PRO B 1 186 ? 16.438 -8.523 -17.234 1 96.88 186 PRO B CA 1
ATOM 3178 C C . PRO B 1 186 ? 14.969 -8.234 -17.547 1 96.88 186 PRO B C 1
ATOM 3180 O O . PRO B 1 186 ? 14.57 -7.07 -17.641 1 96.88 186 PRO B O 1
ATOM 3183 N N . ILE B 1 187 ? 14.172 -9.281 -17.672 1 97.69 187 ILE B N 1
ATOM 3184 C CA . ILE B 1 187 ? 12.781 -9.102 -18.062 1 97.69 187 ILE B CA 1
ATOM 3185 C C . ILE B 1 187 ? 11.992 -8.508 -16.891 1 97.69 187 ILE B C 1
ATOM 3187 O O . ILE B 1 187 ? 11.188 -7.59 -17.078 1 97.69 187 ILE B O 1
ATOM 3191 N N . LEU B 1 188 ? 12.227 -9.008 -15.711 1 98.12 188 LEU B N 1
ATOM 3192 C CA . LEU B 1 188 ? 11.539 -8.469 -14.539 1 98.12 188 LEU B CA 1
ATOM 3193 C C . LEU B 1 188 ? 11.945 -7.016 -14.289 1 98.12 188 LEU B C 1
ATOM 3195 O O . LEU B 1 188 ? 11.117 -6.195 -13.891 1 98.12 188 LEU B O 1
ATOM 3199 N N . LEU B 1 189 ? 13.195 -6.703 -14.508 1 98.19 189 LEU B N 1
ATOM 3200 C CA . LEU B 1 189 ? 13.648 -5.32 -14.383 1 98.19 189 LEU B CA 1
ATOM 3201 C C . LEU B 1 189 ? 12.984 -4.438 -15.43 1 98.19 189 LEU B C 1
ATOM 3203 O O . LEU B 1 189 ? 12.695 -3.268 -15.172 1 98.19 189 LEU B O 1
ATOM 3207 N N . GLU B 1 190 ? 12.797 -4.988 -16.594 1 98.31 190 GLU B N 1
ATOM 3208 C CA . GLU B 1 190 ? 12.094 -4.258 -17.656 1 98.31 190 GLU B CA 1
ATOM 3209 C C . GLU B 1 190 ? 10.664 -3.92 -17.234 1 98.31 190 GLU B C 1
ATOM 3211 O O . GLU B 1 190 ? 10.203 -2.799 -17.453 1 98.31 190 GLU B O 1
ATOM 3216 N N . ALA B 1 191 ? 9.961 -4.875 -16.672 1 98.81 191 ALA B N 1
ATOM 3217 C CA . ALA B 1 191 ? 8.617 -4.637 -16.156 1 98.81 191 ALA B CA 1
ATOM 3218 C C . ALA B 1 191 ? 8.625 -3.602 -15.039 1 98.81 191 ALA B C 1
ATOM 3220 O O . ALA B 1 191 ? 7.777 -2.709 -15 1 98.81 191 ALA B O 1
ATOM 3221 N N . ALA B 1 192 ? 9.617 -3.723 -14.141 1 98.81 192 ALA B N 1
ATOM 3222 C CA . ALA B 1 192 ? 9.758 -2.758 -13.055 1 98.81 192 ALA B CA 1
ATOM 3223 C C . ALA B 1 192 ? 9.969 -1.348 -13.594 1 98.81 192 ALA B C 1
ATOM 3225 O O . ALA B 1 192 ? 9.398 -0.385 -13.078 1 98.81 192 ALA B O 1
ATOM 3226 N N . LEU B 1 193 ? 10.766 -1.226 -14.594 1 98.69 193 LEU B N 1
ATOM 3227 C CA . LEU B 1 193 ? 11.047 0.067 -15.211 1 98.69 193 LEU B CA 1
ATOM 3228 C C . LEU B 1 193 ? 9.781 0.663 -15.82 1 98.69 193 LEU B C 1
ATOM 3230 O O . LEU B 1 193 ? 9.547 1.87 -15.727 1 98.69 193 LEU B O 1
ATOM 3234 N N . ILE B 1 194 ? 9.016 -0.158 -16.438 1 98.88 194 ILE B N 1
ATOM 3235 C CA . ILE B 1 194 ? 7.77 0.314 -17.047 1 98.88 194 ILE B CA 1
ATOM 3236 C C . ILE B 1 194 ? 6.832 0.833 -15.961 1 98.88 194 ILE B C 1
ATOM 3238 O O . ILE B 1 194 ? 6.258 1.917 -16.094 1 98.88 194 ILE B O 1
ATOM 3242 N N . TYR B 1 195 ? 6.668 0.102 -14.898 1 98.88 195 TYR B N 1
ATOM 3243 C CA . TYR B 1 195 ? 5.859 0.581 -13.781 1 98.88 195 TYR B CA 1
ATOM 3244 C C . TYR B 1 195 ? 6.41 1.892 -13.234 1 98.88 195 TYR B C 1
ATOM 3246 O O . TYR B 1 195 ? 5.645 2.807 -12.914 1 98.88 195 TYR B O 1
ATOM 3254 N N . TRP B 1 196 ? 7.719 1.907 -13.078 1 98.81 196 TRP B N 1
ATOM 3255 C CA . TRP B 1 196 ? 8.375 3.088 -12.531 1 98.81 196 TRP B CA 1
ATOM 3256 C C . TRP B 1 196 ? 8.109 4.316 -13.391 1 98.81 196 TRP B C 1
ATOM 3258 O O . TRP B 1 196 ? 7.797 5.391 -12.875 1 98.81 196 TRP B O 1
ATOM 3268 N N . ILE B 1 197 ? 8.188 4.164 -14.641 1 98.56 197 ILE B N 1
ATOM 3269 C CA . ILE B 1 197 ? 7.891 5.242 -15.578 1 98.56 197 ILE B CA 1
ATOM 3270 C C . ILE B 1 197 ? 6.438 5.68 -15.422 1 98.56 197 ILE B C 1
ATOM 3272 O O . ILE B 1 197 ? 6.145 6.879 -15.367 1 98.56 197 ILE B O 1
ATOM 3276 N N . LEU B 1 198 ? 5.512 4.734 -15.352 1 98.5 198 LEU B N 1
ATOM 3277 C CA . LEU B 1 198 ? 4.098 5.055 -15.164 1 98.5 198 LEU B CA 1
ATOM 3278 C C . LEU B 1 198 ? 3.896 5.887 -13.898 1 98.5 198 LEU B C 1
ATOM 3280 O O . LEU B 1 198 ? 3.16 6.879 -13.922 1 98.5 198 LEU B O 1
ATOM 3284 N N . THR B 1 199 ? 4.59 5.508 -12.859 1 98.12 199 THR B N 1
ATOM 3285 C CA . THR B 1 199 ? 4.387 6.207 -11.594 1 98.12 199 THR B CA 1
ATOM 3286 C C . THR B 1 199 ? 5.051 7.582 -11.625 1 98.12 199 THR B C 1
ATOM 3288 O O . THR B 1 199 ? 4.551 8.531 -11.016 1 98.12 199 THR B O 1
ATOM 3291 N N . ILE B 1 200 ? 6.168 7.711 -12.312 1 97.5 200 ILE B N 1
ATOM 3292 C CA . ILE B 1 200 ? 6.832 9 -12.477 1 97.5 200 ILE B CA 1
ATOM 3293 C C . ILE B 1 200 ? 5.918 9.961 -13.234 1 97.5 200 ILE B C 1
ATOM 3295 O O . ILE B 1 200 ? 5.809 11.141 -12.875 1 97.5 200 ILE B O 1
ATOM 3299 N N . VAL B 1 201 ? 5.289 9.453 -14.227 1 97.44 201 VAL B N 1
ATOM 3300 C CA . VAL B 1 201 ? 4.355 10.258 -15.008 1 97.44 201 VAL B CA 1
ATOM 3301 C C . VAL B 1 201 ? 3.211 10.734 -14.117 1 97.44 201 VAL B C 1
ATOM 3303 O O . VAL B 1 201 ? 2.842 11.906 -14.148 1 97.44 201 VAL B O 1
ATOM 3306 N N . LEU B 1 202 ? 2.654 9.875 -13.328 1 97.31 202 LEU B N 1
ATOM 3307 C CA . LEU B 1 202 ? 1.558 10.234 -12.438 1 97.31 202 LEU B CA 1
ATOM 3308 C C . LEU B 1 202 ? 2.02 11.242 -11.391 1 97.31 202 LEU B C 1
ATOM 3310 O O . LEU B 1 202 ? 1.274 12.156 -11.031 1 97.31 202 LEU B O 1
ATOM 3314 N N . ASP B 1 203 ? 3.209 10.977 -10.953 1 95.75 203 ASP B N 1
ATOM 3315 C CA . ASP B 1 203 ? 3.773 11.906 -9.977 1 95.75 203 ASP B CA 1
ATOM 3316 C C . ASP B 1 203 ? 3.955 13.297 -10.586 1 95.75 203 ASP B C 1
ATOM 3318 O O . ASP B 1 203 ? 3.74 14.305 -9.922 1 95.75 203 ASP B O 1
ATOM 3322 N N . TYR B 1 204 ? 4.398 13.344 -11.789 1 94.94 204 TYR B N 1
ATOM 3323 C CA . TYR B 1 204 ? 4.562 14.609 -12.5 1 94.94 204 TYR B CA 1
ATOM 3324 C C . TYR B 1 204 ? 3.227 15.328 -12.648 1 94.94 204 TYR B C 1
ATOM 3326 O O . TYR B 1 204 ? 3.139 16.547 -12.422 1 94.94 204 TYR B O 1
ATOM 3334 N N . ILE B 1 205 ? 2.242 14.625 -12.953 1 95.12 205 ILE B N 1
ATOM 3335 C CA . ILE B 1 205 ? 0.904 15.195 -13.086 1 95.12 205 ILE B CA 1
ATOM 3336 C C . ILE B 1 205 ? 0.447 15.766 -11.742 1 95.12 205 ILE B C 1
ATOM 3338 O O . ILE B 1 205 ? -0.151 16.844 -11.695 1 95.12 205 ILE B O 1
ATOM 3342 N N . ARG B 1 206 ? 0.729 15.023 -10.703 1 92.56 206 ARG B N 1
ATOM 3343 C CA . ARG B 1 206 ? 0.381 15.484 -9.367 1 92.56 206 ARG B CA 1
ATOM 3344 C C . ARG B 1 206 ? 1.022 16.828 -9.062 1 92.56 206 ARG B C 1
ATOM 3346 O O . ARG B 1 206 ? 0.35 17.75 -8.602 1 92.56 206 ARG B O 1
ATOM 3353 N N . VAL B 1 207 ? 2.311 17.031 -9.383 1 91.25 207 VAL B N 1
ATOM 3354 C CA . VAL B 1 207 ? 3.074 18.234 -9.102 1 91.25 207 VAL B CA 1
ATOM 3355 C C . VAL B 1 207 ? 2.496 19.406 -9.891 1 91.25 207 VAL B C 1
ATOM 3357 O O . VAL B 1 207 ? 2.332 20.5 -9.359 1 91.25 207 VAL B O 1
ATOM 3360 N N . VAL B 1 208 ? 2.166 19.172 -11.102 1 90.12 208 VAL B N 1
ATOM 3361 C CA . VAL B 1 208 ? 1.618 20.219 -11.969 1 90.12 208 VAL B CA 1
ATOM 3362 C C . VAL B 1 208 ? 0.247 20.641 -11.445 1 90.12 208 VAL B C 1
ATOM 3364 O O . VAL B 1 208 ? -0.066 21.828 -11.422 1 90.12 208 VAL B O 1
ATOM 3367 N N . MET B 1 209 ? -0.528 19.672 -10.984 1 88.06 209 MET B N 1
ATOM 3368 C CA . MET B 1 209 ? -1.859 19.953 -10.461 1 88.06 209 MET B CA 1
ATOM 3369 C C . MET B 1 209 ? -1.771 20.734 -9.156 1 88.06 209 MET B C 1
ATOM 3371 O O . MET B 1 209 ? -2.561 21.656 -8.922 1 88.06 209 MET B O 1
ATOM 3375 N N . GLU B 1 210 ? -0.841 20.359 -8.344 1 85.5 210 GLU B N 1
ATOM 3376 C CA . GLU B 1 210 ? -0.671 21.031 -7.059 1 85.5 210 GLU B CA 1
ATOM 3377 C C . GLU B 1 210 ? -0.206 22.469 -7.242 1 85.5 210 GLU B C 1
ATOM 3379 O O . GLU B 1 210 ? -0.624 23.359 -6.5 1 85.5 210 GLU B O 1
ATOM 3384 N N . LYS B 1 211 ? 0.649 22.719 -8.141 1 83 211 LYS B N 1
ATOM 3385 C CA . LYS B 1 211 ? 1.114 24.078 -8.43 1 83 211 LYS B CA 1
ATOM 3386 C C . LYS B 1 211 ? -0.028 24.953 -8.93 1 83 211 LYS B C 1
ATOM 3388 O O . LYS B 1 211 ? -0.104 26.141 -8.594 1 83 211 LYS B O 1
ATOM 3393 N N . ARG B 1 212 ? -0.896 24.328 -9.633 1 77.94 212 ARG B N 1
ATOM 3394 C CA . ARG B 1 212 ? -2.025 25.078 -10.172 1 77.94 212 ARG B CA 1
ATOM 3395 C C . ARG B 1 212 ? -3.062 25.359 -9.094 1 77.94 212 ARG B C 1
ATOM 3397 O O . ARG B 1 212 ? -3.639 26.453 -9.055 1 77.94 212 ARG B O 1
ATOM 3404 N N . TYR B 1 213 ? -3.299 24.406 -8.25 1 70.31 213 TYR B N 1
ATOM 3405 C CA . TYR B 1 213 ? -4.355 24.562 -7.254 1 70.31 213 TYR B CA 1
ATOM 3406 C C . TYR B 1 213 ? -3.807 25.172 -5.973 1 70.31 213 TYR B C 1
ATOM 3408 O O . TYR B 1 213 ? -4.555 25.781 -5.203 1 70.31 213 TYR B O 1
ATOM 3416 N N . LEU B 1 214 ? -2.588 24.859 -5.531 1 60.59 214 LEU B N 1
ATOM 3417 C CA . LEU B 1 214 ? -2.025 25.516 -4.359 1 60.59 214 LEU B CA 1
ATOM 3418 C C . LEU B 1 214 ? -1.811 27 -4.617 1 60.59 214 LEU B C 1
ATOM 3420 O O . LEU B 1 214 ? -1.911 27.812 -3.701 1 60.59 214 LEU B O 1
ATOM 3424 N N . ILE B 1 215 ? -1.433 27.469 -5.77 1 50.78 215 ILE B N 1
ATOM 3425 C CA . ILE B 1 215 ? -1.262 28.875 -6.059 1 50.78 215 ILE B CA 1
ATOM 3426 C C . ILE B 1 215 ? -2.611 29.594 -5.973 1 50.78 215 ILE B C 1
ATOM 3428 O O . ILE B 1 215 ? -2.678 30.766 -5.605 1 50.78 215 ILE B O 1
ATOM 3432 N N . LYS B 1 216 ? -3.666 28.984 -6.152 1 50.72 216 LYS B N 1
ATOM 3433 C CA . LYS B 1 216 ? -4.918 29.719 -6.145 1 50.72 216 LYS B CA 1
ATOM 3434 C C . LYS B 1 216 ? -5.426 29.938 -4.723 1 50.72 216 LYS B C 1
ATOM 3436 O O . LYS B 1 216 ? -6.379 30.688 -4.504 1 50.72 216 LYS B O 1
ATOM 3441 N N . SER B 1 217 ? -4.867 29.219 -3.811 1 45.81 217 SER B N 1
ATOM 3442 C CA . SER B 1 217 ? -5.332 29.625 -2.484 1 45.81 217 SER B CA 1
ATOM 3443 C C . SER B 1 217 ? -4.531 30.797 -1.95 1 45.81 217 SER B C 1
ATOM 3445 O O . SER B 1 217 ? -3.355 30.969 -2.283 1 45.81 217 SER B O 1
#

Radius of gyration: 23.24 Å; Cα contacts (8 Å, |Δi|>4): 578; chains: 2; bounding box: 56×63×55 Å

InterPro domains:
  IPR000515 ABC transporter type 1, transmembrane domain MetI-like [PF00528] (34-213)
  IPR000515 ABC transporter type 1, transmembrane domain MetI-like [PS50928] (19-206)
  IPR000515 ABC transporter type 1, transmembrane domain MetI-like [cd06261] (19-203)
  IPR010065 Amino acid ABC transporter, permease protein, 3-TM domain [TIGR01726] (12-108)
  IPR035906 MetI-like superfamily [G3DSA:1.10.3720.10] (3-214)
  IPR035906 MetI-like superfamily [SSF161098] (13-202)
  IPR043429 ABC transporter membrane protein permease protein ArtM/GltK/GlnP/TcyL/YhdX-like [PTHR30614] (14-214)

Solvent-accessible surface area (backbone atoms only — not comparable to full-atom values): 21248 Å² total; per-residue (Å²): 127,61,68,59,58,54,49,40,60,67,42,44,65,58,36,51,56,8,38,49,46,38,49,52,52,25,54,54,20,45,55,46,11,55,54,50,4,50,52,41,24,51,27,45,69,39,89,50,64,68,44,19,50,49,28,49,50,50,31,50,50,40,71,27,28,34,66,68,59,48,31,48,37,52,34,53,33,46,46,90,79,46,87,49,51,37,62,58,15,37,41,53,36,48,16,55,37,46,9,32,56,36,11,51,32,46,45,52,22,50,66,66,52,59,65,63,61,56,50,53,35,44,73,73,69,43,50,72,66,56,33,38,65,72,53,46,42,62,53,17,54,62,62,21,43,66,62,40,49,51,51,50,53,46,42,51,38,53,47,46,59,30,31,81,52,71,24,72,22,29,52,33,42,26,52,53,53,13,65,75,68,67,49,36,37,61,32,45,50,49,48,40,49,52,42,28,50,55,37,50,50,52,50,50,50,49,53,56,50,43,56,59,55,58,65,71,100,126,61,67,59,58,55,48,40,60,68,42,44,64,58,38,51,54,8,39,50,46,40,50,52,52,25,53,53,21,46,52,47,11,54,55,49,4,51,53,40,25,52,26,45,69,39,87,50,63,70,45,19,52,50,27,49,50,52,31,49,51,40,70,27,29,35,65,68,59,47,3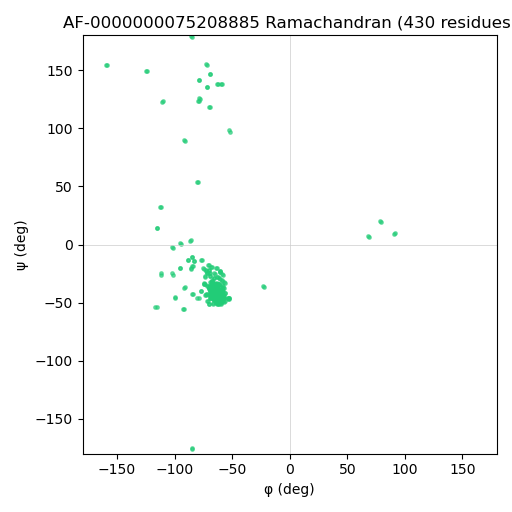0,49,37,51,35,53,32,45,45,91,80,44,89,50,51,37,62,57,15,38,38,52,36,48,16,56,37,45,10,32,56,36,10,52,31,45,43,52,20,51,67,65,52,58,64,62,60,56,50,52,35,42,73,74,69,41,52,71,65,55,33,37,64,71,54,45,42,62,52,17,55,62,62,20,42,67,62,39,49,51,51,49,54,46,42,51,37,53,48,46,59,30,30,82,51,70,23,73,22,29,53,33,40,28,52,51,53,12,64,74,68,68,49,33,36,62,32,44,49,50,49,40,48,52,42,28,51,56,38,50,52,52,51,50,51,50,53,57,50,46,57,60,55,57,64,71,101

pLDDT: mean 95.2, std 7.76, range [45.81, 98.94]

Organism: NCBI:txid2021314

Secondary structure (DSSP, 8-state):
--HHHHHHHHHHHHHHHHHHHHHHHHHHHHHHHHHHHHHHHHHHT-SSHHHHHHHHHHHHHHHHS-HHHHHHHHHHTTTTT----HHHHHHHHHHHHHHHHHHHHHHHHHHHS-HHHHHHHHHTT--HHHHIIIIIHHHHHHHHHHHHHHHHHHHHHHGGGGGGGT--SHHHHHHHHHHHHS-HHHHHHHHHHHHHHHHHHHHHHHHHHHHHHHTT-/--HHHHHHHHHHHHHHHHHHHHHHHHHHHHHHHHHHHHHHHHHHT-SSHHHHHHHHHHHHHHHHS-HHHHHHHHHHTTTTT----HHHHHHHHHHHHHHHHHHHHHHHHHHTS-HHHHHHHHHTT--HHHHIIIIIHHHHHHHHHHHHHHHHHHHHHHGGGGGGGT--SHHHHHHHHHHHHS-HHHHHHHHHHHHHHHHHHHHHHHHHHHHHHHTT-